Protein AF-0000000084923231 (afdb_homodimer)

Radius of gyration: 21.13 Å; Cα contacts (8 Å, |Δi|>4): 651; chains: 2; bounding box: 42×57×50 Å

Nearest PDB structures (foldseek):
  6bej-assembly1_A  TM=8.263E-01  e=1.837E-11  Xanthomonas citri
  1isc-assembly1_B  TM=8.095E-01  e=4.413E-11  Escherichia coli
  3tqj-assembly1_B  TM=8.158E-01  e=8.895E-11  Coxiella burnetii
  2bkb-assembly1_A  TM=8.047E-01  e=6.642E-11  Escherichia coli
  8avn-assembly1_B  TM=8.107E-01  e=8.895E-11  Candidatus Wolfebacteria bacterium GW2011_GWB1_47_1

Structure (mmCIF, N/CA/C/O backbone):
data_AF-0000000084923231-model_v1
#
loop_
_entity.id
_entity.type
_entity.pdbx_description
1 polymer 'superoxide dismutase'
#
loop_
_atom_site.group_PDB
_atom_site.id
_atom_site.type_symbol
_atom_site.label_atom_id
_atom_site.label_alt_id
_atom_site.label_comp_id
_atom_site.label_asym_id
_atom_site.label_entity_id
_atom_site.label_seq_id
_atom_site.pdbx_PDB_ins_code
_atom_site.Cartn_x
_atom_site.Cartn_y
_atom_site.Cartn_z
_atom_site.occupancy
_atom_site.B_iso_or_equiv
_atom_site.auth_seq_id
_atom_site.auth_comp_id
_atom_site.auth_asym_id
_atom_site.auth_atom_id
_atom_site.pdbx_PDB_model_num
ATOM 1 N N . MET A 1 1 ? 18.234 4.426 10.25 1 78.75 1 MET A N 1
ATOM 2 C CA . MET A 1 1 ? 18.688 3.047 10.125 1 78.75 1 MET A CA 1
ATOM 3 C C . MET A 1 1 ? 18.562 2.561 8.688 1 78.75 1 MET A C 1
ATOM 5 O O . MET A 1 1 ? 17.578 2.875 8.008 1 78.75 1 MET A O 1
ATOM 9 N N . ALA A 1 2 ? 19.641 1.895 8.102 1 93 2 ALA A N 1
ATOM 10 C CA . ALA A 1 2 ? 19.688 1.438 6.715 1 93 2 ALA A CA 1
ATOM 11 C C . ALA A 1 2 ? 19.094 0.041 6.578 1 93 2 ALA A C 1
ATOM 13 O O . ALA A 1 2 ? 19.25 -0.798 7.469 1 93 2 ALA A O 1
ATOM 14 N N . TYR A 1 3 ? 18.344 -0.172 5.562 1 98 3 TYR A N 1
ATOM 15 C CA . TYR A 1 3 ? 17.891 -1.513 5.207 1 98 3 TYR A CA 1
ATOM 16 C C . TYR A 1 3 ? 19.062 -2.371 4.727 1 98 3 TYR A C 1
ATOM 18 O O . TYR A 1 3 ? 19.984 -1.868 4.094 1 98 3 TYR A O 1
ATOM 26 N N . GLU A 1 4 ? 18.969 -3.639 5.039 1 98.06 4 GLU A N 1
ATOM 27 C CA . GLU A 1 4 ? 20 -4.578 4.633 1 98.06 4 GLU A CA 1
ATOM 28 C C . GLU A 1 4 ? 19.438 -5.699 3.77 1 98.06 4 GLU A C 1
ATOM 30 O O . GLU A 1 4 ? 18.344 -6.211 4.051 1 98.06 4 GLU A O 1
ATOM 35 N N . ALA A 1 5 ? 20.203 -6.055 2.727 1 97.94 5 ALA A N 1
ATOM 36 C CA . ALA A 1 5 ? 19.781 -7.16 1.874 1 97.94 5 ALA A CA 1
ATOM 37 C C . ALA A 1 5 ? 19.828 -8.484 2.635 1 97.94 5 ALA A C 1
ATOM 39 O O . ALA A 1 5 ? 20.75 -8.734 3.406 1 97.94 5 ALA A O 1
ATOM 40 N N . LYS A 1 6 ? 18.844 -9.289 2.455 1 98.12 6 LYS A N 1
ATOM 41 C CA . LYS A 1 6 ? 18.797 -10.625 3.031 1 98.12 6 LYS A CA 1
ATOM 42 C C . LYS A 1 6 ? 19.422 -11.656 2.09 1 98.12 6 LYS A C 1
ATOM 44 O O . LYS A 1 6 ? 19.594 -11.383 0.9 1 98.12 6 LYS A O 1
ATOM 49 N N . ASP A 1 7 ? 19.75 -12.711 2.748 1 98.19 7 ASP A N 1
ATOM 50 C CA . ASP A 1 7 ? 20.328 -13.805 1.969 1 98.19 7 ASP A CA 1
ATOM 51 C C . ASP A 1 7 ? 19.266 -14.844 1.615 1 98.19 7 ASP A C 1
ATOM 53 O O . ASP A 1 7 ? 18.688 -15.469 2.504 1 98.19 7 ASP A O 1
ATOM 57 N N . TYR A 1 8 ? 19.078 -15.031 0.314 1 98.5 8 TYR A N 1
ATOM 58 C CA . TYR A 1 8 ? 18.078 -16 -0.118 1 98.5 8 TYR A CA 1
ATOM 59 C C . TYR A 1 8 ? 18.719 -17.156 -0.878 1 98.5 8 TYR A C 1
ATOM 61 O O . TYR A 1 8 ? 18.047 -17.828 -1.669 1 98.5 8 TYR A O 1
ATOM 69 N N . ALA A 1 9 ? 19.953 -17.438 -0.635 1 97.94 9 ALA A N 1
ATOM 70 C CA . ALA A 1 9 ? 20.688 -18.5 -1.318 1 97.94 9 ALA A CA 1
ATOM 71 C C . ALA A 1 9 ? 20.078 -19.859 -1.055 1 97.94 9 ALA A C 1
ATOM 73 O O . ALA A 1 9 ? 20.25 -20.797 -1.843 1 97.94 9 ALA A O 1
ATOM 74 N N . LYS A 1 10 ? 19.391 -19.969 -0.03 1 98.06 10 LYS A N 1
ATOM 75 C CA . LYS A 1 10 ? 18.734 -21.234 0.32 1 98.06 10 LYS A CA 1
ATOM 76 C C . LYS A 1 10 ? 17.75 -21.656 -0.766 1 98.06 10 LYS A C 1
ATOM 78 O O . LYS A 1 10 ? 17.344 -22.812 -0.814 1 98.06 10 LYS A O 1
ATOM 83 N N . LEU A 1 11 ? 17.344 -20.719 -1.624 1 98.56 11 LEU A N 1
ATOM 84 C CA . LEU A 1 11 ? 16.375 -21 -2.666 1 98.56 11 LEU A CA 1
ATOM 85 C C . LEU A 1 11 ? 17.047 -21.641 -3.879 1 98.56 11 LEU A C 1
ATOM 87 O O . LEU A 1 11 ? 16.375 -22.156 -4.773 1 98.56 11 LEU A O 1
ATOM 91 N N . LEU A 1 12 ? 18.328 -21.531 -3.945 1 98.31 12 LEU A N 1
ATOM 92 C CA . LEU A 1 12 ? 19.047 -22.188 -5.051 1 98.31 12 LEU A CA 1
ATOM 93 C C . LEU A 1 12 ? 18.766 -23.688 -5.066 1 98.31 12 LEU A C 1
ATOM 95 O O . LEU A 1 12 ? 18.781 -24.328 -4.02 1 98.31 12 LEU A O 1
ATOM 99 N N . GLY A 1 13 ? 18.453 -24.203 -6.277 1 96.81 13 GLY A N 1
ATOM 100 C CA . GLY A 1 13 ? 18.125 -25.609 -6.418 1 96.81 13 GLY A CA 1
ATOM 101 C C . GLY A 1 13 ? 16.625 -25.859 -6.457 1 96.81 13 GLY A C 1
ATOM 102 O O . GLY A 1 13 ? 16.188 -27 -6.668 1 96.81 13 GLY A O 1
ATOM 103 N N . MET A 1 14 ? 15.891 -24.797 -6.281 1 96.81 14 MET A N 1
ATOM 104 C CA . MET A 1 14 ? 14.438 -24.906 -6.352 1 96.81 14 MET A CA 1
ATOM 105 C C . MET A 1 14 ? 13.992 -25.406 -7.723 1 96.81 14 MET A C 1
ATOM 107 O O . MET A 1 14 ? 14.43 -24.891 -8.75 1 96.81 14 MET A O 1
ATOM 111 N N . GLU A 1 15 ? 13.148 -26.375 -7.734 1 96.94 15 GLU A N 1
ATOM 112 C CA . GLU A 1 15 ? 12.68 -26.969 -8.984 1 96.94 15 GLU A CA 1
ATOM 113 C C . GLU A 1 15 ? 11.961 -25.922 -9.844 1 96.94 15 GLU A C 1
ATOM 115 O O . GLU A 1 15 ? 11.117 -25.172 -9.352 1 96.94 15 GLU A O 1
ATOM 120 N N . GLY A 1 16 ? 12.344 -25.812 -11.047 1 97.94 16 GLY A N 1
ATOM 121 C CA . GLY A 1 16 ? 11.664 -24.922 -11.977 1 97.94 16 GLY A CA 1
ATOM 122 C C . GLY A 1 16 ? 12.305 -23.547 -12.078 1 97.94 16 GLY A C 1
ATOM 123 O O . GLY A 1 16 ? 11.875 -22.719 -12.875 1 97.94 16 GLY A O 1
ATOM 124 N N . PHE A 1 17 ? 13.305 -23.297 -11.297 1 98.5 17 PHE A N 1
ATOM 125 C CA . PHE A 1 17 ? 14.047 -22.047 -11.336 1 98.5 17 PHE A CA 1
ATOM 126 C C . PHE A 1 17 ? 15.539 -22.312 -11.469 1 98.5 17 PHE A C 1
ATOM 128 O O . PHE A 1 17 ? 16.156 -22.875 -10.57 1 98.5 17 PHE A O 1
ATOM 135 N N . SER A 1 18 ? 16.047 -21.906 -12.57 1 98.69 18 SER A N 1
ATOM 136 C CA . SER A 1 18 ? 17.484 -22.109 -12.766 1 98.69 18 SER A CA 1
ATOM 137 C C . SER A 1 18 ? 18.297 -21.25 -11.82 1 98.69 18 SER A C 1
ATOM 139 O O . SER A 1 18 ? 17.812 -20.219 -11.328 1 98.69 18 SER A O 1
ATOM 141 N N . GLU A 1 19 ? 19.516 -21.688 -11.547 1 98.19 19 GLU A N 1
ATOM 142 C CA . GLU A 1 19 ? 20.422 -20.906 -10.719 1 98.19 19 GLU A CA 1
ATOM 143 C C . GLU A 1 19 ? 20.672 -19.531 -11.336 1 98.19 19 GLU A C 1
ATOM 145 O O . GLU A 1 19 ? 20.781 -18.531 -10.617 1 98.19 19 GLU A O 1
ATOM 150 N N . ALA A 1 20 ? 20.812 -19.516 -12.641 1 98.44 20 ALA A N 1
ATOM 151 C CA . ALA A 1 20 ? 21.062 -18.25 -13.344 1 98.44 20 ALA A CA 1
ATOM 152 C C . ALA A 1 20 ? 19.906 -17.266 -13.117 1 98.44 20 ALA A C 1
ATOM 154 O O . ALA A 1 20 ? 20.141 -16.094 -12.852 1 98.44 20 ALA A O 1
ATOM 155 N N . LEU A 1 21 ? 18.703 -17.734 -13.227 1 98.62 21 LEU A N 1
ATOM 156 C CA . LEU A 1 21 ? 17.531 -16.891 -13.008 1 98.62 21 LEU A CA 1
ATOM 157 C C . LEU A 1 21 ? 17.531 -16.328 -11.586 1 98.62 21 LEU A C 1
ATOM 159 O O . LEU A 1 21 ? 17.359 -15.125 -11.391 1 98.62 21 LEU A O 1
ATOM 163 N N . LEU A 1 22 ? 17.734 -17.172 -10.648 1 98.62 22 LEU A N 1
ATOM 164 C CA . LEU A 1 22 ? 17.656 -16.766 -9.242 1 98.62 22 LEU A CA 1
ATOM 165 C C . LEU A 1 22 ? 18.781 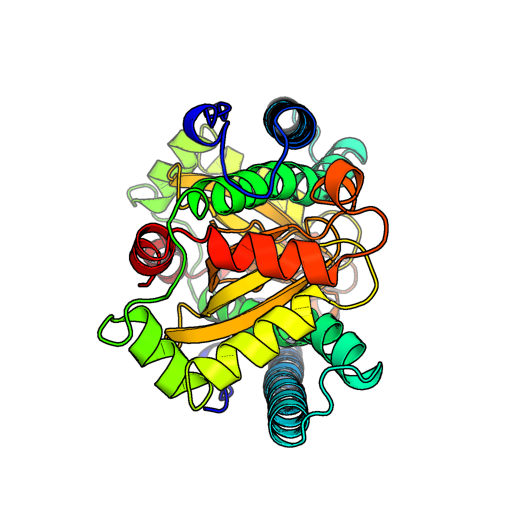-15.789 -8.891 1 98.62 22 LEU A C 1
ATOM 167 O O . LEU A 1 22 ? 18.531 -14.781 -8.227 1 98.62 22 LEU A O 1
ATOM 171 N N . LYS A 1 23 ? 19.938 -16.078 -9.336 1 98.44 23 LYS A N 1
ATOM 172 C CA . LYS A 1 23 ? 21.047 -15.195 -9.016 1 98.44 23 LYS A CA 1
ATOM 173 C C . LYS A 1 23 ? 20.859 -13.812 -9.617 1 98.44 23 LYS A C 1
ATOM 175 O O . LYS A 1 23 ? 21.141 -12.797 -8.969 1 98.44 23 LYS A O 1
ATOM 180 N N . ASN A 1 24 ? 20.391 -13.75 -10.883 1 98.5 24 ASN A N 1
ATOM 181 C CA . ASN A 1 24 ? 20.047 -12.461 -11.484 1 98.5 24 ASN A CA 1
ATOM 182 C C . ASN A 1 24 ? 18.969 -11.742 -10.688 1 98.5 24 ASN A C 1
ATOM 184 O O . ASN A 1 24 ? 19.047 -10.531 -10.492 1 98.5 24 ASN A O 1
ATOM 188 N N . HIS A 1 25 ? 18.031 -12.508 -10.273 1 98.62 25 HIS A N 1
ATOM 189 C CA . HIS A 1 25 ? 16.906 -11.969 -9.516 1 98.62 25 HIS A CA 1
ATOM 190 C C . HIS A 1 25 ? 17.359 -11.398 -8.172 1 98.62 25 HIS A C 1
ATOM 192 O O . HIS A 1 25 ? 16.938 -10.312 -7.777 1 98.62 25 HIS A O 1
ATOM 198 N N . PHE A 1 26 ? 18.266 -12.109 -7.496 1 98.69 26 PHE A N 1
ATOM 199 C CA . PHE A 1 26 ? 18.844 -11.648 -6.238 1 98.69 26 PHE A CA 1
ATOM 200 C C . PHE A 1 26 ? 19.594 -10.344 -6.441 1 98.69 26 PHE A C 1
ATOM 202 O O . PHE A 1 26 ? 19.516 -9.438 -5.605 1 98.69 26 PHE A O 1
ATOM 209 N N . THR A 1 27 ? 20.297 -10.297 -7.531 1 98.44 27 THR A N 1
ATOM 210 C CA . THR A 1 27 ? 21.094 -9.109 -7.824 1 98.44 27 THR A CA 1
ATOM 211 C C . THR A 1 27 ? 20.203 -7.891 -8.016 1 98.44 27 THR A C 1
ATOM 213 O O . THR A 1 27 ? 20.5 -6.801 -7.523 1 98.44 27 THR A O 1
ATOM 216 N N . LEU A 1 28 ? 19.156 -8.086 -8.75 1 98.44 28 LEU A N 1
ATOM 217 C CA . LEU A 1 28 ? 18.188 -7.016 -8.945 1 98.44 28 LEU A CA 1
ATOM 218 C C . LEU A 1 28 ? 17.625 -6.547 -7.613 1 98.44 28 LEU A C 1
ATOM 220 O O . LEU A 1 28 ? 17.531 -5.34 -7.363 1 98.44 28 LEU A O 1
ATOM 224 N N . TYR A 1 29 ? 17.219 -7.469 -6.754 1 98.69 29 TYR A N 1
ATOM 225 C CA . TYR A 1 29 ? 16.734 -7.176 -5.41 1 98.69 29 TYR A CA 1
ATOM 226 C C . TYR A 1 29 ? 17.75 -6.34 -4.637 1 98.69 29 TYR A C 1
ATOM 228 O O . TYR A 1 29 ? 17.391 -5.32 -4.043 1 98.69 29 TYR A O 1
ATOM 236 N N . GLN A 1 30 ? 19 -6.715 -4.691 1 98.69 30 GLN A N 1
ATOM 237 C CA . GLN A 1 30 ? 20.047 -5.992 -3.986 1 98.69 30 GLN A CA 1
ATOM 238 C C . GLN A 1 30 ? 20.125 -4.543 -4.465 1 98.69 30 GLN A C 1
ATOM 240 O O . GLN A 1 30 ? 20.406 -3.639 -3.672 1 98.69 30 GLN A O 1
ATOM 245 N N . GLY A 1 31 ? 19.938 -4.367 -5.75 1 98.69 31 GLY A N 1
ATOM 246 C CA . GLY A 1 31 ? 19.891 -3.018 -6.293 1 98.69 31 GLY A CA 1
ATOM 247 C C . GLY A 1 31 ? 18.812 -2.154 -5.672 1 98.69 31 GLY A C 1
ATOM 248 O O . GLY A 1 31 ? 19.047 -0.985 -5.363 1 98.69 31 GLY A O 1
ATOM 249 N N . TYR A 1 32 ? 17.656 -2.738 -5.48 1 98.75 32 TYR A N 1
ATOM 250 C CA . TYR A 1 32 ? 16.547 -1.995 -4.887 1 98.75 32 TYR A CA 1
ATOM 251 C C . TYR A 1 32 ? 16.844 -1.647 -3.432 1 98.75 32 TYR A C 1
ATOM 253 O O . TYR A 1 32 ? 16.469 -0.573 -2.957 1 98.75 32 TYR A O 1
ATOM 261 N N . VAL A 1 33 ? 17.469 -2.592 -2.67 1 98.75 33 VAL A N 1
ATOM 262 C CA . VAL A 1 33 ? 17.859 -2.309 -1.292 1 98.75 33 VAL A CA 1
ATOM 263 C C . VAL A 1 33 ? 18.797 -1.104 -1.258 1 98.75 33 VAL A C 1
ATOM 265 O O . VAL A 1 33 ? 18.578 -0.158 -0.497 1 98.75 33 VAL A O 1
ATOM 268 N N . THR A 1 34 ? 19.781 -1.169 -2.111 1 98.69 34 THR A N 1
ATOM 269 C CA . THR A 1 34 ? 20.781 -0.101 -2.186 1 98.69 34 THR A CA 1
ATOM 270 C C . THR A 1 34 ? 20.109 1.228 -2.537 1 98.69 34 THR A C 1
ATOM 272 O O . THR A 1 34 ? 20.359 2.244 -1.885 1 98.69 34 THR A O 1
ATOM 275 N N . ASN A 1 35 ? 19.281 1.207 -3.541 1 98.62 35 ASN A N 1
ATOM 276 C CA . ASN A 1 35 ? 18.656 2.438 -4.02 1 98.62 35 ASN A CA 1
ATOM 277 C C . ASN A 1 35 ? 17.656 2.99 -3.012 1 98.62 35 ASN A C 1
ATOM 279 O O . ASN A 1 35 ? 17.5 4.207 -2.893 1 98.62 35 ASN A O 1
ATOM 283 N N . THR A 1 36 ? 16.922 2.127 -2.301 1 98.69 36 THR A N 1
ATOM 284 C CA . THR A 1 36 ? 16.031 2.582 -1.231 1 98.69 36 THR A CA 1
ATOM 285 C C . THR A 1 36 ? 16.812 3.365 -0.181 1 98.69 36 THR A C 1
ATOM 287 O O . THR A 1 36 ? 16.422 4.473 0.192 1 98.69 36 THR A O 1
ATOM 290 N N . ASN A 1 37 ? 17.922 2.777 0.245 1 98.69 37 ASN A N 1
ATOM 291 C CA . ASN A 1 37 ? 18.766 3.447 1.228 1 98.69 37 ASN A CA 1
ATOM 292 C C . ASN A 1 37 ? 19.297 4.773 0.692 1 98.69 37 ASN A C 1
ATOM 294 O O . ASN A 1 37 ? 19.328 5.773 1.411 1 98.69 37 ASN A O 1
ATOM 298 N N . LYS A 1 38 ? 19.719 4.766 -0.534 1 98.56 38 LYS A N 1
ATOM 299 C CA . LYS A 1 38 ? 20.266 5.973 -1.144 1 98.56 38 LYS A CA 1
ATOM 300 C C . LYS A 1 38 ? 19.219 7.094 -1.163 1 98.56 38 LYS A C 1
ATOM 302 O O . LYS A 1 38 ? 19.516 8.227 -0.786 1 98.56 38 LYS A O 1
ATOM 307 N N . VAL A 1 39 ? 17.984 6.801 -1.634 1 98.56 39 VAL A N 1
ATOM 308 C CA . VAL A 1 39 ? 16.922 7.793 -1.692 1 98.56 39 VAL A CA 1
ATOM 309 C C . VAL A 1 39 ? 16.625 8.312 -0.29 1 98.56 39 VAL A C 1
ATOM 311 O O . VAL A 1 39 ? 16.531 9.531 -0.08 1 98.56 39 VAL A O 1
ATOM 314 N N . LEU A 1 40 ? 16.516 7.434 0.69 1 98.06 40 LEU A N 1
ATOM 315 C CA . LEU A 1 40 ? 16.219 7.82 2.066 1 98.06 40 LEU A CA 1
ATOM 316 C C . LEU A 1 40 ? 17.328 8.703 2.633 1 98.06 40 LEU A C 1
ATOM 318 O O . LEU A 1 40 ? 17.062 9.69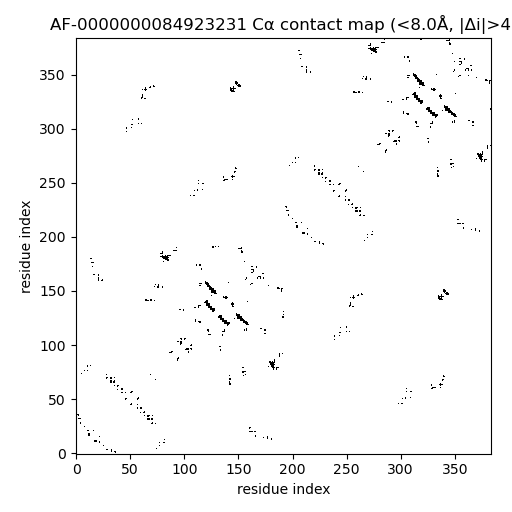5 3.307 1 98.06 40 LEU A O 1
ATOM 322 N N . ASP A 1 41 ? 18.594 8.336 2.328 1 97.94 41 ASP A N 1
ATOM 323 C CA . ASP A 1 41 ? 19.734 9.102 2.809 1 97.94 41 ASP A CA 1
ATOM 324 C C . ASP A 1 41 ? 19.734 10.523 2.24 1 97.94 41 ASP A C 1
ATOM 326 O O . ASP A 1 41 ? 19.984 11.484 2.965 1 97.94 41 ASP A O 1
ATOM 330 N N . ILE A 1 42 ? 19.484 10.648 0.981 1 98.31 42 ILE A N 1
ATOM 331 C CA . ILE A 1 42 ? 19.469 11.961 0.339 1 98.31 42 ILE A CA 1
ATOM 332 C C . ILE A 1 42 ? 18.328 12.805 0.919 1 98.31 42 ILE A C 1
ATOM 334 O O . ILE A 1 42 ? 18.516 13.984 1.227 1 98.31 42 ILE A O 1
ATOM 338 N N . LEU A 1 43 ? 17.203 12.195 1.117 1 97.88 43 LEU A N 1
ATOM 339 C CA . LEU A 1 43 ? 16.062 12.906 1.682 1 97.88 43 LEU A CA 1
ATOM 340 C C . LEU A 1 43 ? 16.359 13.383 3.1 1 97.88 43 LEU A C 1
ATOM 342 O O . LEU A 1 43 ? 16.047 14.516 3.461 1 97.88 43 LEU A O 1
ATOM 346 N N . ASP A 1 44 ? 16.953 12.492 3.85 1 97 44 ASP A N 1
ATOM 347 C CA . ASP A 1 44 ? 17.344 12.859 5.203 1 97 44 ASP A CA 1
ATOM 348 C C . ASP A 1 44 ? 18.312 14.047 5.191 1 97 44 ASP A C 1
ATOM 350 O O . ASP A 1 44 ? 18.172 14.977 5.984 1 97 44 ASP A O 1
ATOM 354 N N . GLY A 1 45 ? 19.266 13.961 4.332 1 97.44 45 GLY A N 1
ATOM 355 C CA . GLY A 1 45 ? 20.203 15.062 4.191 1 97.44 45 GLY A CA 1
ATOM 356 C C . GLY A 1 45 ? 19.531 16.375 3.801 1 97.44 45 GLY A C 1
ATOM 357 O O . GLY A 1 45 ? 19.859 17.438 4.34 1 97.44 45 GLY A O 1
ATOM 358 N N . MET A 1 46 ? 18.625 16.297 2.885 1 97.88 46 MET A N 1
ATOM 359 C CA . MET A 1 46 ? 17.906 17.484 2.428 1 97.88 46 MET A CA 1
ATOM 360 C C . MET A 1 46 ? 17.062 18.078 3.553 1 97.88 46 MET A C 1
ATOM 362 O O . MET A 1 46 ? 16.984 19.312 3.699 1 97.88 46 MET A O 1
ATOM 366 N N . LEU A 1 47 ? 16.453 17.219 4.305 1 96.69 47 LEU A N 1
ATOM 367 C CA . LEU A 1 47 ? 15.664 17.672 5.453 1 96.69 47 LEU A CA 1
ATOM 368 C C . LEU A 1 47 ? 16.547 18.422 6.445 1 96.69 47 LEU A C 1
ATOM 370 O O . LEU A 1 47 ? 16.203 19.531 6.863 1 96.69 47 LEU A O 1
ATOM 374 N N . LYS A 1 48 ? 17.688 17.891 6.746 1 96.69 48 LYS A N 1
ATOM 375 C CA . LYS A 1 48 ? 18.625 18.484 7.707 1 96.69 48 LYS A CA 1
ATOM 376 C C . LYS A 1 48 ? 19.156 19.828 7.195 1 96.69 48 LYS A C 1
ATOM 378 O O . LYS A 1 48 ? 19.391 20.75 7.98 1 96.69 48 LYS A O 1
ATOM 383 N N . ALA A 1 49 ? 19.234 19.922 5.918 1 97.31 49 ALA A N 1
ATOM 384 C CA . ALA A 1 49 ? 19.766 21.125 5.297 1 97.31 49 ALA A CA 1
ATOM 385 C C . ALA A 1 49 ? 18.672 22.172 5.082 1 97.31 49 ALA A C 1
ATOM 387 O O . ALA A 1 49 ? 18.953 23.297 4.664 1 97.31 49 ALA A O 1
ATOM 388 N N . GLY A 1 50 ? 17.438 21.781 5.27 1 96 50 GLY A N 1
ATOM 389 C CA . GLY A 1 50 ? 16.328 22.688 5.074 1 96 50 GLY A CA 1
ATOM 390 C C . GLY A 1 50 ? 15.938 22.859 3.615 1 96 50 GLY A C 1
ATOM 391 O O . GLY A 1 50 ? 15.328 23.859 3.238 1 96 50 GLY A O 1
ATOM 392 N N . ASN A 1 51 ? 16.281 21.922 2.75 1 97 51 ASN A N 1
ATOM 393 C CA . ASN A 1 51 ? 16.031 21.969 1.313 1 97 51 ASN A CA 1
ATOM 394 C C . ASN A 1 51 ? 14.797 21.156 0.925 1 97 51 ASN A C 1
ATOM 396 O O . ASN A 1 51 ? 14.82 20.422 -0.059 1 97 51 ASN A O 1
ATOM 400 N N . THR A 1 52 ? 13.719 21.219 1.701 1 96.62 52 THR A N 1
ATOM 401 C CA . THR A 1 52 ? 12.562 20.359 1.481 1 96.62 52 THR A CA 1
ATOM 402 C C . THR A 1 52 ? 11.617 20.984 0.451 1 96.62 52 THR A C 1
ATOM 404 O O . THR A 1 52 ? 10.688 20.328 -0.015 1 96.62 52 THR A O 1
ATOM 407 N N . ALA A 1 53 ? 11.867 22.188 0.06 1 95.5 53 ALA A N 1
ATOM 408 C CA . ALA A 1 53 ? 11.016 22.844 -0.931 1 95.5 53 ALA A CA 1
ATOM 409 C C . ALA A 1 53 ? 11.578 22.672 -2.338 1 95.5 53 ALA A C 1
ATOM 411 O O . ALA A 1 53 ? 10.945 23.062 -3.32 1 95.5 53 ALA A O 1
ATOM 412 N N . ALA A 1 54 ? 12.734 22.125 -2.486 1 95.75 54 ALA A N 1
ATOM 413 C CA . ALA A 1 54 ? 13.398 21.953 -3.775 1 95.75 54 ALA A CA 1
ATOM 414 C C . ALA A 1 54 ? 12.695 20.891 -4.613 1 95.75 54 ALA A C 1
ATOM 416 O O . ALA A 1 54 ? 12.172 19.906 -4.078 1 95.75 54 ALA A O 1
ATOM 417 N N . PRO A 1 55 ? 12.703 21.109 -5.973 1 96.5 55 PRO A N 1
ATOM 418 C CA . PRO A 1 55 ? 12.094 20.078 -6.828 1 96.5 55 PRO A CA 1
ATOM 419 C C . PRO A 1 55 ? 12.758 18.719 -6.672 1 96.5 55 PRO A C 1
ATOM 421 O O . PRO A 1 55 ? 12.094 17.688 -6.824 1 96.5 55 PRO A O 1
ATOM 424 N N . GLU A 1 56 ? 14.031 18.719 -6.348 1 96.94 56 GLU A N 1
ATOM 425 C CA . GLU A 1 56 ? 14.734 17.453 -6.125 1 96.94 56 GLU A CA 1
ATOM 426 C C . GLU A 1 56 ? 14.102 16.672 -4.98 1 96.94 56 GLU A C 1
ATOM 428 O O . GLU A 1 56 ? 13.961 15.445 -5.062 1 96.94 56 GLU A O 1
ATOM 433 N N . TYR A 1 57 ? 13.75 17.359 -3.941 1 97.81 57 TYR A N 1
ATOM 434 C CA . TYR A 1 57 ? 13.086 16.719 -2.805 1 97.81 57 TYR A CA 1
ATOM 435 C C . TYR A 1 57 ? 11.781 1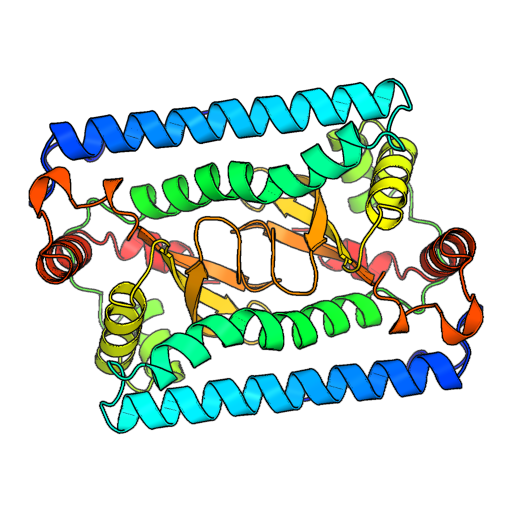6.062 -3.23 1 97.81 57 TYR A C 1
ATOM 437 O O . TYR A 1 57 ? 11.555 14.883 -2.934 1 97.81 57 TYR A O 1
ATOM 445 N N . ALA A 1 58 ? 11.016 16.812 -3.959 1 97.56 58 ALA A N 1
ATOM 446 C CA . ALA A 1 58 ? 9.719 16.328 -4.402 1 97.56 58 ALA A CA 1
ATOM 447 C C . ALA A 1 58 ? 9.867 15.094 -5.293 1 97.56 58 ALA A C 1
ATOM 449 O O . ALA A 1 58 ? 9.148 14.109 -5.129 1 97.56 58 ALA A O 1
ATOM 450 N N . GLU A 1 59 ? 10.758 15.172 -6.215 1 97.69 59 GLU A N 1
ATOM 451 C CA . GLU A 1 59 ? 10.914 14.062 -7.156 1 97.69 59 GLU A CA 1
ATOM 452 C C . GLU A 1 59 ? 11.477 12.828 -6.461 1 97.69 59 GLU A C 1
ATOM 454 O O . GLU A 1 59 ? 11.125 11.695 -6.816 1 97.69 59 GLU A O 1
ATOM 459 N N . LEU A 1 60 ? 12.352 13.055 -5.488 1 97.94 60 LEU A N 1
ATOM 460 C CA . LEU A 1 60 ? 12.859 11.922 -4.723 1 97.94 60 LEU A CA 1
ATOM 461 C C . LEU A 1 60 ? 11.758 11.32 -3.854 1 97.94 60 LEU A C 1
ATOM 463 O O . LEU A 1 60 ? 11.703 10.102 -3.678 1 97.94 60 LEU A O 1
ATOM 467 N N . LYS A 1 61 ? 10.906 12.148 -3.283 1 97.75 61 LYS A N 1
ATOM 468 C CA . LYS A 1 61 ? 9.75 11.641 -2.547 1 97.75 61 LYS A CA 1
ATOM 469 C C . LYS A 1 61 ? 8.867 10.773 -3.439 1 97.75 61 LYS A C 1
ATOM 471 O O . LYS A 1 61 ? 8.422 9.703 -3.023 1 97.75 61 LYS A O 1
ATOM 476 N N . ARG A 1 62 ? 8.703 11.195 -4.668 1 97.62 62 ARG A N 1
ATOM 477 C CA . ARG A 1 62 ? 7.883 10.438 -5.613 1 97.62 62 ARG A CA 1
ATOM 478 C C . ARG A 1 62 ? 8.562 9.125 -5.992 1 97.62 62 ARG A C 1
ATOM 480 O O . ARG A 1 62 ? 7.883 8.125 -6.246 1 97.62 62 ARG A O 1
ATOM 487 N N . ARG A 1 63 ? 9.859 9.148 -6.008 1 97.88 63 ARG A N 1
ATOM 488 C CA . ARG A 1 63 ? 10.633 7.977 -6.406 1 97.88 63 ARG A CA 1
ATOM 489 C C . ARG A 1 63 ? 10.656 6.938 -5.289 1 97.88 63 ARG A C 1
ATOM 491 O O . ARG A 1 63 ? 10.781 5.742 -5.555 1 97.88 63 ARG A O 1
ATOM 498 N N . LEU A 1 64 ? 10.477 7.332 -4.07 1 98.5 64 LEU A N 1
ATOM 499 C CA . LEU A 1 64 ? 10.688 6.496 -2.895 1 98.5 64 LEU A CA 1
ATOM 500 C C . LEU A 1 64 ? 9.812 5.246 -2.953 1 98.5 64 LEU A C 1
ATOM 502 O O . LEU A 1 64 ? 10.289 4.141 -2.674 1 98.5 64 LEU A O 1
ATOM 506 N N . GLY A 1 65 ? 8.539 5.383 -3.359 1 98.44 65 GLY A N 1
ATOM 507 C CA . GLY A 1 65 ? 7.637 4.242 -3.428 1 98.44 65 GLY A CA 1
ATOM 508 C C . GLY A 1 65 ? 8.125 3.148 -4.359 1 98.44 65 GLY A C 1
ATOM 509 O O . GLY A 1 65 ? 7.996 1.962 -4.055 1 98.44 65 GLY A O 1
ATOM 510 N N . TRP A 1 66 ? 8.703 3.572 -5.473 1 98.38 66 TRP A N 1
ATOM 511 C CA . TRP A 1 66 ? 9.211 2.623 -6.457 1 98.38 66 TRP A CA 1
ATOM 512 C C . TRP A 1 66 ? 10.352 1.792 -5.875 1 98.38 66 TRP A C 1
ATOM 514 O O . TRP A 1 66 ? 10.32 0.56 -5.93 1 98.38 66 TRP A O 1
ATOM 524 N N . GLU A 1 67 ? 11.328 2.471 -5.289 1 98.69 67 GLU A N 1
ATOM 525 C CA . GLU A 1 67 ? 12.5 1.771 -4.777 1 98.69 67 GLU A CA 1
ATOM 526 C C . GLU A 1 67 ? 12.148 0.915 -3.564 1 98.69 67 GLU A C 1
ATOM 528 O O . GLU A 1 67 ? 12.547 -0.248 -3.48 1 98.69 67 GLU A O 1
ATOM 533 N N . PHE A 1 68 ? 11.383 1.516 -2.641 1 98.81 68 PHE A N 1
ATOM 534 C CA . PHE A 1 68 ? 10.992 0.802 -1.432 1 98.81 68 PHE A CA 1
ATOM 535 C C . PHE A 1 68 ? 10.227 -0.468 -1.776 1 98.81 68 PHE A C 1
ATOM 537 O O . PHE A 1 68 ? 10.531 -1.545 -1.26 1 98.81 68 PHE A O 1
ATOM 544 N N . ASN A 1 69 ? 9.25 -0.368 -2.643 1 98.88 69 ASN A N 1
ATOM 545 C CA . ASN A 1 69 ? 8.414 -1.518 -2.979 1 98.88 69 ASN A CA 1
ATOM 546 C C . ASN A 1 69 ? 9.18 -2.545 -3.803 1 98.88 69 ASN A C 1
ATOM 548 O O . ASN A 1 69 ? 8.945 -3.748 -3.684 1 98.88 69 ASN A O 1
ATOM 552 N N . GLY A 1 70 ? 10.125 -2.018 -4.676 1 98.81 70 GLY A N 1
ATOM 553 C CA . GLY A 1 70 ? 11.023 -2.969 -5.316 1 98.81 70 GLY A CA 1
ATOM 554 C C . GLY A 1 70 ? 11.75 -3.859 -4.328 1 98.81 70 GLY A C 1
ATOM 555 O O . GLY A 1 70 ? 11.883 -5.062 -4.547 1 98.81 70 GLY A O 1
ATOM 556 N N . MET A 1 71 ? 12.18 -3.285 -3.254 1 98.81 71 MET A N 1
ATOM 557 C CA . MET A 1 71 ? 12.852 -4.031 -2.193 1 98.81 71 MET A CA 1
ATOM 558 C C . MET A 1 71 ? 11.867 -4.934 -1.457 1 98.81 71 MET A C 1
ATOM 560 O O . MET A 1 71 ? 12.055 -6.152 -1.404 1 98.81 71 MET A O 1
ATOM 564 N N . ARG A 1 72 ? 10.828 -4.383 -1.005 1 98.81 72 ARG A N 1
ATOM 565 C CA . ARG A 1 72 ? 9.938 -5.062 -0.071 1 98.81 72 ARG A CA 1
ATOM 566 C C . ARG A 1 72 ? 9.172 -6.191 -0.762 1 98.81 72 ARG A C 1
ATOM 568 O O . ARG A 1 72 ? 9.016 -7.277 -0.2 1 98.81 72 ARG A O 1
ATOM 575 N N . LEU A 1 73 ? 8.703 -5.961 -1.96 1 98.88 73 LEU A N 1
ATOM 576 C CA . LEU A 1 73 ? 7.969 -6.992 -2.688 1 98.88 73 LEU A CA 1
ATOM 577 C C . LEU A 1 73 ? 8.867 -8.188 -2.988 1 98.88 73 LEU A C 1
ATOM 579 O O . LEU A 1 73 ? 8.422 -9.336 -2.908 1 98.88 73 LEU A O 1
ATOM 583 N N . HIS A 1 74 ? 10.125 -7.887 -3.346 1 98.94 74 HIS A N 1
ATOM 584 C CA . HIS A 1 74 ? 11.039 -9 -3.57 1 98.94 74 HIS A CA 1
ATOM 585 C C . HIS A 1 74 ? 11.281 -9.789 -2.285 1 98.94 74 HIS A C 1
ATOM 587 O O . HIS A 1 74 ? 11.398 -11.016 -2.316 1 98.94 74 HIS A O 1
ATOM 593 N N . GLU A 1 75 ? 11.352 -9.07 -1.178 1 98.81 75 GLU A N 1
ATOM 594 C CA . GLU A 1 75 ? 11.523 -9.758 0.098 1 98.81 75 GLU A CA 1
ATOM 595 C C . GLU A 1 75 ? 10.352 -10.688 0.388 1 98.81 75 GLU A C 1
ATOM 597 O O . GLU A 1 75 ? 10.539 -11.859 0.711 1 98.81 75 GLU A O 1
ATOM 602 N N . PHE A 1 76 ? 9.156 -10.188 0.269 1 98.81 76 PHE A N 1
ATOM 603 C CA . PHE A 1 76 ? 7.977 -11.016 0.479 1 98.81 76 PHE A CA 1
ATOM 604 C C . PHE A 1 76 ? 7.953 -12.188 -0.496 1 98.81 76 PHE A C 1
ATOM 606 O O . PHE A 1 76 ? 7.621 -13.312 -0.115 1 98.81 76 PHE A O 1
ATOM 613 N N . TYR A 1 77 ? 8.289 -11.945 -1.78 1 98.94 77 TYR A N 1
ATOM 614 C CA . TYR A 1 77 ? 8.273 -12.953 -2.838 1 98.94 77 TYR A CA 1
ATOM 615 C C . TYR A 1 77 ? 9.234 -14.094 -2.521 1 98.94 77 TYR A C 1
ATOM 617 O O . TYR A 1 77 ? 8.844 -15.258 -2.516 1 98.94 77 TYR A O 1
ATOM 625 N N . PHE A 1 78 ? 10.461 -13.711 -2.227 1 98.94 78 PHE A N 1
ATOM 626 C CA . PHE A 1 78 ? 11.453 -14.742 -1.94 1 98.94 78 PHE A CA 1
ATOM 627 C C . PHE A 1 78 ? 11.086 -15.508 -0.673 1 98.94 78 PHE A C 1
ATOM 629 O O . PHE A 1 78 ? 11.312 -16.719 -0.584 1 98.94 78 PHE A O 1
ATOM 636 N N . GLU A 1 79 ? 10.492 -14.859 0.261 1 98.62 79 GLU A N 1
ATOM 637 C CA . GLU A 1 79 ? 10.211 -15.469 1.559 1 98.62 79 GLU A CA 1
ATOM 638 C C . GLU A 1 79 ? 9.039 -16.438 1.469 1 98.62 79 GLU A C 1
ATOM 640 O O . GLU A 1 79 ? 8.859 -17.297 2.34 1 98.62 79 GLU A O 1
ATOM 645 N N . ASN A 1 80 ? 8.188 -16.281 0.424 1 98.69 80 ASN A N 1
ATOM 646 C CA . ASN A 1 80 ? 7.098 -17.25 0.307 1 98.69 80 ASN A CA 1
ATOM 647 C C . ASN A 1 80 ? 7.402 -18.312 -0.739 1 98.69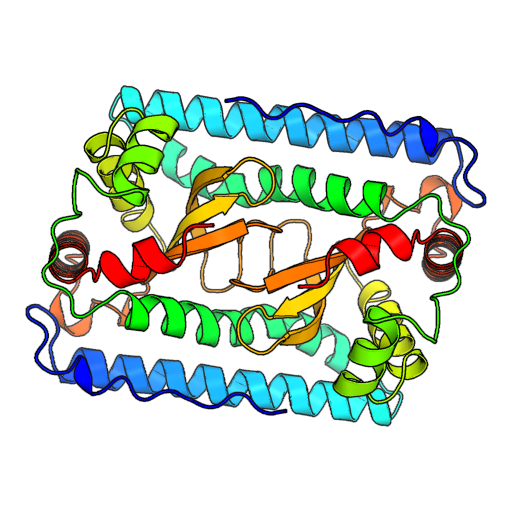 80 ASN A C 1
ATOM 649 O O . ASN A 1 80 ? 6.484 -18.938 -1.273 1 98.69 80 ASN A O 1
ATOM 653 N N . LEU A 1 81 ? 8.711 -18.516 -1.081 1 98.75 81 LEU A N 1
ATOM 654 C CA . LEU A 1 81 ? 9.172 -19.578 -1.969 1 98.75 81 LEU A CA 1
ATOM 655 C C . LEU A 1 81 ? 9.961 -20.625 -1.194 1 98.75 81 LEU A C 1
ATOM 657 O O . LEU A 1 81 ? 10.25 -20.453 -0.008 1 98.75 81 LEU A O 1
ATOM 661 N N . GLY A 1 82 ? 10.234 -21.766 -1.896 1 97.81 82 GLY A N 1
ATOM 662 C CA . GLY A 1 82 ? 11.047 -22.828 -1.321 1 97.81 82 GLY A CA 1
ATOM 663 C C . GLY A 1 82 ? 10.227 -23.891 -0.621 1 97.81 82 GLY A C 1
ATOM 664 O O . GLY A 1 82 ? 10.781 -24.75 0.076 1 97.81 82 GLY A O 1
ATOM 665 N N . GLY A 1 83 ? 8.961 -23.766 -0.744 1 97.38 83 GLY A N 1
ATOM 666 C CA . GLY A 1 83 ? 8.078 -24.781 -0.18 1 97.38 83 GLY A CA 1
ATOM 667 C C . GLY A 1 83 ? 7.773 -25.906 -1.146 1 97.38 83 GLY A C 1
ATOM 668 O O . GLY A 1 83 ? 8.469 -26.078 -2.15 1 97.38 83 GLY A O 1
ATOM 669 N N . LYS A 1 84 ? 6.863 -26.75 -0.813 1 94.81 84 LYS A N 1
ATOM 670 C CA . LYS A 1 84 ? 6.52 -27.922 -1.618 1 94.81 84 LYS A CA 1
ATOM 671 C C . LYS A 1 84 ? 5.184 -27.719 -2.33 1 94.81 84 LYS A C 1
ATOM 673 O O . LYS A 1 84 ? 4.645 -28.672 -2.92 1 94.81 84 LYS A O 1
ATOM 678 N N . GLY A 1 85 ? 4.758 -26.547 -2.248 1 94.5 85 GLY A N 1
ATOM 679 C CA . GLY A 1 85 ? 3.438 -26.297 -2.811 1 94.5 85 GLY A CA 1
ATOM 680 C C . GLY A 1 85 ? 2.322 -26.969 -2.029 1 94.5 85 GLY A C 1
ATOM 681 O O . GLY A 1 85 ? 2.535 -27.438 -0.91 1 94.5 85 GLY A O 1
ATOM 682 N N . GLY A 1 86 ? 1.12 -26.906 -2.512 1 95.06 86 GLY A N 1
ATOM 683 C CA . GLY A 1 86 ? -0.029 -27.547 -1.891 1 95.06 86 GLY A CA 1
ATOM 684 C C . GLY A 1 86 ? -0.451 -26.891 -0.592 1 95.06 86 GLY A C 1
ATOM 685 O O . GLY A 1 86 ? 0.101 -27.188 0.469 1 95.06 86 GLY A O 1
ATOM 686 N N . ILE A 1 87 ? -1.383 -26.094 -0.54 1 96.38 87 ILE A N 1
ATOM 687 C CA . ILE A 1 87 ? -1.888 -25.391 0.642 1 96.38 87 ILE A CA 1
ATOM 688 C C . ILE A 1 87 ? -2.562 -26.406 1.577 1 96.38 87 ILE A C 1
ATOM 690 O O . ILE A 1 87 ? -3.215 -27.344 1.121 1 96.38 87 ILE A O 1
ATOM 694 N N . ASP A 1 88 ? -2.314 -26.266 2.947 1 96.12 88 ASP A N 1
ATOM 695 C CA . ASP A 1 88 ? -3.025 -27.047 3.951 1 96.12 88 ASP A CA 1
ATOM 696 C C . ASP A 1 88 ? -4.512 -26.703 3.969 1 96.12 88 ASP A C 1
ATOM 698 O O . ASP A 1 88 ? -4.91 -25.688 4.527 1 96.12 88 ASP A O 1
ATOM 702 N N . GLN A 1 89 ? -5.277 -27.578 3.518 1 95.81 89 GLN A N 1
ATOM 703 C CA . GLN A 1 89 ? -6.711 -27.344 3.369 1 95.81 89 GLN A CA 1
ATOM 704 C C . GLN A 1 89 ? -7.379 -27.156 4.727 1 95.81 89 GLN A C 1
ATOM 706 O O . GLN A 1 89 ? -8.453 -26.562 4.816 1 95.81 89 GLN A O 1
ATOM 711 N N . ALA A 1 90 ? -6.75 -27.594 5.707 1 96.12 90 ALA A N 1
ATOM 712 C CA . ALA A 1 90 ? -7.312 -27.484 7.051 1 96.12 90 ALA A CA 1
ATOM 713 C C . ALA A 1 90 ? -6.77 -26.266 7.777 1 96.12 90 ALA A C 1
ATOM 715 O O . ALA A 1 90 ? -7.148 -25.984 8.914 1 96.12 90 ALA A O 1
ATOM 716 N N . GLY A 1 91 ? -5.883 -25.5 7.125 1 97.31 91 GLY A N 1
ATOM 717 C CA . GLY A 1 91 ? -5.246 -24.359 7.75 1 97.31 91 GLY A CA 1
ATOM 718 C C . GLY A 1 91 ? -6.121 -23.125 7.75 1 97.31 91 GLY A C 1
ATOM 719 O O . GLY A 1 91 ? -7.168 -23.094 7.105 1 97.31 91 GLY A O 1
ATOM 720 N N . LYS A 1 92 ? -5.707 -22.125 8.477 1 98 92 LYS A N 1
ATOM 721 C CA . LYS A 1 92 ? -6.449 -20.875 8.648 1 98 92 LYS A CA 1
ATOM 722 C C . LYS A 1 92 ? -6.551 -20.109 7.328 1 98 92 LYS A C 1
ATOM 724 O O . LYS A 1 92 ? -7.586 -19.516 7.031 1 98 92 LYS A O 1
ATOM 729 N N . LEU A 1 93 ? -5.492 -20.109 6.594 1 98.38 93 LEU A N 1
ATOM 730 C CA . LEU A 1 93 ? -5.484 -19.375 5.332 1 98.38 93 LEU A CA 1
ATOM 731 C C . LEU A 1 93 ? -6.465 -19.984 4.34 1 98.38 93 LEU A C 1
ATOM 733 O O . LEU A 1 93 ? -7.23 -19.266 3.691 1 98.38 93 LEU A O 1
ATOM 737 N N . ALA A 1 94 ? -6.441 -21.281 4.199 1 98.38 94 ALA A N 1
ATOM 738 C CA . ALA A 1 94 ? -7.383 -21.969 3.32 1 98.38 94 ALA A CA 1
ATOM 739 C C . ALA A 1 94 ? -8.828 -21.672 3.725 1 98.38 94 ALA A C 1
ATOM 741 O O . ALA A 1 94 ? -9.68 -21.406 2.869 1 98.38 94 ALA A O 1
ATOM 742 N N . ALA A 1 95 ? -9.078 -21.719 4.973 1 98.31 95 ALA A N 1
ATOM 743 C CA . ALA A 1 95 ? -10.422 -21.422 5.477 1 98.31 95 ALA A CA 1
ATOM 744 C C . ALA A 1 95 ? -10.852 -20.016 5.121 1 98.31 95 ALA A C 1
ATOM 746 O O . ALA A 1 95 ? -11.992 -19.781 4.723 1 98.31 95 ALA A O 1
ATOM 747 N N . LYS A 1 96 ? -9.945 -19.109 5.34 1 98.12 96 LYS A N 1
ATOM 748 C CA . LYS A 1 96 ? -10.242 -17.703 5.035 1 98.12 96 LYS A CA 1
ATOM 749 C C . LYS A 1 96 ? -10.461 -17.5 3.535 1 98.12 96 LYS A C 1
ATOM 751 O O . LYS A 1 96 ? -11.336 -16.734 3.127 1 98.12 96 LYS A O 1
ATOM 756 N N . MET A 1 97 ? -9.625 -18.109 2.68 1 98.12 97 MET A N 1
ATOM 757 C CA . MET A 1 97 ? -9.82 -18.047 1.234 1 98.12 97 MET A CA 1
ATOM 758 C C . MET A 1 97 ? -11.188 -18.594 0.849 1 98.12 97 MET A C 1
ATOM 760 O O . MET A 1 97 ? -11.891 -18 0.027 1 98.12 97 MET A O 1
ATOM 764 N N . ALA A 1 98 ? -11.539 -19.719 1.441 1 97.88 98 ALA A N 1
ATOM 765 C CA . ALA A 1 98 ? -12.844 -20.312 1.152 1 97.88 98 ALA A CA 1
ATOM 766 C C . ALA A 1 98 ? -13.969 -19.359 1.562 1 97.88 98 ALA A C 1
ATOM 768 O O . ALA A 1 98 ? -14.961 -19.219 0.842 1 97.88 98 ALA A O 1
ATOM 769 N N . ALA A 1 99 ? -13.859 -18.734 2.664 1 97.25 99 ALA A N 1
ATOM 770 C CA . ALA A 1 99 ? -14.883 -17.828 3.17 1 97.25 99 ALA A CA 1
ATOM 771 C C . ALA A 1 99 ? -15.031 -16.609 2.258 1 97.25 99 ALA A C 1
ATOM 773 O O . ALA A 1 99 ? -16.156 -16.141 2.02 1 97.25 99 ALA A O 1
ATOM 774 N N . ASP A 1 100 ? -13.945 -16.141 1.739 1 96.81 100 ASP A N 1
ATOM 775 C CA . ASP A 1 100 ? -13.977 -14.852 1.051 1 96.81 100 ASP A CA 1
ATOM 776 C C . ASP A 1 100 ? -14.172 -15.039 -0.453 1 96.81 100 ASP A C 1
ATOM 778 O O . ASP A 1 100 ? -14.719 -14.164 -1.127 1 96.81 100 ASP A O 1
ATOM 782 N N . PHE A 1 101 ? -13.719 -16.188 -1.002 1 97 101 PHE A N 1
ATOM 783 C CA . PHE A 1 101 ? -13.773 -16.391 -2.445 1 97 101 PHE A CA 1
ATOM 784 C C . PHE A 1 101 ? -14.758 -17.5 -2.803 1 97 101 PHE A C 1
ATOM 786 O O . PHE A 1 101 ? -15.07 -17.703 -3.979 1 97 101 PHE A O 1
ATOM 793 N N . GLY A 1 102 ? -15.281 -18.203 -1.827 1 96.88 102 GLY A N 1
ATOM 794 C CA . GLY A 1 102 ? -16.156 -19.344 -2.049 1 96.88 102 GLY A CA 1
ATOM 795 C C . GLY A 1 102 ? -15.453 -20.688 -1.929 1 96.88 102 GLY A C 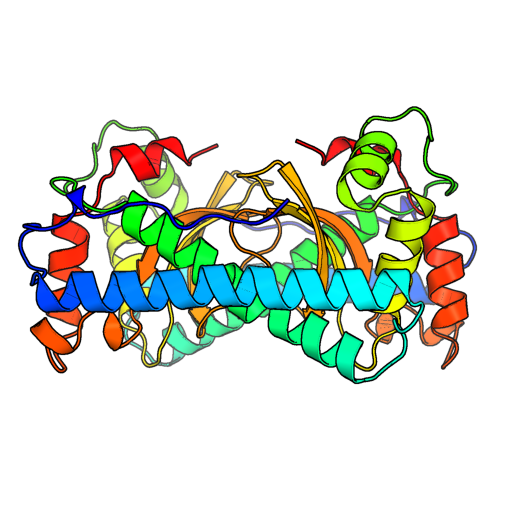1
ATOM 796 O O . GLY A 1 102 ? -16.016 -21.656 -1.427 1 96.88 102 GLY A O 1
ATOM 797 N N . SER A 1 103 ? -14.234 -20.781 -2.408 1 97.69 103 SER A N 1
ATOM 798 C CA . SER A 1 103 ? -13.367 -21.938 -2.293 1 97.69 103 SER A CA 1
ATOM 799 C C . SER A 1 103 ? -11.906 -21.562 -2.51 1 97.69 103 SER A C 1
ATOM 801 O O . SER A 1 103 ? -11.609 -20.484 -3.025 1 97.69 103 SER A O 1
ATOM 803 N N . VAL A 1 104 ? -11.047 -22.453 -2.051 1 98.31 104 VAL A N 1
ATOM 804 C CA . VAL A 1 104 ? -9.633 -22.234 -2.316 1 98.31 104 VAL A CA 1
ATOM 805 C C . VAL A 1 104 ? -9.375 -22.266 -3.82 1 98.31 104 VAL A C 1
ATOM 807 O O . VAL A 1 104 ? -8.578 -21.484 -4.336 1 98.31 104 VAL A O 1
ATOM 810 N N . GLU A 1 105 ? -10.047 -23.125 -4.52 1 97.56 105 GLU A N 1
ATOM 811 C CA . GLU A 1 105 ? -9.922 -23.219 -5.969 1 97.56 105 GLU A CA 1
ATOM 812 C C . GLU A 1 105 ? -10.336 -21.922 -6.652 1 97.56 105 GLU A C 1
ATOM 814 O O . GLU A 1 105 ? -9.703 -21.484 -7.609 1 97.56 105 GLU A O 1
ATOM 819 N N . ALA A 1 106 ? -11.414 -21.375 -6.223 1 97.56 106 ALA A N 1
ATOM 820 C CA . ALA A 1 106 ? -11.875 -20.109 -6.773 1 97.56 106 ALA A CA 1
ATOM 821 C C . ALA A 1 106 ? -10.844 -19 -6.543 1 97.56 106 ALA A C 1
ATOM 823 O O . ALA A 1 106 ? -10.578 -18.203 -7.438 1 97.56 106 ALA A O 1
ATOM 824 N N . TRP A 1 107 ? -10.273 -19 -5.352 1 98.44 107 TRP A N 1
ATOM 825 C CA . TRP A 1 107 ? -9.203 -18.047 -5.066 1 98.44 107 TRP A CA 1
ATOM 826 C C . TRP A 1 107 ? -8.039 -18.219 -6.039 1 98.44 107 TRP A C 1
ATOM 828 O O . TRP A 1 107 ? -7.543 -17.25 -6.605 1 98.44 107 TRP A O 1
ATOM 838 N N . GLU A 1 108 ? -7.621 -19.438 -6.141 1 98.56 108 GLU A N 1
ATOM 839 C CA . GLU A 1 108 ? -6.469 -19.719 -6.988 1 98.56 108 GLU A CA 1
ATOM 840 C C . GLU A 1 108 ? -6.719 -19.297 -8.43 1 98.56 108 GLU A C 1
ATOM 842 O O . GLU A 1 108 ? -5.832 -18.734 -9.078 1 98.56 108 GLU A O 1
ATOM 847 N N . LYS A 1 109 ? -7.895 -19.578 -8.93 1 98.06 109 LYS A N 1
ATOM 848 C CA . LYS A 1 109 ? -8.25 -19.156 -10.281 1 98.06 109 LYS A CA 1
ATOM 849 C C . LYS A 1 109 ? -8.109 -17.656 -10.445 1 98.06 109 LYS A C 1
ATOM 851 O O . LYS A 1 109 ? -7.531 -17.172 -11.43 1 98.06 109 LYS A O 1
ATOM 856 N N . ASP A 1 110 ? -8.648 -16.938 -9.555 1 98.44 110 ASP A N 1
ATOM 857 C CA . ASP A 1 110 ? -8.562 -15.484 -9.57 1 98.44 110 ASP A CA 1
ATOM 858 C C . ASP A 1 110 ? -7.109 -15.023 -9.484 1 98.44 110 ASP A C 1
ATOM 860 O O . ASP A 1 110 ? -6.699 -14.109 -10.211 1 98.44 110 ASP A O 1
ATOM 864 N N . PHE A 1 111 ? -6.316 -15.617 -8.602 1 98.81 111 PHE A N 1
ATOM 865 C CA . PHE A 1 111 ? -4.93 -15.234 -8.375 1 98.81 111 PHE A CA 1
ATOM 866 C C . PHE A 1 111 ? -4.086 -15.5 -9.617 1 98.81 111 PHE A C 1
ATOM 868 O O . PHE A 1 111 ? -3.309 -14.648 -10.047 1 98.81 111 PHE A O 1
ATOM 875 N N . ARG A 1 112 ? -4.254 -16.641 -10.188 1 98.62 112 ARG A N 1
ATOM 876 C CA . ARG A 1 112 ? -3.541 -17 -11.414 1 98.62 112 ARG A CA 1
ATOM 877 C C . ARG A 1 112 ? -3.924 -16.062 -12.555 1 98.62 112 ARG A C 1
ATOM 879 O O . ARG A 1 112 ? -3.064 -15.641 -13.336 1 98.62 112 ARG A O 1
ATOM 886 N N . ALA A 1 113 ? -5.211 -15.781 -12.688 1 98.5 113 ALA A N 1
ATOM 887 C CA . ALA A 1 113 ? -5.68 -14.875 -13.727 1 98.5 113 ALA A CA 1
ATOM 888 C C . ALA A 1 113 ? -5.066 -13.484 -13.57 1 98.5 113 ALA A C 1
ATOM 890 O O . ALA A 1 113 ? -4.695 -12.844 -14.555 1 98.5 113 ALA A O 1
ATOM 891 N N . THR A 1 114 ? -5.008 -13.008 -12.328 1 98.56 114 THR A N 1
ATOM 892 C CA . THR A 1 114 ? -4.379 -11.727 -12.039 1 98.56 114 THR A CA 1
ATOM 893 C C . THR A 1 114 ? -2.916 -11.734 -12.477 1 98.56 114 THR A C 1
ATOM 895 O O . THR A 1 114 ? -2.455 -10.797 -13.141 1 98.56 114 THR A O 1
ATOM 898 N N . GLY A 1 115 ? -2.227 -12.773 -12.188 1 98.38 115 GLY A N 1
ATOM 899 C CA . GLY A 1 115 ? -0.826 -12.898 -12.555 1 98.38 115 GLY A CA 1
ATOM 900 C C . GLY A 1 115 ? -0.614 -13.023 -14.055 1 98.38 115 GLY A C 1
ATOM 901 O O . GLY A 1 115 ? 0.467 -12.719 -14.555 1 98.38 115 GLY A O 1
ATOM 902 N N . ALA A 1 116 ? -1.622 -13.422 -14.719 1 97.69 116 ALA A N 1
ATOM 903 C CA . ALA A 1 116 ? -1.509 -13.672 -16.156 1 97.69 116 ALA A CA 1
ATOM 904 C C . ALA A 1 116 ? -1.877 -12.43 -16.953 1 97.69 116 ALA A C 1
ATOM 906 O O . ALA A 1 116 ? -1.728 -12.406 -18.172 1 97.69 116 ALA A O 1
ATOM 907 N N . MET A 1 117 ? -2.357 -11.445 -16.328 1 96.44 117 MET A N 1
ATOM 908 C CA . MET A 1 117 ? -2.738 -10.219 -17.016 1 96.44 117 MET A CA 1
ATOM 909 C C . MET A 1 117 ? -1.574 -9.664 -17.828 1 96.44 117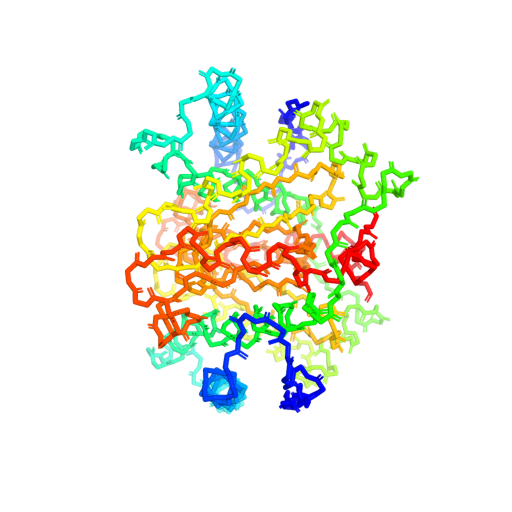 MET A C 1
ATOM 911 O O . MET A 1 117 ? -0.414 -9.812 -17.453 1 96.44 117 MET A O 1
ATOM 915 N N . ARG A 1 118 ? -1.949 -9.008 -18.906 1 94.75 118 ARG A N 1
ATOM 916 C CA . ARG A 1 118 ? -0.918 -8.359 -19.719 1 94.75 118 ARG A CA 1
ATOM 917 C C . ARG A 1 118 ? -0.272 -7.211 -18.938 1 94.75 118 ARG A C 1
ATOM 919 O O . ARG A 1 118 ? -0.956 -6.469 -18.234 1 94.75 118 ARG A O 1
ATOM 926 N N . GLY A 1 119 ? 1.087 -7.16 -19.109 1 94.12 119 GLY A N 1
ATOM 927 C CA . GLY A 1 119 ? 1.839 -6.121 -18.422 1 94.12 119 GLY A CA 1
ATOM 928 C C . GLY A 1 119 ? 2.875 -6.668 -17.469 1 94.12 119 GLY A C 1
ATOM 929 O O . GLY A 1 119 ? 2.959 -7.883 -17.25 1 94.12 119 GLY A O 1
ATOM 930 N N . ILE A 1 120 ? 3.711 -5.762 -16.922 1 97.06 120 ILE A N 1
ATOM 931 C CA . ILE A 1 120 ? 4.699 -6.117 -15.914 1 97.06 120 ILE A CA 1
ATOM 932 C C . ILE A 1 120 ? 4.203 -5.691 -14.531 1 97.06 120 ILE A C 1
ATOM 934 O O . ILE A 1 120 ? 3.576 -4.641 -14.391 1 97.06 120 ILE A O 1
ATOM 938 N N . GLY A 1 121 ? 4.434 -6.578 -13.547 1 98.25 121 GLY A N 1
ATOM 939 C CA . GLY A 1 121 ? 3.99 -6.242 -12.203 1 98.25 121 GLY A CA 1
ATOM 940 C C . GLY A 1 121 ? 3.969 -7.434 -11.266 1 98.25 121 GLY A C 1
ATOM 941 O O . GLY A 1 121 ? 4.891 -8.25 -11.266 1 98.25 121 GLY A O 1
ATOM 942 N N . TRP A 1 122 ? 2.977 -7.375 -10.375 1 98.88 122 TRP A N 1
ATOM 943 C CA . TRP A 1 122 ? 2.869 -8.383 -9.328 1 98.88 122 TRP A CA 1
ATOM 944 C C . TRP A 1 122 ? 1.416 -8.797 -9.117 1 98.88 122 TRP A C 1
ATOM 946 O O . TRP A 1 122 ? 0.511 -7.961 -9.188 1 98.88 122 TRP A O 1
ATOM 956 N N . ALA A 1 123 ? 1.144 -10.023 -8.898 1 98.88 123 ALA A N 1
ATOM 957 C CA . ALA A 1 123 ? -0.093 -10.461 -8.258 1 98.88 123 ALA A CA 1
ATOM 958 C C . ALA A 1 123 ? 0.103 -10.641 -6.754 1 98.88 123 ALA A C 1
ATOM 960 O O . ALA A 1 123 ? 1.021 -11.344 -6.32 1 98.88 123 ALA A O 1
ATOM 961 N N . VAL A 1 124 ? -0.724 -10.016 -5.988 1 98.94 124 VAL A N 1
ATOM 962 C CA . VAL A 1 124 ? -0.548 -10.055 -4.539 1 98.94 124 VAL A CA 1
ATOM 963 C C . VAL A 1 124 ? -1.883 -10.359 -3.863 1 98.94 124 VAL A C 1
ATOM 965 O O . VAL A 1 124 ? -2.9 -9.734 -4.172 1 98.94 124 VAL A O 1
ATOM 968 N N . LEU A 1 125 ? -1.89 -11.359 -3.02 1 98.94 125 LEU A N 1
ATOM 969 C CA . LEU A 1 125 ? -2.99 -11.562 -2.082 1 98.94 125 LEU A CA 1
ATOM 970 C C . LEU A 1 125 ? -2.83 -10.664 -0.859 1 98.94 125 LEU A C 1
ATOM 972 O O . LEU A 1 125 ? -1.838 -10.766 -0.135 1 98.94 125 LEU A O 1
ATOM 976 N N . TYR A 1 126 ? -3.773 -9.766 -0.695 1 98.81 126 TYR A N 1
ATOM 977 C CA . TYR A 1 126 ? -3.771 -8.867 0.455 1 98.81 126 TYR A CA 1
ATOM 978 C C . TYR A 1 126 ? -4.879 -9.234 1.434 1 98.81 126 TYR A C 1
ATOM 980 O O . TYR A 1 126 ? -5.902 -9.805 1.04 1 98.81 126 TYR A O 1
ATOM 988 N N . GLN A 1 127 ? -4.641 -8.977 2.697 1 98.69 127 GLN A N 1
ATOM 989 C CA . GLN A 1 127 ? -5.688 -8.969 3.715 1 98.69 127 GLN A CA 1
ATOM 990 C C . GLN A 1 127 ? -6 -7.551 4.172 1 98.69 127 GLN A C 1
ATOM 992 O O . GLN A 1 127 ? -5.105 -6.816 4.594 1 98.69 127 GLN A O 1
ATOM 997 N N . ASP A 1 128 ? -7.207 -7.145 4.047 1 98.06 128 ASP A N 1
ATOM 998 C CA . ASP A 1 128 ? -7.672 -5.871 4.582 1 98.06 128 ASP A CA 1
ATOM 999 C C . ASP A 1 128 ? -7.688 -5.891 6.109 1 98.06 128 ASP A C 1
ATOM 1001 O O . ASP A 1 128 ? -8.477 -6.621 6.715 1 98.06 128 ASP A O 1
ATOM 1005 N N . SER A 1 129 ? -6.926 -5.074 6.715 1 96.62 129 SER A N 1
ATOM 1006 C CA . SER A 1 129 ? -6.77 -5.117 8.164 1 96.62 129 SER A CA 1
ATOM 1007 C C . SER A 1 129 ? -8.047 -4.695 8.875 1 96.62 129 SER A C 1
ATOM 1009 O O . SER A 1 129 ? -8.297 -5.09 10.016 1 96.62 129 SER A O 1
ATOM 1011 N N . ALA A 1 130 ? -8.852 -3.941 8.258 1 95 130 ALA A N 1
ATOM 1012 C CA . ALA A 1 130 ? -10.078 -3.434 8.867 1 95 130 ALA A CA 1
ATOM 1013 C C . ALA A 1 130 ? -11.172 -4.496 8.867 1 95 130 ALA A C 1
ATOM 1015 O O . ALA A 1 130 ? -11.852 -4.695 9.875 1 95 130 ALA A O 1
ATOM 1016 N N . SER A 1 131 ? -11.32 -5.207 7.77 1 95.69 131 SER A N 1
ATOM 1017 C CA . SER A 1 131 ? -12.438 -6.133 7.621 1 95.69 131 SER A CA 1
ATOM 1018 C C . SER A 1 131 ? -11.969 -7.582 7.734 1 95.69 131 SER A C 1
ATOM 1020 O O . SER A 1 131 ? -12.789 -8.484 7.918 1 95.69 131 SER A O 1
ATOM 1022 N N . GLY A 1 132 ? -10.68 -7.82 7.535 1 97.38 132 GLY A N 1
ATOM 1023 C CA . GLY A 1 132 ? -10.148 -9.172 7.461 1 97.38 132 GLY A CA 1
ATOM 1024 C C . GLY A 1 132 ? -10.281 -9.789 6.082 1 97.38 132 GLY A C 1
ATOM 1025 O O . GLY A 1 132 ? -9.75 -10.875 5.828 1 97.38 132 GLY A O 1
ATOM 1026 N N . ARG A 1 133 ? -10.891 -9.125 5.195 1 97.56 133 ARG A N 1
ATOM 1027 C CA . ARG A 1 133 ? -11.188 -9.656 3.871 1 97.56 133 ARG A CA 1
ATOM 1028 C C . ARG A 1 133 ? -9.914 -9.891 3.076 1 97.56 133 ARG A C 1
ATOM 1030 O O . ARG A 1 133 ? -9 -9.062 3.098 1 97.56 133 ARG A O 1
ATOM 1037 N N . LEU A 1 134 ? -9.875 -11.031 2.447 1 98.5 134 LEU A N 1
ATOM 1038 C CA . LEU A 1 134 ? -8.797 -11.312 1.499 1 98.5 134 LEU A CA 1
ATOM 1039 C C . LEU A 1 134 ? -9.172 -10.836 0.099 1 98.5 134 LEU A C 1
ATOM 1041 O O . LEU A 1 134 ? -10.312 -11 -0.333 1 98.5 134 LEU A O 1
ATOM 1045 N N . MET A 1 135 ? -8.195 -10.203 -0.608 1 98.38 135 MET A N 1
ATOM 1046 C CA . MET A 1 135 ? -8.383 -9.742 -1.98 1 98.38 135 MET A CA 1
ATOM 1047 C C . MET A 1 135 ? -7.113 -9.93 -2.799 1 98.38 135 MET A C 1
ATOM 1049 O O . MET A 1 135 ? -6.008 -9.695 -2.301 1 98.38 135 MET A O 1
ATOM 1053 N N . ASN A 1 136 ? -7.262 -10.32 -4.062 1 98.81 136 ASN A N 1
ATOM 1054 C CA . ASN A 1 136 ? -6.141 -10.328 -4.996 1 98.81 136 ASN A CA 1
ATOM 1055 C C . ASN A 1 136 ? -5.996 -8.992 -5.715 1 98.81 136 ASN A C 1
ATOM 1057 O O . ASN A 1 136 ? -6.949 -8.5 -6.312 1 98.81 136 ASN A O 1
ATOM 1061 N N . PHE A 1 137 ? -4.84 -8.43 -5.664 1 98.81 137 PHE A N 1
ATOM 1062 C CA . PHE A 1 137 ? -4.539 -7.176 -6.34 1 98.81 137 PHE A CA 1
ATOM 1063 C C . PHE A 1 137 ? -3.484 -7.379 -7.422 1 98.81 137 PHE A C 1
ATOM 1065 O O . PHE A 1 137 ? -2.57 -8.188 -7.258 1 98.81 137 PHE A O 1
ATOM 1072 N N . TRP A 1 138 ? -3.645 -6.645 -8.492 1 98.69 138 TRP A N 1
ATOM 1073 C CA . TRP A 1 138 ? -2.561 -6.402 -9.438 1 98.69 138 TRP A CA 1
ATOM 1074 C C . TRP A 1 138 ? -1.773 -5.152 -9.055 1 98.69 138 TRP A C 1
ATOM 1076 O O . TRP A 1 138 ? -2.35 -4.074 -8.891 1 98.69 138 TRP A O 1
ATOM 1086 N N . ILE A 1 139 ? -0.503 -5.27 -8.812 1 98.69 139 ILE A N 1
ATOM 1087 C CA . ILE A 1 139 ? 0.383 -4.133 -8.594 1 98.69 139 ILE A CA 1
ATOM 1088 C C . ILE A 1 139 ? 1.164 -3.836 -9.867 1 98.69 139 ILE A C 1
ATOM 1090 O O . ILE A 1 139 ? 2.014 -4.629 -10.281 1 98.69 139 ILE A O 1
ATOM 1094 N N . ASN A 1 140 ? 0.788 -2.723 -10.438 1 97.69 140 ASN A N 1
ATOM 1095 C CA . ASN A 1 140 ? 1.456 -2.336 -11.672 1 97.69 140 ASN A CA 1
ATOM 1096 C C . ASN A 1 140 ? 2.865 -1.813 -11.414 1 97.69 140 ASN A C 1
ATOM 1098 O O . ASN A 1 140 ? 3.049 -0.864 -10.648 1 97.69 140 ASN A O 1
ATOM 1102 N N . GLU A 1 141 ? 3.809 -2.467 -12.031 1 96.44 141 GLU A N 1
ATOM 1103 C CA . GLU A 1 141 ? 5.23 -2.246 -11.773 1 96.44 141 GLU A CA 1
ATOM 1104 C C . GLU A 1 141 ? 5.559 -2.471 -10.297 1 96.44 141 GLU A C 1
ATOM 1106 O O . GLU A 1 141 ? 5.324 -3.557 -9.766 1 96.44 141 GLU A O 1
ATOM 1111 N N . HIS A 1 142 ? 6.027 -1.417 -9.586 1 98.25 142 HIS A N 1
ATOM 1112 C CA . HIS A 1 142 ? 6.355 -1.662 -8.188 1 98.25 142 HIS A CA 1
ATOM 1113 C C . HIS A 1 142 ? 5.406 -0.915 -7.254 1 98.25 142 HIS A C 1
ATOM 1115 O O . HIS A 1 142 ? 5.223 -1.312 -6.102 1 98.25 142 HIS A O 1
ATOM 1121 N N . ASP A 1 143 ? 4.773 0.093 -7.789 1 98.19 143 ASP A N 1
ATOM 1122 C CA . ASP A 1 143 ? 4.289 0.978 -6.734 1 98.19 143 ASP A CA 1
ATOM 1123 C C . ASP A 1 143 ? 2.891 1.498 -7.051 1 98.19 143 ASP A C 1
ATOM 1125 O O . ASP A 1 143 ? 2.449 2.496 -6.477 1 98.19 143 ASP A O 1
ATOM 1129 N N . VAL A 1 144 ? 2.156 0.829 -8 1 98.38 144 VAL A N 1
ATOM 1130 C CA . VAL A 1 144 ? 0.822 1.315 -8.336 1 98.38 144 VAL A CA 1
ATOM 1131 C C . VAL A 1 144 ? -0.226 0.302 -7.879 1 98.38 144 VAL A C 1
ATOM 1133 O O . VAL A 1 144 ? -0.167 -0.872 -8.25 1 98.38 144 VAL A O 1
ATOM 1136 N N . ALA A 1 145 ? -1.115 0.737 -7.008 1 98.44 145 ALA A N 1
ATOM 1137 C CA . ALA A 1 145 ? -2.369 0.048 -6.719 1 98.44 145 ALA A CA 1
ATOM 1138 C C . ALA A 1 145 ? -2.281 -0.721 -5.402 1 98.44 145 ALA A C 1
ATOM 1140 O O . ALA A 1 145 ? -3.213 -1.441 -5.035 1 98.44 145 ALA A O 1
ATOM 1141 N N . HIS A 1 146 ? -1.168 -0.583 -4.688 1 98.81 146 HIS A N 1
ATOM 1142 C CA . HIS A 1 146 ? -1.159 -1.19 -3.363 1 98.81 146 HIS A CA 1
ATOM 1143 C C . HIS A 1 146 ? -2.309 -0.667 -2.51 1 98.81 146 HIS A C 1
ATOM 1145 O O . HIS A 1 146 ? -2.57 0.538 -2.484 1 98.81 146 HIS A O 1
ATOM 1151 N N . PRO A 1 147 ? -3.02 -1.527 -1.848 1 98.75 147 PRO A N 1
ATOM 1152 C CA . PRO A 1 147 ? -4.129 -1.071 -1.006 1 98.75 147 PRO A CA 1
ATOM 1153 C C . PRO A 1 147 ? -3.67 -0.604 0.374 1 98.75 147 PRO A C 1
ATOM 1155 O O . PRO A 1 147 ? -3.115 -1.393 1.144 1 98.75 147 PRO A O 1
ATOM 1158 N N . ALA A 1 148 ? -3.932 0.641 0.672 1 98.5 148 ALA A N 1
ATOM 1159 C CA . ALA A 1 148 ? -3.588 1.192 1.979 1 98.5 148 ALA A CA 1
ATOM 1160 C C . ALA A 1 148 ? -4.285 0.425 3.1 1 98.5 148 ALA A C 1
ATOM 1162 O O . ALA A 1 148 ? -5.469 0.098 2.99 1 98.5 148 ALA A O 1
ATOM 1163 N N . GLY A 1 149 ? -3.537 0.117 4.188 1 97.88 149 GLY A N 1
ATOM 1164 C CA . GLY A 1 149 ? -4.125 -0.535 5.348 1 97.88 149 GLY A CA 1
ATOM 1165 C C . GLY A 1 149 ? -4.309 -2.029 5.164 1 97.88 149 GLY A C 1
ATOM 1166 O O . GLY A 1 149 ? -5.086 -2.658 5.883 1 97.88 149 GLY A O 1
ATOM 1167 N N . CYS A 1 150 ? -3.697 -2.555 4.145 1 98.56 150 CYS A N 1
ATOM 1168 C CA . CYS A 1 150 ? -3.779 -3.99 3.898 1 98.56 150 CYS A CA 1
ATOM 1169 C C . CYS A 1 150 ? -2.414 -4.648 4.051 1 98.56 150 CYS A C 1
ATOM 1171 O O . CYS A 1 150 ? -1.387 -4.027 3.771 1 98.56 150 CYS A O 1
ATOM 1173 N N . ALA A 1 151 ? -2.41 -5.879 4.477 1 98.19 151 ALA A N 1
ATOM 1174 C CA . ALA A 1 151 ? -1.179 -6.641 4.664 1 98.19 151 ALA A CA 1
ATOM 1175 C C . ALA A 1 151 ? -0.982 -7.645 3.531 1 98.19 151 ALA A C 1
ATOM 1177 O O . ALA A 1 151 ? -1.895 -8.406 3.203 1 98.19 151 ALA A O 1
ATOM 1178 N N . PRO A 1 152 ? 0.187 -7.617 2.939 1 98.69 152 PRO A N 1
ATOM 1179 C CA . PRO A 1 152 ? 0.44 -8.625 1.909 1 98.69 152 PRO A CA 1
ATOM 1180 C C . PRO A 1 152 ? 0.625 -10.031 2.486 1 98.69 152 PRO A C 1
ATOM 1182 O O . PRO A 1 152 ? 1.319 -10.195 3.492 1 98.69 152 PRO A O 1
ATOM 1185 N N . ILE A 1 153 ? 0.008 -11.023 1.863 1 98.81 153 ILE A N 1
ATOM 1186 C CA . ILE A 1 153 ? 0.024 -12.398 2.357 1 98.81 153 ILE A CA 1
ATOM 1187 C C . ILE A 1 153 ? 0.851 -13.273 1.418 1 98.81 153 ILE A C 1
ATOM 1189 O O . ILE A 1 153 ? 1.776 -13.961 1.855 1 98.81 153 ILE A O 1
ATOM 1193 N N . LEU A 1 154 ? 0.522 -13.25 0.156 1 98.88 154 LEU A N 1
ATOM 1194 C CA . LEU A 1 154 ? 1.202 -14.016 -0.884 1 98.88 154 LEU A CA 1
ATOM 1195 C C . LEU A 1 154 ? 1.56 -13.125 -2.068 1 98.88 154 LEU A C 1
ATOM 1197 O O . LEU A 1 154 ? 0.721 -12.359 -2.551 1 98.88 154 LEU A O 1
ATOM 1201 N N . ILE A 1 155 ? 2.807 -13.164 -2.529 1 98.94 155 ILE A N 1
ATOM 1202 C CA . ILE A 1 155 ? 3.318 -12.273 -3.564 1 98.94 155 ILE A CA 1
ATOM 1203 C C . ILE A 1 155 ? 3.896 -13.094 -4.715 1 98.94 155 ILE A C 1
ATOM 1205 O O . ILE A 1 155 ? 4.699 -14.008 -4.492 1 98.94 155 ILE A O 1
ATOM 1209 N N . MET A 1 156 ? 3.467 -12.797 -5.906 1 98.94 156 MET A N 1
ATOM 1210 C CA . MET A 1 156 ? 4.012 -13.406 -7.117 1 98.94 156 MET A CA 1
ATOM 1211 C C . MET A 1 156 ? 4.562 -12.344 -8.062 1 98.94 156 MET A C 1
ATOM 1213 O O . MET A 1 156 ? 3.84 -11.43 -8.461 1 98.94 156 MET A O 1
ATOM 1217 N N . ASP A 1 157 ? 5.855 -12.445 -8.359 1 98.94 157 ASP A N 1
ATOM 1218 C CA . ASP A 1 157 ? 6.523 -11.562 -9.312 1 98.94 157 ASP A CA 1
ATOM 1219 C C . ASP A 1 157 ? 6.254 -12 -10.75 1 98.94 157 ASP A C 1
ATOM 1221 O O . ASP A 1 157 ? 6.602 -13.117 -11.141 1 98.94 157 ASP A O 1
ATOM 1225 N N . VAL A 1 158 ? 5.691 -11.117 -11.547 1 98.69 158 VAL A N 1
ATOM 1226 C CA . VAL A 1 158 ? 5.477 -11.477 -12.945 1 98.69 158 VAL A CA 1
ATOM 1227 C C . VAL A 1 158 ? 6.137 -10.445 -13.859 1 98.69 158 VAL A C 1
ATOM 1229 O O . VAL A 1 158 ? 5.664 -10.195 -14.969 1 98.69 158 VAL A O 1
ATOM 1232 N N . PHE A 1 159 ? 7.102 -9.672 -13.336 1 98.38 159 PHE A N 1
ATOM 1233 C CA . PHE A 1 159 ? 8.047 -9.023 -14.234 1 98.38 159 PHE A CA 1
ATOM 1234 C C . PHE A 1 159 ? 8.773 -10.047 -15.094 1 98.38 159 PHE A C 1
ATOM 1236 O O . PHE A 1 159 ? 9.039 -11.164 -14.648 1 98.38 159 PHE A O 1
ATOM 1243 N N . GLU A 1 160 ? 9.242 -9.617 -16.188 1 97.75 160 GLU A N 1
ATOM 1244 C CA . GLU A 1 160 ? 9.875 -10.531 -17.125 1 97.75 160 GLU A CA 1
ATOM 1245 C C . GLU A 1 160 ? 11.156 -11.125 -16.547 1 97.75 160 GLU A C 1
ATOM 1247 O O . GLU A 1 160 ? 11.492 -12.281 -16.812 1 97.75 160 GLU A O 1
ATOM 1252 N N . HIS A 1 161 ? 11.867 -10.422 -15.734 1 98.25 161 HIS A N 1
ATOM 1253 C CA . HIS A 1 161 ? 13.109 -10.922 -15.156 1 98.25 161 HIS A CA 1
ATOM 1254 C C . HIS A 1 161 ? 12.852 -12.125 -14.258 1 98.25 161 HIS A C 1
ATOM 1256 O O . HIS A 1 161 ? 13.781 -12.875 -13.945 1 98.25 161 HIS A O 1
ATOM 1262 N N . ALA A 1 162 ? 11.648 -12.297 -13.812 1 98.25 162 ALA A N 1
ATOM 1263 C CA . ALA A 1 162 ? 11.328 -13.352 -12.859 1 98.25 162 ALA A CA 1
ATOM 1264 C C . ALA A 1 162 ? 11.195 -14.703 -13.57 1 98.25 162 ALA A C 1
ATOM 1266 O O . ALA A 1 162 ? 11.258 -15.75 -12.93 1 98.25 162 ALA A O 1
ATOM 1267 N N . PHE A 1 163 ? 10.969 -14.609 -14.906 1 97.81 163 PHE A N 1
ATOM 1268 C CA . PHE A 1 163 ? 10.625 -15.914 -15.453 1 97.81 163 PHE A CA 1
ATOM 1269 C C . PHE A 1 163 ? 11.156 -16.062 -16.875 1 97.81 163 PHE A C 1
ATOM 1271 O O . PHE A 1 163 ? 11.273 -17.188 -17.375 1 97.81 163 PHE A O 1
ATOM 1278 N N . MET A 1 164 ? 11.578 -15.016 -17.594 1 97.75 164 MET A N 1
ATOM 1279 C CA . MET A 1 164 ? 11.805 -15.109 -19.031 1 97.75 164 MET A CA 1
ATOM 1280 C C . MET A 1 164 ? 13.062 -15.922 -19.328 1 97.75 164 MET A C 1
ATOM 1282 O O . MET A 1 164 ? 13.133 -16.609 -20.344 1 97.75 164 MET A O 1
ATOM 1286 N N . LEU A 1 165 ? 14.047 -15.852 -18.516 1 98.12 165 LEU A N 1
ATOM 1287 C CA . LEU A 1 165 ? 15.281 -16.594 -18.719 1 98.12 165 LEU A CA 1
ATOM 1288 C C . LEU A 1 165 ? 14.992 -18.094 -18.844 1 98.12 165 LEU A C 1
ATOM 1290 O O . LEU A 1 165 ? 15.641 -18.797 -19.625 1 98.12 165 LEU A O 1
ATOM 1294 N N . ASP A 1 166 ? 14.07 -18.625 -18.047 1 98.62 166 ASP A N 1
ATOM 1295 C CA . ASP A 1 166 ? 13.781 -20.047 -18 1 98.62 166 ASP A CA 1
ATOM 1296 C C . ASP A 1 166 ? 12.602 -20.422 -18.891 1 98.62 166 ASP A C 1
ATOM 1298 O O . ASP A 1 166 ? 12.555 -21.516 -19.453 1 98.62 166 ASP A O 1
ATOM 1302 N N . TYR A 1 167 ? 11.703 -19.422 -19.094 1 98.62 167 TYR A N 1
ATOM 1303 C CA . TYR A 1 167 ? 10.422 -19.812 -19.656 1 98.62 167 TYR A CA 1
ATOM 1304 C C . TYR A 1 167 ? 10.125 -19.031 -20.922 1 98.62 167 TYR A C 1
ATOM 1306 O O . TYR A 1 167 ? 9.156 -19.312 -21.641 1 98.62 167 TYR A O 1
ATOM 1314 N N . GLY A 1 168 ? 10.93 -18.094 -21.328 1 97.75 168 GLY A N 1
ATOM 1315 C CA . GLY A 1 168 ? 10.617 -17.234 -22.453 1 97.75 168 GLY A CA 1
ATOM 1316 C C . GLY A 1 168 ? 9.258 -16.562 -22.344 1 97.75 168 GLY A C 1
ATOM 1317 O O . GLY A 1 168 ? 8.969 -15.906 -21.328 1 97.75 168 GLY A O 1
ATOM 1318 N N . LEU A 1 169 ? 8.398 -16.891 -23.328 1 96.62 169 LEU A N 1
ATOM 1319 C CA . LEU A 1 169 ? 7.086 -16.25 -23.359 1 96.62 169 LEU A CA 1
ATOM 1320 C C . LEU A 1 169 ? 6.051 -17.094 -22.609 1 96.62 169 LEU A C 1
ATOM 1322 O O . LEU A 1 169 ? 4.887 -16.688 -22.516 1 96.62 169 LEU A O 1
ATOM 1326 N N . LYS A 1 170 ? 6.445 -18.188 -22.062 1 97.88 170 LYS A N 1
ATOM 1327 C CA . LYS A 1 170 ? 5.516 -19.125 -21.438 1 97.88 170 LYS A CA 1
ATOM 1328 C C . LYS A 1 170 ? 5.277 -18.75 -19.969 1 97.88 170 LYS A C 1
ATOM 1330 O O . LYS A 1 170 ? 5.594 -19.531 -19.078 1 97.88 170 LYS A O 1
ATOM 1335 N N . ARG A 1 171 ? 4.617 -17.703 -19.781 1 97.62 171 ARG A N 1
ATOM 1336 C CA . ARG A 1 171 ? 4.305 -17.172 -18.453 1 97.62 171 ARG A CA 1
ATOM 1337 C C . ARG A 1 171 ? 3.451 -18.172 -17.656 1 97.62 171 ARG A C 1
ATOM 1339 O O . ARG A 1 171 ? 3.617 -18.312 -16.453 1 97.62 171 ARG A O 1
ATOM 1346 N N . ALA A 1 172 ? 2.6 -18.781 -18.312 1 97.75 172 ALA A N 1
ATOM 1347 C CA . ALA A 1 172 ? 1.721 -19.75 -17.656 1 97.75 172 ALA A CA 1
ATOM 1348 C C . ALA A 1 172 ? 2.527 -20.875 -17.016 1 97.75 172 ALA A C 1
ATOM 1350 O O . ALA A 1 172 ? 2.201 -21.328 -15.914 1 97.75 172 ALA A O 1
ATOM 1351 N N . ASP A 1 173 ? 3.539 -21.344 -17.703 1 98.56 173 ASP A N 1
ATOM 1352 C CA . ASP A 1 173 ? 4.398 -22.391 -17.156 1 98.56 173 ASP A CA 1
ATOM 1353 C C . ASP A 1 173 ? 5.148 -21.891 -15.914 1 98.56 173 ASP A C 1
ATOM 1355 O O . ASP A 1 173 ? 5.344 -22.641 -14.961 1 98.56 173 ASP A O 1
ATOM 1359 N N . TYR A 1 174 ? 5.605 -20.672 -15.922 1 98.62 174 TYR A N 1
ATOM 1360 C CA . TYR A 1 174 ? 6.234 -20.062 -14.758 1 98.62 174 TYR A CA 1
ATOM 1361 C C . TYR A 1 174 ? 5.266 -20.016 -13.578 1 98.62 174 TYR A C 1
ATOM 1363 O O . TYR A 1 174 ? 5.637 -20.344 -12.453 1 98.62 174 TYR A O 1
ATOM 1371 N N . ILE A 1 175 ? 4.012 -19.562 -13.828 1 98.75 175 ILE A N 1
ATOM 1372 C CA . ILE A 1 175 ? 3.016 -19.469 -12.766 1 98.75 175 ILE A CA 1
ATOM 1373 C C . ILE A 1 175 ? 2.779 -20.844 -12.148 1 98.75 175 ILE A C 1
ATOM 1375 O O . ILE A 1 175 ? 2.645 -20.969 -10.93 1 98.75 175 ILE A O 1
ATOM 1379 N N . GLU A 1 176 ? 2.811 -21.891 -12.992 1 98.44 176 GLU A N 1
ATOM 1380 C CA . GLU A 1 176 ? 2.713 -23.266 -12.484 1 98.44 176 GLU A CA 1
ATOM 1381 C C . GLU A 1 176 ? 3.895 -23.594 -11.578 1 98.44 176 GLU A C 1
ATOM 1383 O O . GLU A 1 176 ? 3.715 -24.172 -10.5 1 98.44 176 GLU A O 1
ATOM 1388 N N . ALA A 1 177 ? 5.055 -23.297 -12.039 1 98.56 177 ALA A N 1
ATOM 1389 C CA . ALA A 1 177 ? 6.258 -23.547 -11.25 1 98.56 177 ALA A CA 1
ATOM 1390 C C . ALA A 1 177 ? 6.211 -22.766 -9.93 1 98.56 177 ALA A C 1
ATOM 1392 O O . ALA A 1 177 ? 6.594 -23.297 -8.883 1 98.56 177 ALA A O 1
ATOM 1393 N N . PHE A 1 178 ? 5.777 -21.5 -9.984 1 98.81 178 PHE A N 1
ATOM 1394 C CA . PHE A 1 178 ? 5.613 -20.703 -8.781 1 98.81 178 PHE A CA 1
ATOM 1395 C C . PHE A 1 178 ? 4.727 -21.406 -7.766 1 98.81 178 PHE A C 1
ATOM 1397 O O . PHE A 1 178 ? 5.102 -21.547 -6.598 1 98.81 178 PHE A O 1
ATOM 1404 N N . PHE A 1 179 ? 3.566 -21.906 -8.188 1 98.69 179 PHE A N 1
ATOM 1405 C CA . PHE A 1 179 ? 2.602 -22.531 -7.285 1 98.69 179 PHE A CA 1
ATOM 1406 C C . PHE A 1 179 ? 3.168 -23.812 -6.688 1 98.69 179 PHE A C 1
ATOM 1408 O O . PHE A 1 179 ? 2.857 -24.156 -5.547 1 98.69 179 PHE A O 1
ATOM 1415 N N . ARG A 1 180 ? 4.035 -24.484 -7.422 1 98.19 180 ARG A N 1
ATOM 1416 C CA . ARG A 1 180 ? 4.633 -25.734 -6.938 1 98.19 180 ARG A CA 1
ATOM 1417 C C . ARG A 1 180 ? 5.676 -25.453 -5.855 1 98.19 180 ARG A C 1
ATOM 1419 O O . ARG A 1 180 ? 6.086 -26.359 -5.133 1 98.19 180 ARG A O 1
ATOM 1426 N N . ASN A 1 181 ? 6.078 -24.219 -5.723 1 98.62 181 ASN A N 1
ATOM 1427 C CA . ASN A 1 181 ? 7.18 -23.875 -4.824 1 98.62 181 ASN A CA 1
ATOM 1428 C C . ASN A 1 181 ? 6.727 -22.953 -3.699 1 98.62 181 ASN A C 1
ATOM 1430 O O . ASN A 1 181 ? 7.539 -22.5 -2.895 1 98.62 181 ASN A O 1
ATOM 1434 N N . ILE A 1 182 ? 5.457 -22.656 -3.596 1 98.69 182 ILE A N 1
ATOM 1435 C CA . ILE A 1 182 ? 4.969 -21.766 -2.557 1 98.69 182 ILE A CA 1
ATOM 1436 C C . ILE A 1 182 ? 5.223 -22.375 -1.182 1 98.69 182 ILE A C 1
ATOM 1438 O O . ILE A 1 182 ? 4.945 -23.562 -0.962 1 98.69 182 ILE A O 1
ATOM 1442 N N . ASP A 1 183 ? 5.832 -21.656 -0.286 1 98.56 183 ASP A N 1
ATOM 1443 C CA . ASP A 1 183 ? 5.848 -21.969 1.141 1 98.56 183 ASP A CA 1
ATOM 1444 C C . ASP A 1 183 ? 4.59 -21.438 1.828 1 98.56 183 ASP A C 1
ATOM 1446 O O . ASP A 1 183 ? 4.59 -20.344 2.383 1 98.56 183 ASP A O 1
ATOM 1450 N N . TRP A 1 184 ? 3.615 -22.281 1.904 1 98.5 184 TRP A N 1
ATOM 1451 C CA . TRP A 1 184 ? 2.311 -21.859 2.41 1 98.5 184 TRP A CA 1
ATOM 1452 C C . TRP A 1 184 ? 2.373 -21.578 3.906 1 98.5 184 TRP A C 1
ATOM 1454 O O . TRP A 1 184 ? 1.527 -20.859 4.441 1 98.5 184 TRP A O 1
ATOM 1464 N N . LYS A 1 185 ? 3.32 -22.188 4.562 1 97.88 185 LYS A N 1
ATOM 1465 C CA . LYS A 1 185 ? 3.498 -21.859 5.977 1 97.88 185 LYS A CA 1
ATOM 1466 C C . LYS A 1 185 ? 3.908 -20.406 6.156 1 97.88 185 LYS A C 1
ATOM 1468 O O . LYS A 1 185 ? 3.412 -19.719 7.055 1 97.88 185 LYS A O 1
ATOM 1473 N N . ALA A 1 186 ? 4.801 -19.969 5.309 1 98.12 186 ALA A N 1
ATOM 1474 C CA . ALA A 1 186 ? 5.211 -18.562 5.348 1 98.12 186 ALA A CA 1
ATOM 1475 C C . ALA A 1 186 ? 4.035 -17.641 5.051 1 98.12 186 ALA A C 1
ATOM 1477 O O . ALA A 1 186 ? 3.859 -16.625 5.723 1 98.12 186 ALA A O 1
ATOM 1478 N N . ALA A 1 187 ? 3.24 -17.953 4.047 1 98.44 187 ALA A N 1
ATOM 1479 C CA . ALA A 1 187 ? 2.074 -17.141 3.699 1 98.44 187 ALA A CA 1
ATOM 1480 C C . ALA A 1 187 ? 1.067 -17.109 4.848 1 98.44 187 ALA A C 1
ATOM 1482 O O . ALA A 1 187 ? 0.559 -16.047 5.203 1 98.44 187 ALA A O 1
ATOM 1483 N N . GLU A 1 188 ? 0.831 -18.297 5.422 1 98.25 188 GLU A N 1
ATOM 1484 C CA . GLU A 1 188 ? -0.145 -18.375 6.504 1 98.25 188 GLU A CA 1
ATOM 1485 C C . GLU A 1 188 ? 0.305 -17.578 7.723 1 98.25 188 GLU A C 1
ATOM 1487 O O . GLU A 1 188 ? -0.521 -17 8.43 1 98.25 188 GLU A O 1
ATOM 1492 N N . ALA A 1 189 ? 1.568 -17.547 7.969 1 97.81 189 ALA A N 1
ATOM 1493 C CA . ALA A 1 189 ? 2.123 -16.828 9.117 1 97.81 189 ALA A CA 1
ATOM 1494 C C . ALA A 1 189 ? 1.876 -15.336 8.992 1 97.81 189 ALA A C 1
ATOM 1496 O O . ALA A 1 189 ? 1.943 -14.602 9.984 1 97.81 189 ALA A O 1
ATOM 1497 N N . ARG A 1 190 ? 1.534 -14.844 7.809 1 97.88 190 ARG A N 1
ATOM 1498 C CA . ARG A 1 190 ? 1.319 -13.422 7.57 1 97.88 190 ARG A CA 1
ATOM 1499 C C . ARG A 1 190 ? -0.131 -13.031 7.84 1 97.88 190 ARG A C 1
ATOM 1501 O O . ARG A 1 190 ? -0.467 -11.852 7.871 1 97.88 190 ARG A O 1
ATOM 1508 N N . LEU A 1 191 ? -0.959 -14.047 7.98 1 97 191 LEU A N 1
ATOM 1509 C CA . LEU A 1 191 ? -2.361 -13.773 8.273 1 97 191 LEU A CA 1
ATOM 1510 C C . LEU A 1 191 ? -2.512 -13.117 9.648 1 97 191 LEU A C 1
ATOM 1512 O O . LEU A 1 191 ? -1.84 -13.508 10.602 1 97 191 LEU A O 1
ATOM 1516 N N . LYS A 1 192 ? -3.383 -12.172 9.703 1 89.56 192 LYS A N 1
ATOM 1517 C CA . LYS A 1 192 ? -3.652 -11.484 10.969 1 89.56 192 LYS A CA 1
ATOM 1518 C C . LYS A 1 192 ? -5.074 -11.75 11.445 1 89.56 192 LYS A C 1
ATOM 1520 O O . LYS A 1 192 ? -5.961 -12.047 10.641 1 89.56 192 LYS A O 1
ATOM 1525 N N . MET B 1 1 ? -18.656 -9.758 0.985 1 78.81 1 MET B N 1
ATOM 1526 C CA . MET B 1 1 ? -19.156 -8.727 1.896 1 78.81 1 MET B CA 1
ATOM 1527 C C . MET B 1 1 ? -18.875 -7.336 1.349 1 78.81 1 MET B C 1
ATOM 1529 O O . MET B 1 1 ? -17.812 -7.086 0.784 1 78.81 1 MET B O 1
ATOM 1533 N N . ALA B 1 2 ? -19.922 -6.398 1.363 1 93.06 2 ALA B N 1
ATOM 1534 C CA . ALA B 1 2 ? -19.828 -5.047 0.809 1 93.06 2 ALA B CA 1
ATOM 1535 C C . ALA B 1 2 ? -19.297 -4.062 1.847 1 93.06 2 ALA B C 1
ATOM 1537 O O . ALA B 1 2 ? -19.609 -4.18 3.035 1 93.06 2 ALA B O 1
ATOM 1538 N N . TYR B 1 3 ? -18.453 -3.197 1.449 1 98 3 TYR B N 1
ATOM 1539 C CA . TYR B 1 3 ? -18.031 -2.08 2.289 1 98 3 TYR B CA 1
ATOM 1540 C C . TYR B 1 3 ? -19.188 -1.092 2.486 1 98 3 TYR B C 1
ATOM 1542 O O . TYR B 1 3 ? -20 -0.888 1.584 1 98 3 TYR B O 1
ATOM 1550 N N . GLU B 1 4 ? -19.188 -0.509 3.654 1 98.06 4 GLU B N 1
ATOM 1551 C CA . GLU B 1 4 ? -20.234 0.471 3.971 1 98.06 4 GLU B CA 1
ATOM 1552 C C . GLU B 1 4 ? -19.609 1.822 4.328 1 98.06 4 GLU B C 1
ATOM 1554 O O . GLU B 1 4 ? -18.609 1.886 5.031 1 98.06 4 GLU B O 1
ATOM 1559 N N . ALA B 1 5 ? -20.281 2.881 3.836 1 97.94 5 ALA B N 1
ATOM 1560 C CA . ALA B 1 5 ? -19.828 4.227 4.176 1 97.94 5 ALA B CA 1
ATOM 1561 C C . ALA B 1 5 ? -20.031 4.512 5.66 1 97.94 5 ALA B C 1
ATOM 1563 O O . ALA B 1 5 ? -21.047 4.145 6.238 1 97.94 5 ALA B O 1
ATOM 1564 N N . LYS B 1 6 ? -19.078 5.121 6.266 1 98.12 6 LYS B N 1
ATOM 1565 C CA . LYS B 1 6 ? -19.172 5.555 7.656 1 98.12 6 LYS B CA 1
ATOM 1566 C C . LYS B 1 6 ? -19.734 6.969 7.754 1 98.12 6 LYS B C 1
ATOM 1568 O O . LYS B 1 6 ? -19.75 7.707 6.766 1 98.12 6 LYS B O 1
ATOM 1573 N N . ASP B 1 7 ? -20.203 7.184 8.93 1 98.19 7 ASP B N 1
ATOM 1574 C CA . ASP B 1 7 ? -20.75 8.516 9.188 1 98.19 7 ASP B CA 1
ATOM 1575 C C . ASP B 1 7 ? -19.719 9.406 9.883 1 98.19 7 ASP B C 1
ATOM 1577 O O . ASP B 1 7 ? -19.281 9.109 11 1 98.19 7 ASP B O 1
ATOM 1581 N N . TYR B 1 8 ? -19.375 10.5 9.188 1 98.5 8 TYR B N 1
ATOM 1582 C CA . TYR B 1 8 ? -18.391 11.398 9.766 1 98.5 8 TYR B CA 1
ATOM 1583 C C . TYR B 1 8 ? -19 12.758 10.07 1 98.5 8 TYR B C 1
ATOM 1585 O O . TYR B 1 8 ? -18.281 13.758 10.148 1 98.5 8 TYR B O 1
ATOM 1593 N N . ALA B 1 9 ? -20.266 12.836 10.289 1 97.94 9 ALA B N 1
ATOM 1594 C CA . ALA B 1 9 ? -20.969 14.078 10.555 1 97.94 9 ALA B CA 1
ATOM 1595 C C . ALA B 1 9 ? -20.469 14.742 11.836 1 97.94 9 ALA B C 1
ATOM 1597 O O . ALA B 1 9 ? -20.594 15.961 12.008 1 97.94 9 ALA B O 1
ATOM 1598 N N . LYS B 1 10 ? -19.922 14 12.664 1 98.06 10 LYS B N 1
ATOM 1599 C CA . LYS B 1 10 ? -19.391 14.523 13.922 1 98.06 10 LYS B CA 1
ATOM 1600 C C . LYS B 1 10 ? -18.312 15.57 13.664 1 98.06 10 LYS B C 1
ATOM 1602 O O . LYS B 1 10 ? -17.969 16.344 14.562 1 98.06 10 LYS B O 1
ATOM 1607 N N . LEU B 1 11 ? -17.75 15.578 12.445 1 98.56 11 LEU B N 1
ATOM 1608 C CA . LEU B 1 11 ? -16.672 16.5 12.117 1 98.56 11 LEU B CA 1
ATOM 1609 C C . LEU B 1 11 ? -17.219 17.875 11.734 1 98.56 11 LEU B C 1
ATOM 1611 O O . LEU B 1 11 ? -16.469 18.844 11.633 1 98.56 11 LEU B O 1
ATOM 1615 N N . LEU B 1 12 ? -18.484 17.922 11.453 1 98.31 12 LEU B N 1
ATOM 1616 C CA . LEU B 1 12 ? -19.094 19.219 11.148 1 98.31 12 LEU B CA 1
ATOM 1617 C C . LEU B 1 12 ? -18.906 20.203 12.305 1 98.31 12 LEU B C 1
ATOM 1619 O O . LEU B 1 12 ? -19.094 19.828 13.461 1 98.31 12 LEU B O 1
ATOM 1623 N N . GLY B 1 13 ? -18.469 21.438 11.961 1 96.81 13 GLY B N 1
ATOM 1624 C CA . GLY B 1 13 ? -18.203 22.438 12.977 1 96.81 13 GLY B CA 1
ATOM 1625 C C . GLY B 1 13 ? -16.719 22.547 13.32 1 96.81 13 GLY B C 1
ATOM 1626 O O . GLY B 1 13 ? -16.328 23.422 14.094 1 96.81 13 GLY B O 1
ATOM 1627 N N . MET B 1 14 ? -15.961 21.688 12.719 1 96.81 14 MET B N 1
ATOM 1628 C CA . MET B 1 14 ? -14.516 21.719 12.938 1 96.81 14 MET B CA 1
ATOM 1629 C C . MET B 1 14 ? -13.938 23.062 12.492 1 96.81 14 MET B C 1
ATOM 1631 O O . MET B 1 14 ? -14.211 23.516 11.383 1 96.81 14 MET B O 1
ATOM 1635 N N . GLU B 1 15 ? -13.156 23.656 13.328 1 97 15 GLU B N 1
ATOM 1636 C CA . GLU B 1 15 ? -12.578 24.969 13.016 1 97 15 GLU B CA 1
ATOM 1637 C C . GLU B 1 15 ? -11.703 24.891 11.766 1 97 15 GLU B C 1
ATOM 1639 O O . GLU B 1 15 ? -10.875 23.984 11.633 1 97 15 GLU B O 1
ATOM 1644 N N . GLY B 1 16 ? -11.922 25.75 10.859 1 97.94 16 GLY B N 1
ATOM 1645 C CA . GLY B 1 16 ? -11.086 25.844 9.68 1 97.94 16 GLY B CA 1
ATOM 1646 C C . GLY B 1 16 ? -11.625 25.047 8.5 1 97.94 16 GLY B C 1
ATOM 1647 O O . GLY B 1 16 ? -11.055 25.078 7.406 1 97.94 16 GLY B O 1
ATOM 1648 N N . PHE B 1 17 ? -12.703 24.344 8.688 1 98.5 17 PHE B N 1
ATOM 1649 C CA . PHE B 1 17 ? -13.359 23.594 7.621 1 98.5 17 PHE B CA 1
ATOM 1650 C C . PHE B 1 17 ? -14.844 23.938 7.551 1 98.5 17 PHE B C 1
ATOM 1652 O O . PHE B 1 17 ? -15.594 23.672 8.484 1 98.5 17 PHE B O 1
ATOM 1659 N N . SER B 1 18 ? -15.195 24.531 6.48 1 98.69 18 SER B N 1
ATOM 1660 C CA . SER B 1 18 ? -16.594 24.906 6.336 1 98.69 18 SER B CA 1
ATOM 1661 C C . SER B 1 18 ? -17.484 23.672 6.191 1 98.69 18 SER B C 1
ATOM 1663 O O . SER B 1 18 ? -17 22.609 5.789 1 98.69 18 SER B O 1
ATOM 1665 N N . GLU B 1 19 ? -18.734 23.828 6.555 1 98.19 19 GLU B N 1
ATOM 1666 C CA . GLU B 1 19 ? -19.703 22.75 6.375 1 98.19 19 GLU B CA 1
ATOM 1667 C C . GLU B 1 19 ? -19.797 22.328 4.914 1 98.19 19 GLU B C 1
ATOM 1669 O O . GLU B 1 19 ? -19.922 21.141 4.605 1 98.19 19 GLU B O 1
ATOM 1674 N N . ALA B 1 20 ? -19.766 23.312 4.039 1 98.44 20 ALA B N 1
ATOM 1675 C CA . ALA B 1 20 ? -19.844 23.031 2.607 1 98.44 20 ALA B CA 1
ATOM 1676 C C . ALA B 1 20 ? -18.672 22.156 2.148 1 98.44 20 ALA B C 1
ATOM 1678 O O . ALA B 1 20 ? -18.875 21.203 1.396 1 98.44 20 ALA B O 1
ATOM 1679 N N . LEU B 1 21 ? -17.5 22.484 2.582 1 98.62 21 LEU B N 1
ATOM 1680 C CA . LEU B 1 21 ? -16.328 21.703 2.225 1 98.62 21 LEU B CA 1
ATOM 1681 C C . LEU B 1 21 ? -16.453 20.266 2.717 1 98.62 21 LEU B C 1
ATOM 1683 O O . LEU B 1 21 ? -16.25 19.328 1.951 1 98.62 21 LEU B O 1
ATOM 1687 N N . LEU B 1 22 ? -16.828 20.094 3.922 1 98.62 22 LEU B N 1
ATOM 1688 C CA . LEU B 1 22 ? -16.906 18.766 4.531 1 98.62 22 LEU B CA 1
ATOM 1689 C C . LEU B 1 22 ? -18 17.922 3.883 1 98.62 22 LEU B C 1
ATOM 1691 O O . LEU B 1 22 ? -17.781 16.75 3.574 1 98.62 22 LEU B O 1
ATOM 1695 N N . LYS B 1 23 ? -19.094 18.531 3.674 1 98.44 23 LYS B N 1
ATOM 1696 C CA . LYS B 1 23 ? -20.203 17.766 3.08 1 98.44 23 LYS B CA 1
ATOM 1697 C C . LYS B 1 23 ? -19.859 17.312 1.665 1 98.44 23 LYS B C 1
ATOM 1699 O O . LYS B 1 23 ? -20.156 16.188 1.283 1 98.44 23 LYS B O 1
ATOM 1704 N N . ASN B 1 24 ? -19.25 18.203 0.871 1 98.5 24 ASN B N 1
ATOM 1705 C CA . ASN B 1 24 ? -18.766 17.797 -0.447 1 98.5 24 ASN B CA 1
ATOM 1706 C C . ASN B 1 24 ? -17.734 16.672 -0.351 1 98.5 24 ASN B C 1
ATOM 1708 O O . ASN B 1 24 ? -17.781 15.727 -1.149 1 98.5 24 ASN B O 1
ATOM 1712 N N . HIS B 1 25 ? -16.906 16.797 0.603 1 98.62 25 HIS B N 1
ATOM 1713 C CA . HIS B 1 25 ? -15.859 15.812 0.817 1 98.62 25 HIS B CA 1
ATOM 1714 C C . HIS B 1 25 ? -16.453 14.453 1.195 1 98.62 25 HIS B C 1
ATOM 1716 O O . HIS B 1 25 ? -16.016 13.422 0.677 1 98.62 25 HIS B O 1
ATOM 1722 N N . PHE B 1 26 ? -17.453 14.453 2.061 1 98.69 26 PHE B N 1
ATOM 1723 C CA . PHE B 1 26 ? -18.156 13.234 2.449 1 98.69 26 PHE B CA 1
ATOM 1724 C C . PHE B 1 26 ? -18.797 12.57 1.24 1 98.69 26 PHE B C 1
ATOM 1726 O O . PHE B 1 26 ? -18.766 11.352 1.103 1 98.69 26 PHE B O 1
ATOM 1733 N N . THR B 1 27 ? -19.359 13.414 0.422 1 98.44 27 THR B N 1
ATOM 1734 C CA . THR B 1 27 ? -20.047 12.898 -0.761 1 98.44 27 THR B CA 1
ATOM 1735 C C . THR B 1 27 ? -19.062 12.203 -1.695 1 98.44 27 THR B C 1
ATOM 1737 O O . THR B 1 27 ? -19.359 11.141 -2.238 1 98.44 27 THR B O 1
ATOM 1740 N N . LEU B 1 28 ? -17.969 12.828 -1.887 1 98.44 28 LEU B N 1
ATOM 1741 C CA . LEU B 1 28 ? -16.922 12.227 -2.705 1 98.44 28 LEU B CA 1
ATOM 1742 C C . LEU B 1 28 ? -16.484 10.875 -2.133 1 98.44 28 LEU B C 1
ATOM 1744 O O . LEU B 1 28 ? -16.359 9.898 -2.871 1 98.44 28 LEU B O 1
ATOM 1748 N N . TYR B 1 29 ? -16.25 10.805 -0.832 1 98.69 29 TYR B N 1
ATOM 1749 C CA . TYR B 1 29 ? -15.906 9.57 -0.131 1 98.69 29 TYR B CA 1
ATOM 1750 C C . TYR B 1 29 ? -16.953 8.492 -0.386 1 98.69 29 TYR B C 1
ATOM 1752 O O . TYR B 1 29 ? -16.625 7.359 -0.73 1 98.69 29 TYR B O 1
ATOM 1760 N N . GLN B 1 30 ? -18.219 8.859 -0.288 1 98.62 30 GLN B N 1
ATOM 1761 C CA . GLN B 1 30 ? -19.297 7.91 -0.507 1 98.62 30 GLN B CA 1
ATOM 1762 C C . GLN B 1 30 ? -19.25 7.328 -1.917 1 98.62 30 GLN B C 1
ATOM 1764 O O . GLN B 1 30 ? -19.562 6.156 -2.123 1 98.62 30 GLN B O 1
ATOM 1769 N N . GLY B 1 31 ? -18.906 8.18 -2.855 1 98.69 31 GLY B N 1
ATOM 1770 C CA . GLY B 1 31 ? -18.719 7.707 -4.219 1 98.69 31 GLY B CA 1
ATOM 1771 C C . GLY B 1 31 ? -17.672 6.613 -4.34 1 98.69 31 GLY B C 1
ATOM 1772 O O . GLY B 1 31 ? -17.875 5.629 -5.051 1 98.69 31 GLY B O 1
ATOM 1773 N N . TYR B 1 32 ? -16.578 6.785 -3.633 1 98.75 32 TYR B N 1
ATOM 1774 C CA . TYR B 1 32 ? -15.508 5.789 -3.682 1 98.75 32 TYR B CA 1
ATOM 1775 C C . TYR B 1 32 ? -15.953 4.48 -3.039 1 98.75 32 TYR B C 1
ATOM 1777 O O . TYR B 1 32 ? -15.578 3.398 -3.498 1 98.75 32 TYR B O 1
ATOM 1785 N N . VAL B 1 33 ? -16.703 4.555 -1.917 1 98.75 33 VAL B N 1
ATOM 1786 C CA . VAL B 1 33 ? -17.25 3.35 -1.291 1 98.75 33 VAL B CA 1
ATOM 1787 C C . VAL B 1 33 ? -18.109 2.588 -2.291 1 98.75 33 VAL B C 1
ATOM 1789 O O . VAL B 1 33 ? -17.922 1.385 -2.49 1 98.75 33 VAL B O 1
ATOM 1792 N N . THR B 1 34 ? -19.016 3.338 -2.91 1 98.69 34 THR B N 1
ATOM 1793 C CA . THR B 1 34 ? -19.922 2.748 -3.885 1 98.69 34 THR B CA 1
ATOM 1794 C C . THR B 1 34 ? -19.141 2.111 -5.035 1 98.69 34 THR B C 1
ATOM 1796 O O . THR B 1 34 ? -19.406 0.968 -5.414 1 98.69 34 THR B O 1
ATOM 1799 N N . ASN B 1 35 ? -18.203 2.832 -5.562 1 98.62 35 ASN B N 1
ATOM 1800 C CA . ASN B 1 35 ? -17.453 2.355 -6.727 1 98.62 35 ASN B CA 1
ATOM 1801 C C . ASN B 1 35 ? -16.547 1.18 -6.375 1 98.62 35 ASN B C 1
ATOM 1803 O O . ASN B 1 35 ? -16.344 0.287 -7.195 1 98.62 35 ASN B O 1
ATOM 1807 N N . THR B 1 36 ? -15.953 1.161 -5.172 1 98.69 36 THR B N 1
ATOM 1808 C CA . THR B 1 36 ? -15.18 0.007 -4.719 1 98.69 36 THR B CA 1
ATOM 1809 C C . THR B 1 36 ? -16.047 -1.254 -4.73 1 98.69 36 THR B C 1
ATOM 1811 O O . THR B 1 36 ? -15.641 -2.281 -5.285 1 98.69 36 THR B O 1
ATOM 1814 N N . ASN B 1 37 ? -17.203 -1.13 -4.141 1 98.69 37 ASN B N 1
ATOM 1815 C CA . ASN B 1 37 ? -18.125 -2.264 -4.117 1 98.69 37 ASN B CA 1
ATOM 1816 C C . ASN B 1 37 ? -18.516 -2.693 -5.527 1 98.69 37 ASN B C 1
ATOM 1818 O O . ASN B 1 37 ? -18.578 -3.889 -5.82 1 98.69 37 ASN B O 1
ATOM 1822 N N . LYS B 1 38 ? -18.781 -1.741 -6.352 1 98.56 38 LYS B N 1
ATOM 1823 C CA . LYS B 1 38 ? -19.188 -2.039 -7.723 1 98.56 38 LYS B CA 1
ATOM 1824 C C . LYS B 1 38 ? -18.094 -2.811 -8.461 1 98.56 38 LYS B C 1
ATOM 1826 O O . LYS B 1 38 ? -18.375 -3.82 -9.109 1 98.56 38 LYS B O 1
ATOM 1831 N N . VAL B 1 39 ? -16.844 -2.334 -8.406 1 98.56 39 VAL B N 1
ATOM 1832 C CA . VAL B 1 39 ? -15.719 -2.996 -9.062 1 98.56 39 VAL B CA 1
ATOM 1833 C C . VAL B 1 39 ? -15.562 -4.414 -8.523 1 98.56 39 VAL B C 1
ATOM 1835 O O . VAL B 1 39 ? -15.422 -5.367 -9.297 1 98.56 39 VAL B O 1
ATOM 1838 N N . LEU B 1 40 ? -15.625 -4.582 -7.211 1 98.06 40 LEU B N 1
ATOM 1839 C CA . LEU B 1 40 ? -15.477 -5.891 -6.582 1 98.06 40 LEU B CA 1
ATOM 1840 C C . LEU B 1 40 ? -16.594 -6.832 -7.02 1 98.06 40 LEU B C 1
ATOM 1842 O O . LEU B 1 40 ? -16.344 -8.008 -7.309 1 98.06 40 LEU B O 1
ATOM 1846 N N . ASP B 1 41 ? -17.828 -6.289 -7.09 1 97.94 41 ASP B N 1
ATOM 1847 C CA . ASP B 1 41 ? -18.984 -7.09 -7.5 1 97.94 41 ASP B CA 1
ATOM 1848 C C . ASP B 1 41 ? -18.812 -7.586 -8.938 1 97.94 41 ASP B C 1
ATOM 1850 O O . ASP B 1 41 ? -19.094 -8.75 -9.234 1 97.94 41 ASP B O 1
ATOM 1854 N N . ILE B 1 42 ? -18.422 -6.73 -9.812 1 98.38 42 ILE B N 1
ATOM 1855 C CA . ILE B 1 42 ? -18.25 -7.098 -11.211 1 98.38 42 ILE B CA 1
ATOM 1856 C C . ILE B 1 42 ? -17.156 -8.148 -11.344 1 98.38 42 ILE B C 1
ATOM 1858 O O . ILE B 1 42 ? -17.312 -9.141 -12.062 1 98.38 42 ILE B O 1
ATOM 1862 N N . LEU B 1 43 ? -16.094 -7.977 -10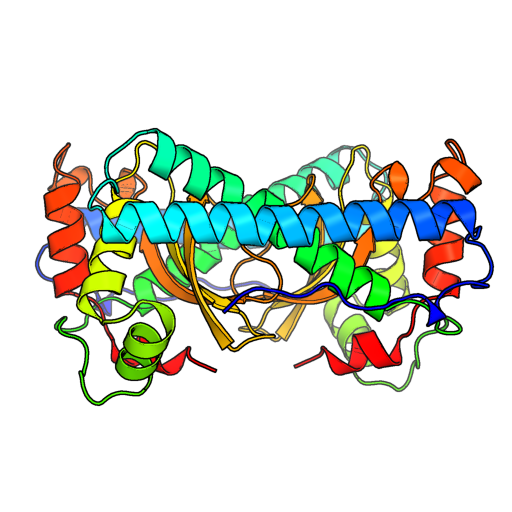.617 1 97.94 43 LEU B N 1
ATOM 1863 C CA . LEU B 1 43 ? -14.992 -8.93 -10.656 1 97.94 43 LEU B CA 1
ATOM 1864 C C . LEU B 1 43 ? -15.438 -10.297 -10.141 1 97.94 43 LEU B C 1
ATOM 1866 O O . LEU B 1 43 ? -15.102 -11.32 -10.734 1 97.94 43 LEU B O 1
ATOM 1870 N N . ASP B 1 44 ? -16.141 -10.25 -9.062 1 97 44 ASP B N 1
ATOM 1871 C CA . ASP B 1 44 ? -16.688 -11.492 -8.523 1 97 44 ASP B CA 1
ATOM 1872 C C . ASP B 1 44 ? -17.562 -12.203 -9.539 1 97 44 ASP B C 1
ATOM 1874 O O . ASP B 1 44 ? -17.469 -13.414 -9.719 1 97 44 ASP B O 1
ATOM 1878 N N . GLY B 1 45 ? -18.422 -11.445 -10.141 1 97.5 45 GLY B N 1
ATOM 1879 C CA . GLY B 1 45 ? -19.266 -12 -11.18 1 97.5 45 GLY B CA 1
ATOM 1880 C C . GLY B 1 45 ? -18.484 -12.594 -12.336 1 97.5 45 GLY B C 1
ATOM 1881 O O . GLY B 1 45 ? -18.812 -13.672 -12.836 1 97.5 45 GLY B O 1
ATOM 1882 N N . MET B 1 46 ? -17.484 -11.906 -12.766 1 97.88 46 MET B N 1
ATOM 1883 C CA . MET B 1 46 ? -16.656 -12.383 -13.875 1 97.88 46 MET B CA 1
ATOM 1884 C C . MET B 1 46 ? -15.922 -13.664 -13.5 1 97.88 46 MET B C 1
ATOM 1886 O O . MET B 1 46 ? -15.789 -14.57 -14.32 1 97.88 46 MET B O 1
ATOM 1890 N N . LEU B 1 47 ? -15.438 -13.695 -12.289 1 96.69 47 LEU B N 1
ATOM 1891 C CA . LEU B 1 47 ? -14.781 -14.906 -11.797 1 96.69 47 LEU B CA 1
ATOM 1892 C C . LEU B 1 47 ? -15.727 -16.094 -11.844 1 96.69 47 LEU B C 1
ATOM 1894 O O . LEU B 1 47 ? -15.375 -17.156 -12.367 1 96.69 47 LEU B O 1
ATOM 1898 N N . LYS B 1 48 ? -16.938 -15.93 -11.375 1 96.69 48 LYS B N 1
ATOM 1899 C CA . LYS B 1 48 ? -17.938 -16.984 -11.32 1 96.69 48 LYS B CA 1
ATOM 1900 C C . LYS B 1 48 ? -18.344 -17.438 -12.727 1 96.69 48 LYS B C 1
ATOM 1902 O O . LYS B 1 48 ? -18.609 -18.625 -12.945 1 96.69 48 LYS B O 1
ATOM 1907 N N . ALA B 1 49 ? -18.234 -16.516 -13.625 1 97.38 49 ALA B N 1
ATOM 1908 C CA . ALA B 1 49 ? -18.641 -16.812 -15 1 97.38 49 ALA B CA 1
ATOM 1909 C C . ALA B 1 49 ? -17.469 -17.391 -15.797 1 97.38 49 ALA B C 1
ATOM 1911 O O . ALA B 1 49 ? -17.625 -17.797 -16.938 1 97.38 49 ALA B O 1
ATOM 1912 N N . GLY B 1 50 ? -16.297 -17.359 -15.242 1 96 50 GLY B N 1
ATOM 1913 C CA . GLY B 1 50 ? -15.125 -17.875 -15.93 1 96 50 GLY B CA 1
ATOM 1914 C C . GLY B 1 50 ? -14.547 -16.891 -16.938 1 96 50 GLY B C 1
ATOM 1915 O O . GLY B 1 50 ? -13.844 -17.297 -17.859 1 96 50 GLY B O 1
ATOM 1916 N N . ASN B 1 51 ? -14.812 -15.609 -16.828 1 97 51 ASN B N 1
ATOM 1917 C CA . ASN B 1 51 ? -14.391 -14.578 -17.766 1 97 51 ASN B CA 1
ATOM 1918 C C . ASN B 1 51 ? -13.172 -13.82 -17.25 1 97 51 ASN B C 1
ATOM 1920 O O . ASN B 1 51 ? -13.117 -12.586 -17.344 1 97 51 ASN B O 1
ATOM 1924 N N . THR B 1 52 ? -12.211 -14.508 -16.656 1 96.62 52 THR B N 1
ATOM 1925 C CA . THR B 1 52 ? -11.086 -13.844 -16 1 96.62 52 THR B CA 1
ATOM 1926 C C . THR B 1 52 ? -9.992 -13.516 -17.016 1 96.62 52 THR B C 1
ATOM 1928 O O . THR B 1 52 ? -9.047 -12.789 -16.703 1 96.62 52 THR B O 1
ATOM 1931 N N . ALA B 1 53 ? -10.117 -13.984 -18.219 1 95.56 53 ALA B N 1
ATOM 1932 C CA . ALA B 1 53 ? -9.117 -13.703 -19.234 1 95.56 53 ALA B CA 1
ATOM 1933 C C . ALA B 1 53 ? -9.516 -12.492 -20.078 1 95.56 53 ALA B C 1
ATOM 1935 O O . ALA B 1 53 ? -8.75 -12.047 -20.938 1 95.56 53 ALA B O 1
ATOM 1936 N N . ALA B 1 54 ? -10.68 -11.984 -19.906 1 95.88 54 ALA B N 1
ATOM 1937 C CA . ALA B 1 54 ? -11.188 -10.852 -20.672 1 95.88 54 ALA B CA 1
ATOM 1938 C C . ALA B 1 54 ? -10.445 -9.57 -20.328 1 95.88 54 ALA B C 1
ATOM 1940 O O . ALA B 1 54 ? -10.047 -9.367 -19.172 1 95.88 54 ALA B O 1
ATOM 1941 N N . PRO B 1 55 ? -10.273 -8.688 -21.359 1 96.5 55 PRO B N 1
ATOM 1942 C CA . PRO B 1 55 ? -9.617 -7.406 -21.062 1 96.5 55 PRO B CA 1
ATOM 1943 C C . PRO B 1 55 ? -10.367 -6.594 -20.016 1 96.5 55 PRO B C 1
ATOM 1945 O O . PRO B 1 55 ? -9.742 -5.844 -19.25 1 96.5 55 PRO B O 1
ATOM 1948 N N . GLU B 1 56 ? -11.672 -6.758 -19.953 1 97 56 GLU B N 1
ATOM 1949 C CA . GLU B 1 56 ? -12.461 -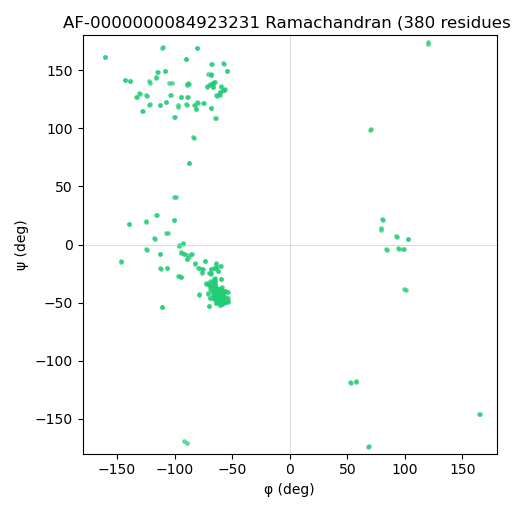6.059 -18.953 1 97 56 GLU B CA 1
ATOM 1950 C C . GLU B 1 56 ? -12.016 -6.449 -17.547 1 97 56 GLU B C 1
ATOM 1952 O O . GLU B 1 56 ? -11.945 -5.598 -16.656 1 97 56 GLU B O 1
ATOM 1957 N N . TYR B 1 57 ? -11.758 -7.699 -17.344 1 97.88 57 TYR B N 1
ATOM 1958 C CA . TYR B 1 57 ? -11.281 -8.18 -16.047 1 97.88 57 TYR B CA 1
ATOM 1959 C C . TYR B 1 57 ? -9.977 -7.504 -15.664 1 97.88 57 TYR B C 1
ATOM 1961 O O . TYR B 1 57 ? -9.844 -6.98 -14.555 1 97.88 57 TYR B O 1
ATOM 1969 N N . ALA B 1 58 ? -9.086 -7.496 -16.625 1 97.62 58 ALA B N 1
ATOM 1970 C CA . ALA B 1 58 ? -7.766 -6.918 -16.375 1 97.62 58 ALA B CA 1
ATOM 1971 C C . ALA B 1 58 ? -7.871 -5.434 -16.047 1 97.62 58 ALA B C 1
ATOM 1973 O O . ALA B 1 58 ? -7.23 -4.953 -15.102 1 97.62 58 ALA B O 1
ATOM 1974 N N . GLU B 1 59 ? -8.625 -4.742 -16.797 1 97.75 59 GLU B N 1
ATOM 1975 C CA . GLU B 1 59 ? -8.727 -3.301 -16.578 1 97.75 59 GLU B CA 1
ATOM 1976 C C . GLU B 1 59 ? -9.438 -2.984 -15.266 1 97.75 59 GLU B C 1
ATOM 1978 O O . GLU B 1 59 ? -9.109 -2.002 -14.602 1 97.75 59 GLU B O 1
ATOM 1983 N N . LEU B 1 60 ? -10.43 -3.818 -14.922 1 98 60 LEU B N 1
ATOM 1984 C CA . LEU B 1 60 ? -11.086 -3.629 -13.633 1 98 60 LEU B CA 1
ATOM 1985 C C . LEU B 1 60 ? -10.141 -3.953 -12.484 1 98 60 LEU B C 1
ATOM 1987 O O . LEU B 1 60 ? -10.172 -3.295 -11.445 1 98 60 LEU B O 1
ATOM 1991 N N . LYS B 1 61 ? -9.32 -4.969 -12.641 1 97.75 61 LYS B N 1
ATOM 1992 C CA . LYS B 1 61 ? -8.297 -5.266 -11.648 1 97.75 61 LYS B CA 1
ATOM 1993 C C . LYS B 1 61 ? -7.355 -4.078 -11.461 1 97.75 61 LYS B C 1
ATOM 1995 O O . LYS B 1 61 ? -7.02 -3.719 -10.328 1 97.75 61 LYS B O 1
ATOM 2000 N N . ARG B 1 62 ? -7.004 -3.434 -12.547 1 97.69 62 ARG B N 1
ATOM 2001 C CA . ARG B 1 62 ? -6.121 -2.275 -12.484 1 97.69 62 ARG B CA 1
ATOM 2002 C C . ARG B 1 62 ? -6.816 -1.093 -11.812 1 97.69 62 ARG B C 1
ATOM 2004 O O . ARG B 1 62 ? -6.172 -0.291 -11.133 1 97.69 62 ARG B O 1
ATOM 2011 N N . ARG B 1 63 ? -8.102 -1.021 -12 1 97.88 63 ARG B N 1
ATOM 2012 C CA . ARG B 1 63 ? -8.883 0.09 -11.461 1 97.88 63 ARG B CA 1
ATOM 2013 C C . ARG B 1 63 ? -9.109 -0.073 -9.961 1 97.88 63 ARG B C 1
ATOM 2015 O O . ARG B 1 63 ? -9.266 0.914 -9.242 1 97.88 63 ARG B O 1
ATOM 2022 N N . LEU B 1 64 ? -9.055 -1.265 -9.453 1 98.56 64 LEU B N 1
ATOM 2023 C CA . LEU B 1 64 ? -9.461 -1.594 -8.094 1 98.56 64 LEU B CA 1
ATOM 2024 C C . LEU B 1 64 ? -8.656 -0.781 -7.078 1 98.56 64 LEU B C 1
ATOM 2026 O O . LEU B 1 64 ? -9.227 -0.247 -6.121 1 98.56 64 LEU B O 1
ATOM 2030 N N . GLY B 1 65 ? -7.332 -0.639 -7.293 1 98.44 65 GLY B N 1
ATOM 2031 C CA . GLY B 1 65 ? -6.492 0.105 -6.363 1 98.44 65 GLY B CA 1
ATOM 2032 C C . GLY B 1 65 ? -6.926 1.55 -6.199 1 98.44 65 GLY B C 1
ATOM 2033 O O . GLY B 1 65 ? -6.898 2.088 -5.09 1 98.44 65 GLY B O 1
ATOM 2034 N N . TRP B 1 66 ? -7.344 2.152 -7.305 1 98.38 66 TRP B N 1
ATOM 2035 C CA . TRP B 1 66 ? -7.781 3.543 -7.285 1 98.38 66 TRP B CA 1
ATOM 2036 C C . TRP B 1 66 ? -9.023 3.711 -6.422 1 98.38 66 TRP B C 1
ATOM 2038 O O . TRP B 1 66 ? -9.055 4.551 -5.52 1 98.38 66 TRP B O 1
ATOM 2048 N N . GLU B 1 67 ? -10.023 2.875 -6.68 1 98.69 67 GLU B N 1
ATOM 2049 C CA . GLU B 1 67 ? -11.289 3.012 -5.965 1 98.69 67 GLU B CA 1
ATOM 2050 C C . GLU B 1 67 ? -11.133 2.637 -4.492 1 98.69 67 GLU B C 1
ATOM 2052 O O . GLU B 1 67 ? -11.609 3.357 -3.611 1 98.69 67 GLU B O 1
ATOM 2057 N N . PHE B 1 68 ? -10.461 1.502 -4.262 1 98.81 68 PHE B N 1
ATOM 2058 C CA . PHE B 1 68 ? -10.266 1.031 -2.896 1 98.81 68 PHE B CA 1
ATOM 2059 C C . PHE B 1 68 ? -9.531 2.078 -2.066 1 98.81 68 PHE B C 1
ATOM 2061 O O . PHE B 1 68 ? -9.961 2.41 -0.959 1 98.81 68 PHE B O 1
ATOM 2068 N N . ASN B 1 69 ? -8.453 2.613 -2.582 1 98.88 69 ASN B N 1
ATOM 2069 C CA . ASN B 1 69 ? -7.652 3.572 -1.829 1 98.88 69 ASN B CA 1
ATOM 2070 C C . ASN B 1 69 ? -8.375 4.91 -1.68 1 98.88 69 ASN B C 1
ATOM 2072 O O . ASN B 1 69 ? -8.219 5.594 -0.666 1 98.88 69 ASN B O 1
ATOM 2076 N N . GLY B 1 70 ? -9.164 5.289 -2.746 1 98.81 70 GLY B N 1
ATOM 2077 C CA . GLY B 1 70 ? -10.031 6.441 -2.553 1 98.81 70 GLY B CA 1
ATOM 2078 C C . GLY B 1 70 ? -10.922 6.316 -1.335 1 98.81 70 GLY B C 1
ATOM 2079 O O . GLY B 1 70 ? -11.102 7.277 -0.585 1 98.81 70 GLY B O 1
ATOM 2080 N N . MET B 1 71 ? -11.453 5.148 -1.127 1 98.81 71 MET B N 1
ATOM 2081 C CA . MET B 1 71 ? -12.289 4.875 0.038 1 98.81 71 MET B CA 1
ATOM 2082 C C . MET B 1 71 ? -11.453 4.852 1.313 1 98.81 71 MET B C 1
ATOM 2084 O O . MET B 1 71 ? -11.711 5.613 2.244 1 98.81 71 MET B O 1
ATOM 2088 N N . ARG B 1 72 ? -10.438 4.098 1.313 1 98.81 72 ARG B N 1
ATOM 2089 C CA . ARG B 1 72 ? -9.703 3.783 2.535 1 98.81 72 ARG B CA 1
ATOM 2090 C C . ARG B 1 72 ? -8.93 5 3.035 1 98.81 72 ARG B C 1
ATOM 2092 O O . ARG B 1 72 ? -8.914 5.277 4.238 1 98.81 72 ARG B O 1
ATOM 2099 N N . LEU B 1 73 ? -8.305 5.723 2.148 1 98.88 73 LEU B N 1
ATOM 2100 C CA . LEU B 1 73 ? -7.551 6.906 2.545 1 98.88 73 LEU B CA 1
ATOM 2101 C C . LEU B 1 73 ? -8.469 7.965 3.146 1 98.88 73 LEU B C 1
ATOM 2103 O O . LEU B 1 73 ? -8.102 8.633 4.117 1 98.88 73 LEU B O 1
ATOM 2107 N N . HIS B 1 74 ? -9.664 8.102 2.547 1 98.94 74 HIS B N 1
ATOM 2108 C CA . HIS B 1 74 ? -10.602 9.055 3.129 1 98.94 74 HIS B CA 1
ATOM 2109 C C . HIS B 1 74 ? -11.047 8.609 4.52 1 98.94 74 HIS B C 1
ATOM 2111 O O . HIS B 1 74 ? -11.234 9.438 5.41 1 98.94 74 HIS B O 1
ATOM 2117 N N . GLU B 1 75 ? -11.211 7.316 4.684 1 98.81 75 GLU B N 1
ATOM 2118 C CA . GLU B 1 75 ? -11.578 6.812 6.004 1 98.81 75 GLU B CA 1
ATOM 2119 C C . GLU B 1 75 ? -10.5 7.133 7.035 1 98.81 75 GLU B C 1
ATOM 2121 O O . GLU B 1 75 ? -10.797 7.672 8.109 1 98.81 75 GLU B O 1
ATOM 2126 N N . PHE B 1 76 ? -9.281 6.832 6.723 1 98.81 76 PHE B N 1
ATOM 2127 C CA . PHE B 1 76 ? -8.18 7.148 7.625 1 98.81 76 PHE B CA 1
ATOM 2128 C C . PHE B 1 76 ? -8.094 8.648 7.883 1 98.81 76 PHE B C 1
ATOM 2130 O O . PHE B 1 76 ? -7.871 9.078 9.016 1 98.81 76 PHE B O 1
ATOM 2137 N N . TYR B 1 77 ? -8.258 9.477 6.836 1 98.94 77 TYR B N 1
ATOM 2138 C CA . TYR B 1 77 ? -8.18 10.93 6.91 1 98.94 77 TYR B CA 1
ATOM 2139 C C . TYR B 1 77 ? -9.234 11.492 7.855 1 98.94 77 TYR B C 1
ATOM 2141 O O . TYR B 1 77 ? -8.906 12.227 8.789 1 98.94 77 TYR B O 1
ATOM 2149 N N . PHE B 1 78 ? -10.461 11.086 7.613 1 98.94 78 PHE B N 1
ATOM 2150 C CA . PHE B 1 78 ? -11.531 11.602 8.453 1 98.94 78 PHE B CA 1
ATOM 2151 C C . PHE B 1 78 ? -11.367 11.117 9.891 1 98.94 78 PHE B C 1
ATOM 2153 O O . PHE B 1 78 ? -11.664 11.852 10.836 1 98.94 78 PHE B O 1
ATOM 2160 N N . GLU B 1 79 ? -10.852 9.961 10.07 1 98.62 79 GLU B N 1
ATOM 2161 C CA . GLU B 1 79 ? -10.758 9.359 11.398 1 98.62 79 GLU B CA 1
ATOM 2162 C C . GLU B 1 79 ? -9.633 9.992 12.211 1 98.62 79 GLU B C 1
ATOM 2164 O O . GLU B 1 79 ? -9.609 9.875 13.445 1 98.62 79 GLU B O 1
ATOM 2169 N N . ASN B 1 80 ? -8.664 10.633 11.523 1 98.69 80 ASN B N 1
ATOM 2170 C CA . ASN B 1 80 ? -7.617 11.289 12.305 1 98.69 80 ASN B CA 1
ATOM 2171 C C . ASN B 1 80 ? -7.855 12.797 12.406 1 98.69 80 ASN B C 1
ATOM 2173 O O . ASN B 1 80 ? -6.918 13.562 12.648 1 98.69 80 ASN B O 1
ATOM 2177 N N . LEU B 1 81 ? -9.117 13.258 12.188 1 98.75 81 LEU B N 1
ATOM 2178 C CA . LEU B 1 81 ? -9.531 14.641 12.367 1 98.75 81 LEU B CA 1
ATOM 2179 C C . LEU B 1 81 ? -10.461 14.781 13.57 1 98.75 81 LEU B C 1
ATOM 2181 O O . LEU B 1 81 ? -10.867 13.773 14.164 1 98.75 81 LEU B O 1
ATOM 2185 N N . GLY B 1 82 ? -10.719 16.062 13.945 1 97.81 82 GLY B N 1
ATOM 2186 C CA . GLY B 1 82 ? -11.648 16.359 15.016 1 97.81 82 GLY B CA 1
ATOM 2187 C C . GLY B 1 82 ? -10.984 16.469 16.375 1 97.81 82 GLY B C 1
ATOM 2188 O O . GLY B 1 82 ? -11.656 16.531 17.406 1 97.81 82 GLY B O 1
ATOM 2189 N N . GLY B 1 83 ? -9.703 16.438 16.359 1 97.38 83 GLY B N 1
ATOM 2190 C CA . GLY B 1 83 ? -8.961 16.609 17.594 1 97.38 83 GLY B CA 1
ATOM 2191 C C . GLY B 1 83 ? -8.602 18.062 17.859 1 97.38 83 GLY B C 1
ATOM 2192 O O . GLY B 1 83 ? -9.18 18.969 17.266 1 97.38 83 GLY B O 1
ATOM 2193 N N . LYS B 1 84 ? -7.77 18.312 18.812 1 94.75 84 LYS B N 1
ATOM 2194 C CA . LYS B 1 84 ? -7.395 19.656 19.219 1 94.75 84 LYS B CA 1
ATOM 2195 C C . LYS B 1 84 ? -5.973 20 18.781 1 94.75 84 LYS B C 1
ATOM 2197 O O . LYS B 1 84 ? -5.418 21.016 19.188 1 94.75 84 LYS B O 1
ATOM 2202 N N . GLY B 1 85 ? -5.504 19.141 18 1 94.5 85 GLY B N 1
ATOM 2203 C CA . GLY B 1 85 ? -4.113 19.328 17.609 1 94.5 85 GLY B CA 1
ATOM 2204 C C . GLY B 1 85 ? -3.143 19.109 18.75 1 94.5 85 GLY B C 1
ATOM 2205 O O . GLY B 1 85 ? -3.518 18.578 19.797 1 94.5 85 GLY B O 1
ATOM 2206 N N . GLY B 1 86 ? -1.884 19.375 18.547 1 95.12 86 GLY B N 1
ATOM 2207 C CA . GLY B 1 86 ? -0.856 19.25 19.578 1 95.12 86 GLY B CA 1
ATOM 2208 C C . GLY B 1 86 ? -0.56 17.812 19.953 1 95.12 86 GLY B C 1
ATOM 2209 O O . GLY B 1 86 ? -1.25 17.234 20.797 1 95.12 86 GLY B O 1
ATOM 2210 N N . ILE B 1 87 ? 0.399 17.188 19.5 1 96.38 87 ILE B N 1
ATOM 2211 C CA . ILE B 1 87 ? 0.794 15.82 19.797 1 96.38 87 ILE B CA 1
ATOM 2212 C C . ILE B 1 87 ? 1.298 15.734 21.234 1 96.38 87 ILE B C 1
ATOM 2214 O O . ILE B 1 87 ? 1.946 16.656 21.734 1 96.38 87 ILE B O 1
ATOM 2218 N N . ASP B 1 88 ? 0.893 14.633 22 1 96.06 88 ASP B N 1
ATOM 2219 C CA . ASP B 1 88 ? 1.432 14.344 23.328 1 96.06 88 ASP B CA 1
ATOM 2220 C C . ASP B 1 88 ? 2.922 14.023 23.25 1 96.06 88 ASP B C 1
ATOM 2222 O O . ASP B 1 88 ? 3.307 12.914 22.891 1 96.06 88 ASP B O 1
ATOM 2226 N N . GLN B 1 89 ? 3.686 14.891 23.719 1 95.81 89 GLN B N 1
ATOM 2227 C CA . GLN B 1 89 ? 5.137 14.766 23.625 1 95.81 89 GLN B CA 1
ATOM 2228 C C . GLN B 1 89 ? 5.645 13.578 24.422 1 95.81 89 GLN B C 1
ATOM 2230 O O . GLN B 1 89 ? 6.734 13.062 24.172 1 95.81 89 GLN B O 1
ATOM 2235 N N . ALA B 1 90 ? 4.875 13.164 25.312 1 96.19 90 ALA B N 1
ATOM 2236 C CA . ALA B 1 90 ? 5.281 12.047 26.172 1 96.19 90 ALA B CA 1
ATOM 2237 C C . ALA B 1 90 ? 4.719 10.727 25.641 1 96.19 90 ALA B C 1
ATOM 2239 O O . ALA B 1 90 ? 4.977 9.664 26.203 1 96.19 90 ALA B O 1
ATOM 2240 N N . GLY B 1 91 ? 3.967 10.781 24.547 1 97.25 91 GLY B N 1
ATOM 2241 C CA . GLY B 1 91 ? 3.322 9.594 24 1 97.25 91 GLY B CA 1
ATOM 2242 C C . GLY B 1 91 ? 4.254 8.734 23.156 1 97.25 91 GLY B C 1
ATOM 2243 O O . GLY B 1 91 ? 5.371 9.148 22.844 1 97.25 91 GLY B O 1
ATOM 2244 N N . LYS B 1 92 ? 3.803 7.559 22.828 1 97.94 92 LYS B N 1
ATOM 2245 C CA . LYS B 1 92 ? 4.582 6.578 22.078 1 97.94 92 LYS B CA 1
ATOM 2246 C C . LYS B 1 92 ? 4.887 7.074 20.672 1 97.94 92 LYS B C 1
ATOM 2248 O O . LYS B 1 92 ? 5.98 6.852 20.141 1 97.94 92 LYS B O 1
ATOM 2253 N N . LEU B 1 93 ? 3.934 7.691 20.062 1 98.38 93 LEU B N 1
ATOM 2254 C CA . LEU B 1 93 ? 4.117 8.164 18.703 1 98.38 93 LEU B CA 1
ATOM 2255 C C . LEU B 1 93 ? 5.176 9.258 18.641 1 98.38 93 LEU B C 1
ATOM 2257 O O . LEU B 1 93 ? 6.055 9.242 17.766 1 98.38 93 LEU B O 1
ATOM 2261 N N . ALA B 1 94 ? 5.098 10.219 19.516 1 98.38 94 ALA B N 1
ATOM 2262 C CA . ALA B 1 94 ? 6.102 11.281 19.578 1 98.38 94 ALA B CA 1
ATOM 2263 C C . ALA B 1 94 ? 7.496 10.695 19.797 1 98.38 94 ALA B C 1
ATOM 2265 O O . ALA B 1 94 ? 8.461 11.133 19.156 1 98.38 94 ALA B O 1
ATOM 2266 N N . ALA B 1 95 ? 7.59 9.758 20.672 1 98.31 95 ALA B N 1
ATOM 2267 C CA . ALA B 1 95 ? 8.875 9.117 20.938 1 98.31 95 ALA B CA 1
ATOM 2268 C C . ALA B 1 95 ? 9.422 8.438 19.688 1 98.31 95 ALA B C 1
ATOM 2270 O O . ALA B 1 95 ? 10.617 8.523 19.406 1 98.31 95 ALA B O 1
ATOM 2271 N N . LYS B 1 96 ? 8.562 7.734 19.031 1 98.12 96 LYS B N 1
ATOM 2272 C CA . LYS B 1 96 ? 8.969 7.039 17.812 1 98.12 96 LYS B CA 1
ATOM 2273 C C . LYS B 1 96 ? 9.375 8.031 16.734 1 98.12 96 LYS B C 1
ATOM 2275 O O . LYS B 1 96 ? 10.336 7.789 15.992 1 98.12 96 LYS B O 1
ATOM 2280 N N . MET B 1 97 ? 8.609 9.109 16.531 1 98.12 97 MET B N 1
ATOM 2281 C CA . MET B 1 97 ? 8.977 10.164 15.586 1 98.12 97 MET B CA 1
ATOM 2282 C C . MET B 1 97 ? 10.352 10.734 15.914 1 98.12 97 MET B C 1
ATOM 2284 O O . MET B 1 97 ? 11.18 10.922 15.023 1 98.12 97 MET B O 1
ATOM 2288 N N . ALA B 1 98 ? 10.562 11 17.188 1 97.88 98 ALA B N 1
ATOM 2289 C CA . ALA B 1 98 ? 11.859 11.531 17.609 1 97.88 98 ALA B CA 1
ATOM 2290 C C . ALA B 1 98 ? 12.984 10.539 17.297 1 97.88 98 ALA B C 1
ATOM 2292 O O . ALA B 1 98 ? 14.062 10.938 16.844 1 97.88 98 ALA B O 1
ATOM 2293 N N . ALA B 1 99 ? 12.773 9.305 17.516 1 97.19 99 ALA B N 1
ATOM 2294 C CA . ALA B 1 99 ? 13.781 8.273 17.281 1 97.19 99 ALA B CA 1
ATOM 2295 C C . ALA B 1 99 ? 14.109 8.164 15.797 1 97.19 99 ALA B C 1
ATOM 2297 O O . ALA B 1 99 ? 15.273 7.98 15.43 1 97.19 99 ALA B O 1
ATOM 2298 N N . ASP B 1 100 ? 13.117 8.312 14.961 1 96.88 100 ASP B N 1
ATOM 2299 C CA . ASP B 1 100 ? 13.312 7.992 13.555 1 96.88 100 ASP B CA 1
ATOM 2300 C C . ASP B 1 100 ? 13.68 9.242 12.75 1 96.88 100 ASP B C 1
ATOM 2302 O O . ASP B 1 100 ? 14.359 9.148 11.727 1 96.88 100 ASP B O 1
ATOM 2306 N N . PHE B 1 101 ? 13.227 10.43 13.219 1 97 101 PHE B N 1
ATOM 2307 C CA . PHE B 1 101 ? 13.445 11.648 12.453 1 97 101 PHE B CA 1
ATOM 2308 C C . PHE B 1 101 ? 14.406 12.586 13.18 1 97 101 PHE B C 1
ATOM 2310 O O . PHE B 1 101 ? 14.844 13.594 12.617 1 97 101 PHE B O 1
ATOM 2317 N N . GLY B 1 102 ? 14.758 12.289 14.406 1 96.88 102 GLY B N 1
ATOM 2318 C CA . GLY B 1 102 ? 15.594 13.148 15.227 1 96.88 102 GLY B CA 1
ATOM 2319 C C . GLY B 1 102 ? 14.805 13.969 16.234 1 96.88 102 GLY B C 1
ATOM 2320 O O . GLY B 1 102 ? 15.258 14.195 17.344 1 96.88 102 GLY B O 1
ATOM 2321 N N . SER B 1 103 ? 13.656 14.453 15.844 1 97.69 103 SER B N 1
ATOM 2322 C CA . SER B 1 103 ? 12.719 15.172 16.688 1 97.69 103 SER B CA 1
ATOM 2323 C C . SER B 1 103 ? 11.312 15.172 16.094 1 97.69 103 SER B C 1
ATOM 2325 O O . SER B 1 103 ? 11.141 14.875 14.906 1 97.69 103 SER B O 1
ATOM 2327 N N . VAL B 1 104 ? 10.359 15.445 16.953 1 98.31 104 VAL B N 1
ATOM 2328 C CA . VAL B 1 104 ? 9 15.594 16.453 1 98.31 104 VAL B CA 1
ATOM 2329 C C . VAL B 1 104 ? 8.93 16.766 15.469 1 98.31 104 VAL B C 1
ATOM 2331 O O . VAL B 1 104 ? 8.242 16.688 14.445 1 98.31 104 VAL B O 1
ATOM 2334 N N . GLU B 1 105 ? 9.625 17.812 15.75 1 97.56 105 GLU B N 1
ATOM 2335 C CA . GLU B 1 105 ? 9.672 18.984 14.875 1 97.56 105 GLU B CA 1
ATOM 2336 C C . GLU B 1 105 ? 10.242 18.625 13.508 1 97.56 105 GLU B C 1
ATOM 2338 O O . GLU B 1 105 ? 9.758 19.094 12.484 1 97.56 105 GLU B O 1
ATOM 2343 N N . ALA B 1 106 ? 11.289 17.875 13.5 1 97.56 106 ALA B N 1
ATOM 2344 C CA . ALA B 1 106 ? 11.883 17.438 12.242 1 97.56 106 ALA B CA 1
ATOM 2345 C C . ALA B 1 106 ? 10.898 16.609 11.43 1 97.56 106 ALA B C 1
ATOM 2347 O O . ALA B 1 106 ? 10.789 16.781 10.211 1 97.56 106 ALA B O 1
ATOM 2348 N N . TRP B 1 107 ? 10.188 15.742 12.117 1 98.44 107 TRP B N 1
ATOM 2349 C CA . TRP B 1 107 ? 9.148 14.969 11.453 1 98.44 107 TRP B CA 1
ATOM 2350 C C . TRP B 1 107 ? 8.109 15.883 10.82 1 98.44 107 TRP B C 1
ATOM 2352 O O . TRP B 1 107 ? 7.734 15.703 9.656 1 98.44 107 TRP B O 1
ATOM 2362 N N . GLU B 1 108 ? 7.637 16.766 11.617 1 98.5 108 GLU B N 1
ATOM 2363 C CA . GLU B 1 108 ? 6.578 17.656 11.164 1 98.5 108 GLU B CA 1
ATOM 2364 C C . GLU B 1 108 ? 7.023 18.453 9.938 1 98.5 108 GLU B C 1
ATOM 2366 O O . GLU B 1 108 ? 6.254 18.625 8.984 1 98.5 108 GLU B O 1
ATOM 2371 N N . LYS B 1 109 ? 8.227 18.969 9.969 1 98 109 LYS B N 1
ATOM 2372 C CA . LYS B 1 109 ? 8.773 19.688 8.82 1 98 109 LYS B CA 1
ATOM 2373 C C . LYS B 1 109 ? 8.727 18.828 7.559 1 98 109 LYS B C 1
ATOM 2375 O O . LYS B 1 109 ? 8.305 19.297 6.5 1 98 109 LYS B O 1
ATOM 2380 N N . ASP B 1 110 ? 9.188 17.672 7.668 1 98.38 110 ASP B N 1
ATOM 2381 C CA . ASP B 1 110 ? 9.188 16.734 6.543 1 98.38 110 ASP B CA 1
ATOM 2382 C C . ASP B 1 110 ? 7.766 16.453 6.07 1 98.38 110 ASP B C 1
ATOM 2384 O O . ASP B 1 110 ? 7.496 16.422 4.867 1 98.38 110 ASP B O 1
ATOM 2388 N N . PHE B 1 111 ? 6.84 16.219 7 1 98.81 111 PHE B N 1
ATOM 2389 C CA . PHE B 1 111 ? 5.461 15.867 6.68 1 98.81 111 PHE B CA 1
ATOM 2390 C C . PHE B 1 111 ? 4.758 17.031 5.988 1 98.81 111 PHE B C 1
ATOM 2392 O O . PHE B 1 111 ? 4.086 16.828 4.973 1 98.81 111 PHE B O 1
ATOM 2399 N N . ARG B 1 112 ? 4.926 18.203 6.504 1 98.62 112 ARG B N 1
ATOM 2400 C CA . ARG B 1 112 ? 4.344 19.391 5.898 1 98.62 112 ARG B CA 1
ATOM 2401 C C . ARG B 1 112 ? 4.918 19.625 4.504 1 98.62 112 ARG B C 1
ATOM 2403 O O . ARG B 1 112 ? 4.184 19.984 3.58 1 98.62 112 ARG B O 1
ATOM 2410 N N . ALA B 1 113 ? 6.223 19.469 4.359 1 98.44 113 ALA B N 1
ATOM 2411 C CA . ALA B 1 113 ? 6.863 19.641 3.059 1 98.44 113 ALA B CA 1
ATOM 2412 C C . ALA B 1 113 ? 6.312 18.641 2.041 1 98.44 113 ALA B C 1
ATOM 2414 O O . ALA B 1 113 ? 6.098 19 0.877 1 98.44 113 ALA B O 1
ATOM 2415 N N . THR B 1 114 ? 6.137 17.406 2.469 1 98.56 114 THR B N 1
ATOM 2416 C CA . THR B 1 114 ? 5.547 16.391 1.606 1 98.56 114 THR B CA 1
ATOM 2417 C C . THR B 1 114 ? 4.152 16.797 1.151 1 98.56 114 THR B C 1
ATOM 2419 O O . THR B 1 114 ? 3.83 16.719 -0.036 1 98.56 114 THR B O 1
ATOM 2422 N N . GLY B 1 115 ? 3.375 17.297 2.043 1 98.38 115 GLY B N 1
ATOM 2423 C CA . GLY B 1 115 ? 2.025 17.734 1.729 1 98.38 115 GLY B CA 1
ATOM 2424 C C . GLY B 1 115 ? 1.99 18.969 0.837 1 98.38 115 GLY B C 1
ATOM 2425 O O . GLY B 1 115 ? 0.999 19.203 0.146 1 98.38 115 GLY B O 1
ATOM 2426 N N . ALA B 1 116 ? 3.047 19.672 0.832 1 97.62 116 ALA B N 1
ATOM 2427 C CA . ALA B 1 116 ? 3.098 20.922 0.086 1 97.62 116 ALA B CA 1
ATOM 2428 C C . ALA B 1 116 ? 3.627 20.703 -1.327 1 97.62 116 ALA B C 1
ATOM 2430 O O . ALA B 1 116 ? 3.631 21.625 -2.148 1 97.62 116 ALA B O 1
ATOM 2431 N N . MET B 1 117 ? 4.086 19.562 -1.616 1 96.38 117 MET B N 1
ATOM 2432 C CA . MET B 1 117 ? 4.617 19.266 -2.943 1 96.38 117 MET B CA 1
ATOM 2433 C C . MET B 1 117 ? 3.59 19.594 -4.023 1 96.38 117 MET B C 1
ATOM 2435 O O . MET B 1 117 ? 2.385 19.453 -3.801 1 96.38 117 MET B O 1
ATOM 2439 N N . ARG B 1 118 ? 4.133 19.969 -5.164 1 94.62 118 ARG B N 1
ATOM 2440 C CA . ARG B 1 118 ? 3.246 20.203 -6.293 1 94.62 118 ARG B CA 1
ATOM 2441 C C . ARG B 1 118 ? 2.58 18.922 -6.758 1 94.62 118 ARG B C 1
ATOM 2443 O O . ARG B 1 118 ? 3.217 17.859 -6.789 1 94.62 118 ARG B O 1
ATOM 2450 N N . GLY B 1 119 ? 1.246 19.078 -7.07 1 93.75 119 GLY B N 1
ATOM 2451 C CA . GLY B 1 119 ? 0.479 17.922 -7.516 1 93.75 119 GLY B CA 1
ATOM 2452 C C . GLY B 1 119 ? -0.697 17.609 -6.613 1 93.75 119 GLY B C 1
ATOM 2453 O O . GLY B 1 119 ? -0.899 18.266 -5.59 1 93.75 119 GLY B O 1
ATOM 2454 N N . ILE B 1 120 ? -1.515 16.625 -7.035 1 96.94 120 ILE B N 1
ATOM 2455 C CA . ILE B 1 120 ? -2.641 16.156 -6.238 1 96.94 120 ILE B CA 1
ATOM 2456 C C . ILE B 1 120 ? -2.299 14.805 -5.609 1 96.94 120 ILE B C 1
ATOM 2458 O O . ILE B 1 120 ? -1.634 13.977 -6.23 1 96.94 120 ILE B O 1
ATOM 2462 N N . GLY B 1 121 ? -2.703 14.656 -4.34 1 98.19 121 GLY B N 1
ATOM 2463 C CA . GLY B 1 121 ? -2.412 13.398 -3.672 1 98.19 121 GLY B CA 1
ATOM 2464 C C . GLY B 1 121 ? -2.572 13.469 -2.166 1 98.19 121 GLY B C 1
ATOM 2465 O O . GLY B 1 121 ? -3.527 14.07 -1.666 1 98.19 121 GLY B O 1
ATOM 2466 N N . TRP B 1 122 ? -1.694 12.703 -1.517 1 98.88 122 TRP B N 1
ATOM 2467 C CA . TRP B 1 122 ? -1.771 12.562 -0.066 1 98.88 122 TRP B CA 1
ATOM 2468 C C . TRP B 1 122 ? -0.379 12.594 0.557 1 98.88 122 TRP B C 1
ATOM 2470 O O . TRP B 1 122 ? 0.575 12.055 -0.014 1 98.88 122 TRP B O 1
ATOM 2480 N N . ALA B 1 123 ? -0.205 13.211 1.659 1 98.88 123 ALA B N 1
ATOM 2481 C CA . ALA B 1 123 ? 0.917 12.938 2.555 1 98.88 123 ALA B CA 1
ATOM 2482 C C . ALA B 1 123 ? 0.531 11.93 3.633 1 98.88 123 ALA B C 1
ATOM 2484 O O . ALA B 1 123 ? -0.47 12.109 4.332 1 98.88 123 ALA B O 1
ATOM 2485 N N . VAL B 1 124 ? 1.294 10.898 3.752 1 98.94 124 VAL B N 1
ATOM 2486 C CA . VAL B 1 124 ? 0.944 9.836 4.691 1 98.94 124 VAL B CA 1
ATOM 2487 C C . VAL B 1 124 ? 2.168 9.453 5.52 1 98.94 124 VAL B C 1
ATOM 2489 O O . VAL B 1 124 ? 3.25 9.227 4.973 1 98.94 124 VAL B O 1
ATOM 2492 N N . LEU B 1 125 ? 2.014 9.469 6.82 1 98.94 125 LEU B N 1
ATOM 2493 C CA . LEU B 1 125 ? 2.979 8.828 7.707 1 98.94 125 LEU B CA 1
ATOM 2494 C C . LEU B 1 125 ? 2.723 7.324 7.797 1 98.94 125 LEU B C 1
ATOM 2496 O O . LEU B 1 125 ? 1.646 6.895 8.219 1 98.94 125 LEU B O 1
ATOM 2500 N N . TYR B 1 126 ? 3.682 6.559 7.34 1 98.88 126 TYR B N 1
ATOM 2501 C CA . TYR B 1 126 ? 3.592 5.105 7.402 1 98.88 126 TYR B CA 1
ATOM 2502 C C . TYR B 1 126 ? 4.551 4.543 8.445 1 98.88 126 TYR B C 1
ATOM 2504 O O . TYR B 1 126 ? 5.582 5.152 8.742 1 98.88 126 TYR B O 1
ATOM 2512 N N . GLN B 1 127 ? 4.18 3.432 9.039 1 98.69 127 GLN B N 1
ATOM 2513 C CA . GLN B 1 127 ? 5.09 2.6 9.812 1 98.69 127 GLN B CA 1
ATOM 2514 C C . GLN B 1 127 ? 5.426 1.309 9.07 1 98.69 127 GLN B C 1
ATOM 2516 O O . GLN B 1 127 ? 4.527 0.561 8.68 1 98.69 127 GLN B O 1
ATOM 2521 N N . ASP B 1 128 ? 6.656 1.072 8.828 1 98.06 128 ASP B N 1
ATOM 2522 C CA . ASP B 1 128 ? 7.117 -0.192 8.266 1 98.06 128 ASP B CA 1
ATOM 2523 C C . ASP B 1 128 ? 6.945 -1.334 9.266 1 98.06 128 ASP B C 1
ATOM 2525 O O . ASP B 1 128 ? 7.609 -1.363 10.305 1 98.06 128 ASP B O 1
ATOM 2529 N N . SER B 1 129 ? 6.16 -2.277 8.945 1 96.56 129 SER B N 1
ATOM 2530 C CA . SER B 1 129 ? 5.824 -3.336 9.891 1 96.56 129 SER B CA 1
ATOM 2531 C C . SER B 1 129 ? 7.027 -4.223 10.188 1 96.56 129 SER B C 1
ATOM 2533 O O . SER B 1 129 ? 7.109 -4.844 11.242 1 96.56 129 SER B O 1
ATOM 2535 N N . ALA B 1 130 ? 7.941 -4.293 9.312 1 94.94 130 ALA B N 1
ATOM 2536 C CA . ALA B 1 130 ? 9.109 -5.16 9.469 1 94.94 130 ALA B CA 1
ATOM 2537 C C . ALA B 1 130 ? 10.133 -4.527 10.406 1 94.94 130 ALA B C 1
ATOM 2539 O O . ALA B 1 130 ? 10.672 -5.199 11.289 1 94.94 130 ALA B O 1
ATOM 2540 N N . SER B 1 131 ? 10.375 -3.24 10.258 1 95.62 131 SER B N 1
ATOM 2541 C CA . SER B 1 131 ? 11.445 -2.59 11 1 95.62 131 SER B CA 1
ATOM 2542 C C . SER B 1 131 ? 10.891 -1.703 12.109 1 95.62 131 SER B C 1
ATOM 2544 O O . SER B 1 131 ? 11.625 -1.303 13.016 1 95.62 131 SER B O 1
ATOM 2546 N N . GLY B 1 132 ? 9.633 -1.312 12 1 97.31 132 GLY B N 1
ATOM 2547 C CA . GLY B 1 132 ? 9.047 -0.346 12.914 1 97.31 132 GLY B CA 1
ATOM 2548 C C . GLY B 1 132 ? 9.305 1.093 12.516 1 97.31 132 GLY B C 1
ATOM 2549 O O . GLY B 1 132 ? 8.75 2.02 13.109 1 97.31 132 GLY B O 1
ATOM 2550 N N . ARG B 1 133 ? 10.055 1.298 11.516 1 97.56 133 ARG B N 1
ATOM 2551 C CA . ARG B 1 133 ? 10.484 2.629 11.102 1 97.56 133 ARG B CA 1
ATOM 2552 C C . ARG B 1 133 ? 9.305 3.457 10.609 1 97.56 133 ARG B C 1
ATOM 2554 O O . ARG B 1 133 ? 8.438 2.951 9.891 1 97.56 133 ARG B O 1
ATOM 2561 N N . LEU B 1 134 ? 9.273 4.676 11.055 1 98.5 134 LEU B N 1
ATOM 2562 C CA . LEU B 1 134 ? 8.312 5.629 10.523 1 98.5 134 LEU B CA 1
ATOM 2563 C C . LEU B 1 134 ? 8.875 6.355 9.312 1 98.5 134 LEU B C 1
ATOM 2565 O O . LEU B 1 134 ? 10.055 6.727 9.297 1 98.5 134 LEU B O 1
ATOM 2569 N N . MET B 1 135 ? 8.031 6.535 8.258 1 98.38 135 MET B N 1
ATOM 2570 C CA . MET B 1 135 ? 8.414 7.258 7.047 1 98.38 135 MET B CA 1
ATOM 2571 C C . MET B 1 135 ? 7.238 8.07 6.508 1 98.38 135 MET B C 1
ATOM 2573 O O . MET B 1 135 ? 6.098 7.605 6.52 1 98.38 135 MET B O 1
ATOM 2577 N N . ASN B 1 136 ? 7.516 9.273 6.008 1 98.81 136 ASN B N 1
ATOM 2578 C CA . ASN B 1 136 ? 6.52 10.047 5.277 1 98.81 136 ASN B CA 1
ATOM 2579 C C . ASN B 1 136 ? 6.535 9.719 3.787 1 98.81 136 ASN B C 1
ATOM 2581 O O . ASN B 1 136 ? 7.582 9.797 3.143 1 98.81 136 ASN B O 1
ATOM 2585 N N . PHE B 1 137 ? 5.414 9.383 3.262 1 98.81 137 PHE B N 1
ATOM 2586 C CA . PHE B 1 137 ? 5.266 9.086 1.843 1 98.81 137 PHE B CA 1
ATOM 2587 C C . PHE B 1 137 ? 4.34 10.094 1.173 1 98.81 137 PHE B C 1
ATOM 2589 O O . PHE B 1 137 ? 3.365 10.547 1.776 1 98.81 137 PHE B O 1
ATOM 2596 N N . TRP B 1 138 ? 4.672 10.43 -0.049 1 98.69 138 TRP B N 1
ATOM 2597 C CA . TRP B 1 138 ? 3.727 11.047 -0.974 1 98.69 138 TRP B CA 1
ATOM 2598 C C . TRP B 1 138 ? 2.969 9.984 -1.765 1 98.69 138 TRP B C 1
ATOM 2600 O O . TRP B 1 138 ? 3.578 9.125 -2.41 1 98.69 138 TRP B O 1
ATOM 2610 N N . ILE B 1 139 ? 1.682 9.945 -1.665 1 98.69 139 ILE B N 1
ATOM 2611 C CA . ILE B 1 139 ? 0.84 9.086 -2.494 1 98.69 139 ILE B CA 1
ATOM 2612 C C . ILE B 1 139 ? 0.237 9.906 -3.635 1 98.69 139 ILE B C 1
ATOM 2614 O O . ILE B 1 139 ? -0.6 10.781 -3.404 1 98.69 139 ILE B O 1
ATOM 2618 N N . ASN B 1 140 ? 0.739 9.594 -4.797 1 97.69 140 ASN B N 1
ATOM 2619 C CA . ASN B 1 140 ? 0.248 10.32 -5.969 1 97.69 140 ASN B CA 1
ATOM 2620 C C . ASN B 1 140 ? -1.146 9.852 -6.371 1 97.69 140 ASN B C 1
ATOM 2622 O O . ASN B 1 140 ? -1.358 8.664 -6.625 1 97.69 140 ASN B O 1
ATOM 2626 N N . GLU B 1 141 ? -2.051 10.789 -6.387 1 96.5 141 GLU B N 1
ATOM 2627 C CA . GLU B 1 141 ? -3.475 10.516 -6.562 1 96.5 141 GLU B CA 1
ATOM 2628 C C . GLU B 1 141 ? -3.992 9.57 -5.48 1 96.5 141 GLU B C 1
ATOM 2630 O O . GLU B 1 141 ? -3.895 9.867 -4.289 1 96.5 141 GLU B O 1
ATOM 2635 N N . HIS B 1 142 ? -4.492 8.375 -5.875 1 98.25 142 HIS B N 1
ATOM 2636 C CA . HIS B 1 142 ? -5.004 7.5 -4.828 1 98.25 142 HIS B CA 1
ATOM 2637 C C . HIS B 1 142 ? -4.129 6.258 -4.672 1 98.25 142 HIS B C 1
ATOM 2639 O O . HIS B 1 142 ? -4.105 5.641 -3.604 1 98.25 142 HIS B O 1
ATOM 2645 N N . ASP B 1 143 ? -3.381 5.965 -5.707 1 98.25 143 ASP B N 1
ATOM 2646 C CA . ASP B 1 143 ? -2.975 4.566 -5.633 1 98.25 143 ASP B CA 1
ATOM 2647 C C . ASP B 1 143 ? -1.518 4.395 -6.059 1 98.25 143 ASP B C 1
ATOM 2649 O O . ASP B 1 143 ? -1.086 3.283 -6.379 1 98.25 143 ASP B O 1
ATOM 2653 N N . VAL B 1 144 ? -0.71 5.52 -6.078 1 98.31 144 VAL B N 1
ATOM 2654 C CA . VAL B 1 144 ? 0.68 5.383 -6.5 1 98.31 144 VAL B CA 1
ATOM 2655 C C . VAL B 1 144 ? 1.606 5.641 -5.312 1 98.31 144 VAL B C 1
ATOM 2657 O O . VAL B 1 144 ? 1.528 6.691 -4.676 1 98.31 144 VAL B O 1
ATOM 2660 N N . ALA B 1 145 ? 2.408 4.641 -4.973 1 98.38 145 ALA B N 1
ATOM 2661 C CA . ALA B 1 145 ? 3.578 4.797 -4.113 1 98.38 145 ALA B CA 1
ATOM 2662 C C . ALA B 1 145 ? 3.291 4.305 -2.699 1 98.38 145 ALA B C 1
ATOM 2664 O O . ALA B 1 145 ? 4.133 4.434 -1.807 1 98.38 145 ALA B O 1
ATOM 2665 N N . HIS B 1 146 ? 2.1 3.729 -2.479 1 98.75 146 HIS B N 1
ATOM 2666 C CA . HIS B 1 146 ? 1.896 3.123 -1.168 1 98.75 146 HIS B CA 1
ATOM 2667 C C . HIS B 1 146 ? 2.961 2.07 -0.875 1 98.75 146 HIS B C 1
ATOM 2669 O O . HIS B 1 146 ? 3.283 1.253 -1.739 1 98.75 146 HIS B O 1
ATOM 2675 N N . PRO B 1 147 ? 3.535 2.1 0.286 1 98.75 147 PRO B N 1
ATOM 2676 C CA . PRO B 1 147 ? 4.559 1.104 0.616 1 98.75 147 PRO B CA 1
ATOM 2677 C C . PRO B 1 147 ? 3.963 -0.218 1.093 1 98.75 147 PRO B C 1
ATOM 2679 O O . PRO B 1 147 ? 3.273 -0.256 2.115 1 98.75 147 PRO B O 1
ATOM 2682 N N . ALA B 1 148 ? 4.258 -1.272 0.382 1 98.44 148 ALA B N 1
ATOM 2683 C CA . ALA B 1 148 ? 3.789 -2.604 0.761 1 98.44 148 ALA B CA 1
ATOM 2684 C C . ALA B 1 148 ? 4.293 -2.988 2.148 1 98.44 148 ALA B C 1
ATOM 2686 O O . ALA B 1 148 ? 5.457 -2.76 2.479 1 98.44 148 ALA B O 1
ATOM 2687 N N . GLY B 1 149 ? 3.391 -3.566 2.988 1 97.81 149 GLY B N 1
ATOM 2688 C CA . GLY B 1 149 ? 3.785 -4.051 4.301 1 97.81 149 GLY B CA 1
ATOM 2689 C C . GLY B 1 149 ? 3.916 -2.945 5.332 1 97.81 149 GLY B C 1
ATOM 2690 O O . GLY B 1 149 ? 4.57 -3.125 6.363 1 97.81 149 GLY B O 1
ATOM 2691 N N . CYS B 1 150 ? 3.4 -1.8 5.004 1 98.56 150 CYS B N 1
ATOM 2692 C CA . CYS B 1 150 ? 3.438 -0.68 5.938 1 98.56 150 CYS B CA 1
ATOM 2693 C C . CYS B 1 150 ? 2.029 -0.284 6.371 1 98.56 150 CYS B C 1
ATOM 2695 O O . CYS B 1 150 ? 1.08 -0.41 5.598 1 98.56 150 CYS B O 1
ATOM 2697 N N . ALA B 1 151 ? 1.91 0.183 7.566 1 98.25 151 ALA B N 1
ATOM 2698 C CA . ALA B 1 151 ? 0.626 0.612 8.117 1 98.25 151 ALA B CA 1
ATOM 2699 C C . ALA B 1 151 ? 0.513 2.133 8.117 1 98.25 151 ALA B C 1
ATOM 2701 O O . ALA B 1 151 ? 1.412 2.828 8.594 1 98.25 151 ALA B O 1
ATOM 2702 N N . PRO B 1 152 ? -0.572 2.625 7.574 1 98.69 152 PRO B N 1
ATOM 2703 C CA . PRO B 1 152 ? -0.754 4.078 7.641 1 98.69 152 PRO B CA 1
ATOM 2704 C C . PRO B 1 152 ? -1.09 4.566 9.047 1 98.69 152 PRO B C 1
ATOM 2706 O O . PRO B 1 152 ? -1.912 3.957 9.742 1 98.69 152 PRO B O 1
ATOM 2709 N N . ILE B 1 153 ? -0.452 5.652 9.469 1 98.81 153 ILE B N 1
ATOM 2710 C CA . ILE B 1 153 ? -0.609 6.176 10.82 1 98.81 153 ILE B CA 1
ATOM 2711 C C . ILE B 1 153 ? -1.363 7.504 10.781 1 98.81 153 ILE B C 1
ATOM 2713 O O . ILE B 1 153 ? -2.381 7.668 11.453 1 98.81 153 ILE B O 1
ATOM 2717 N N . LEU B 1 154 ? -0.875 8.43 10 1 98.94 154 LEU B N 1
ATOM 2718 C CA . LEU B 1 154 ? -1.464 9.758 9.828 1 98.94 154 LEU B CA 1
ATOM 2719 C C . LEU B 1 154 ? -1.626 10.086 8.344 1 98.94 154 LEU B C 1
ATOM 2721 O O . LEU B 1 154 ? -0.696 9.898 7.559 1 98.94 154 LEU B O 1
ATOM 2725 N N . ILE B 1 155 ? -2.811 10.523 7.926 1 98.94 155 ILE B N 1
ATOM 2726 C CA . ILE B 1 155 ? -3.143 10.758 6.523 1 98.94 155 ILE B CA 1
ATOM 2727 C C . ILE B 1 155 ? -3.619 12.195 6.336 1 98.94 155 ILE B C 1
ATOM 2729 O O . ILE B 1 155 ? -4.488 12.672 7.074 1 98.94 155 ILE B O 1
ATOM 2733 N N . MET B 1 156 ? -3.025 12.891 5.402 1 98.94 156 MET B N 1
ATOM 2734 C CA . MET B 1 156 ? -3.453 14.227 5.012 1 98.94 156 MET B CA 1
ATOM 2735 C C . MET B 1 156 ? -3.822 14.273 3.533 1 98.94 156 MET B C 1
ATOM 2737 O O . MET B 1 156 ? -3.002 13.945 2.674 1 98.94 156 MET B O 1
ATOM 2741 N N . ASP B 1 157 ? -5.07 14.641 3.264 1 98.94 157 ASP B N 1
ATOM 2742 C CA . ASP B 1 157 ? -5.562 14.82 1.902 1 98.94 157 ASP B CA 1
ATOM 2743 C C . ASP B 1 157 ? -5.152 16.172 1.343 1 98.94 157 ASP B C 1
ATOM 2745 O O . ASP B 1 157 ? -5.512 17.219 1.896 1 98.94 157 ASP B O 1
ATOM 2749 N N . VAL B 1 158 ? -4.457 16.172 0.223 1 98.62 158 VAL B N 1
ATOM 2750 C CA . VAL B 1 158 ? -4.094 17.469 -0.369 1 98.62 158 VAL B CA 1
ATOM 2751 C C . VAL B 1 158 ? -4.582 17.516 -1.814 1 98.62 158 VAL B C 1
ATOM 2753 O O . VAL B 1 158 ? -3.975 18.188 -2.654 1 98.62 158 VAL B O 1
ATOM 2756 N N . PHE B 1 159 ? -5.555 16.656 -2.188 1 98.38 159 PHE B N 1
ATOM 2757 C CA . PHE B 1 159 ? -6.348 16.969 -3.373 1 98.38 159 PHE B CA 1
ATOM 2758 C C . PHE B 1 159 ? -7.02 18.328 -3.238 1 98.38 159 PHE B C 1
ATOM 2760 O O . PHE B 1 159 ? -7.398 18.734 -2.139 1 98.38 159 PHE B O 1
ATOM 2767 N N . GLU B 1 160 ? -7.316 18.906 -4.316 1 97.69 160 GLU B N 1
ATOM 2768 C CA . GLU B 1 160 ? -7.883 20.25 -4.305 1 97.69 160 GLU B CA 1
ATOM 2769 C C . GLU B 1 160 ? -9.258 20.266 -3.641 1 97.69 160 GLU B C 1
ATOM 2771 O O . GLU B 1 160 ? -9.625 21.234 -2.98 1 97.69 160 GLU B O 1
ATOM 2776 N N . HIS B 1 161 ? -10.016 19.234 -3.732 1 98.19 161 HIS B N 1
ATOM 2777 C CA . HIS B 1 161 ? -11.344 19.188 -3.135 1 98.19 161 HIS B CA 1
ATOM 2778 C C . HIS B 1 161 ? -11.266 19.281 -1.614 1 98.19 161 HIS B C 1
ATOM 2780 O O . HIS B 1 161 ? -12.266 19.578 -0.957 1 98.19 161 HIS B O 1
ATOM 2786 N N . ALA B 1 162 ? -10.133 18.984 -1.062 1 98.19 162 ALA B N 1
ATOM 2787 C CA . ALA B 1 162 ? -9.992 18.938 0.39 1 98.19 162 ALA B CA 1
ATOM 2788 C C . ALA B 1 162 ? -9.852 20.344 0.971 1 98.19 162 ALA B C 1
ATOM 2790 O O . ALA B 1 162 ? -10.055 20.547 2.17 1 98.19 162 ALA B O 1
ATOM 2791 N N . PHE B 1 163 ? -9.461 21.281 0.068 1 97.75 163 PHE B N 1
ATOM 2792 C CA . PHE B 1 163 ? -9.141 22.531 0.754 1 97.75 163 PHE B CA 1
ATOM 2793 C C . PHE B 1 163 ? -9.5 23.734 -0.107 1 97.75 163 PHE B C 1
ATOM 2795 O O . PHE B 1 163 ? -9.617 24.844 0.398 1 97.75 163 PHE B O 1
ATOM 2802 N N . MET B 1 164 ? -9.773 23.609 -1.419 1 97.69 164 MET B N 1
ATOM 2803 C CA . MET B 1 164 ? -9.828 24.766 -2.299 1 97.69 164 MET B CA 1
ATOM 2804 C C . MET B 1 164 ? -11.086 25.594 -2.031 1 97.69 164 MET B C 1
ATOM 2806 O O . MET B 1 164 ? -11.07 26.812 -2.17 1 97.69 164 MET B O 1
ATOM 2810 N N . LEU B 1 165 ? -12.141 24.984 -1.676 1 98.12 165 LEU B N 1
ATOM 2811 C CA . LEU B 1 165 ? -13.383 25.688 -1.388 1 98.12 165 LEU B CA 1
ATOM 2812 C C . LEU B 1 165 ? -13.172 26.75 -0.301 1 98.12 165 LEU B C 1
ATOM 2814 O O . LEU B 1 165 ? -13.766 27.828 -0.349 1 98.12 165 LEU B O 1
ATOM 2818 N N . ASP B 1 166 ? -12.383 26.453 0.717 1 98.62 166 ASP B N 1
ATOM 2819 C CA . ASP B 1 166 ? -12.188 27.328 1.87 1 98.62 166 ASP B CA 1
ATOM 2820 C C . ASP B 1 166 ? -10.922 28.172 1.711 1 98.62 166 ASP B C 1
ATOM 2822 O O . ASP B 1 166 ? -10.867 29.297 2.186 1 98.62 166 ASP B O 1
ATOM 2826 N N . TYR B 1 167 ? -9.969 27.625 0.937 1 98.62 167 TYR B N 1
ATOM 2827 C CA . TYR B 1 167 ? -8.648 28.234 1.024 1 98.62 167 TYR B CA 1
ATOM 2828 C C . TYR B 1 167 ? -8.156 28.672 -0.352 1 98.62 167 TYR B C 1
ATOM 2830 O O . TYR B 1 167 ? -7.133 29.344 -0.468 1 98.62 167 TYR B O 1
ATOM 2838 N N . GLY B 1 168 ? -8.852 28.406 -1.413 1 97.69 168 GLY B N 1
ATOM 2839 C CA . GLY B 1 168 ? -8.352 28.688 -2.75 1 97.69 168 GLY B CA 1
ATOM 2840 C C . GLY B 1 168 ? -6.984 28.078 -3.018 1 97.69 168 GLY B C 1
ATOM 2841 O O . GLY B 1 168 ? -6.781 26.875 -2.828 1 97.69 168 GLY B O 1
ATOM 2842 N N . LEU B 1 169 ? -6.02 29 -3.297 1 96.56 169 LEU B N 1
ATOM 2843 C CA . LEU B 1 169 ? -4.68 28.531 -3.645 1 96.56 169 LEU B CA 1
ATOM 2844 C C . LEU B 1 169 ? -3.793 28.453 -2.406 1 96.56 169 LEU B C 1
ATOM 2846 O O . LEU B 1 169 ? -2.631 28.047 -2.494 1 96.56 169 LEU B O 1
ATOM 2850 N N . LYS B 1 170 ? -4.316 28.766 -1.255 1 97.81 170 LYS B N 1
ATOM 2851 C CA . LYS B 1 170 ? -3.523 28.844 -0.031 1 97.81 170 LYS B CA 1
ATOM 2852 C C . LYS B 1 170 ? -3.443 27.484 0.659 1 97.81 170 LYS B C 1
ATOM 2854 O O . LYS B 1 170 ? -3.91 27.328 1.789 1 97.81 170 LYS B O 1
ATOM 2859 N N . ARG B 1 171 ? -2.75 26.625 0.061 1 97.62 171 ARG B N 1
ATOM 2860 C CA . ARG B 1 171 ? -2.568 25.266 0.555 1 97.62 171 ARG B CA 1
ATOM 2861 C C . ARG B 1 171 ? -1.878 25.266 1.915 1 97.62 171 ARG B C 1
ATOM 2863 O O . ARG B 1 171 ? -2.199 24.438 2.779 1 97.62 171 ARG B O 1
ATOM 2870 N N . ALA B 1 172 ? -0.985 26.109 2.059 1 97.69 172 ALA B N 1
ATOM 2871 C CA . ALA B 1 172 ? -0.25 26.203 3.318 1 97.69 172 ALA B CA 1
ATOM 2872 C C . ALA B 1 172 ? -1.189 26.484 4.484 1 97.69 172 ALA B C 1
ATOM 2874 O O . ALA B 1 172 ? -1.024 25.938 5.574 1 97.69 172 ALA B O 1
ATOM 2875 N N . ASP B 1 173 ? -2.137 27.359 4.281 1 98.56 173 ASP B N 1
ATOM 2876 C CA . ASP B 1 173 ? -3.113 27.672 5.32 1 98.56 173 ASP B CA 1
ATOM 2877 C C . ASP B 1 173 ? -3.98 26.469 5.648 1 98.56 173 ASP B C 1
ATOM 2879 O O . ASP B 1 173 ? -4.332 26.234 6.809 1 98.56 173 ASP B O 1
ATOM 2883 N N . TYR B 1 174 ? -4.363 25.703 4.664 1 98.62 174 TYR B N 1
ATOM 2884 C CA . TYR B 1 174 ? -5.09 24.453 4.875 1 98.62 174 TYR B CA 1
ATOM 2885 C C . TYR B 1 174 ? -4.273 23.484 5.711 1 98.62 174 TYR B C 1
ATOM 2887 O O . TYR B 1 174 ? -4.793 22.875 6.648 1 98.62 174 TYR B O 1
ATOM 2895 N N . ILE B 1 175 ? -2.977 23.312 5.363 1 98.75 175 ILE B N 1
ATOM 2896 C CA . ILE B 1 175 ? -2.115 22.391 6.094 1 98.75 175 ILE B CA 1
ATOM 2897 C C . ILE B 1 175 ? -2.033 22.797 7.559 1 98.75 175 ILE B C 1
ATOM 2899 O O . ILE B 1 175 ? -2.057 21.953 8.453 1 98.75 175 ILE B O 1
ATOM 2903 N N . GLU B 1 176 ? -2.01 24.125 7.812 1 98.44 176 GLU B N 1
ATOM 2904 C CA . GLU B 1 176 ? -2.051 24.625 9.188 1 98.44 176 GLU B CA 1
ATOM 2905 C C . GLU B 1 176 ? -3.352 24.219 9.875 1 98.44 176 GLU B C 1
ATOM 2907 O O . GLU B 1 176 ? -3.336 23.781 11.023 1 98.44 176 GLU B O 1
ATOM 2912 N N . ALA B 1 177 ? -4.438 24.438 9.211 1 98.56 177 ALA B N 1
ATOM 2913 C CA . ALA B 1 177 ? -5.738 24.078 9.766 1 98.56 177 ALA B CA 1
ATOM 2914 C C . ALA B 1 177 ? -5.812 22.578 10.031 1 98.56 177 ALA B C 1
ATOM 2916 O O . ALA B 1 177 ? -6.348 22.141 11.055 1 98.56 177 ALA B O 1
ATOM 2917 N N . PHE B 1 178 ? -5.305 21.766 9.086 1 98.81 178 PHE B N 1
ATOM 2918 C CA . PHE B 1 178 ? -5.242 20.312 9.266 1 98.81 178 PHE B CA 1
ATOM 2919 C C . PHE B 1 178 ? -4.523 19.953 10.562 1 98.81 178 PHE B C 1
ATOM 2921 O O . PHE B 1 178 ? -5.047 19.203 11.383 1 98.81 178 PHE B O 1
ATOM 2928 N N . PHE B 1 179 ? -3.344 20.531 10.812 1 98.62 179 PHE B N 1
ATOM 2929 C CA . PHE B 1 179 ? -2.531 20.203 11.977 1 98.62 179 PHE B CA 1
ATOM 2930 C C . PHE B 1 179 ? -3.234 20.625 13.266 1 98.62 179 PHE B C 1
ATOM 2932 O O . PHE B 1 179 ? -3.086 19.969 14.297 1 98.62 179 PHE B O 1
ATOM 2939 N N . ARG B 1 180 ? -4.051 21.672 13.203 1 98.25 180 ARG B N 1
ATOM 2940 C CA . ARG B 1 180 ? -4.773 22.156 14.375 1 98.25 180 ARG B CA 1
ATOM 2941 C C . ARG B 1 180 ? -5.918 21.219 14.734 1 98.25 180 ARG B C 1
ATOM 2943 O O . ARG B 1 180 ? -6.457 21.281 15.844 1 98.25 180 ARG B O 1
ATOM 2950 N N . ASN B 1 181 ? -6.266 20.328 13.844 1 98.62 181 ASN B N 1
ATOM 2951 C CA . ASN B 1 181 ? -7.445 19.484 14.039 1 98.62 181 ASN B CA 1
ATOM 2952 C C . ASN B 1 181 ? -7.082 18 14.109 1 98.62 181 ASN B C 1
ATOM 2954 O O . ASN B 1 181 ? -7.965 17.156 14.188 1 98.62 181 ASN B O 1
ATOM 2958 N N . ILE B 1 182 ? -5.82 17.672 14.109 1 98.69 182 ILE B N 1
ATOM 2959 C CA . ILE B 1 182 ? -5.414 16.266 14.156 1 98.69 182 ILE B CA 1
ATOM 2960 C C . ILE B 1 182 ? -5.867 15.648 15.469 1 98.69 182 ILE B C 1
ATOM 2962 O O . ILE B 1 182 ? -5.684 16.234 16.547 1 98.69 182 ILE B O 1
ATOM 2966 N N . ASP B 1 183 ? -6.535 14.531 15.438 1 98.56 183 ASP B N 1
ATOM 2967 C CA . ASP B 1 183 ? -6.738 13.656 16.578 1 98.56 183 ASP B CA 1
ATOM 2968 C C . ASP B 1 183 ? -5.547 12.719 16.781 1 98.56 183 ASP B C 1
ATOM 2970 O O . ASP B 1 183 ? -5.555 11.586 16.297 1 98.56 183 ASP B O 1
ATOM 2974 N N . TRP B 1 184 ? -4.637 13.156 17.578 1 98.5 184 TRP B N 1
ATOM 2975 C CA . TRP B 1 184 ? -3.383 12.422 17.75 1 98.5 184 TRP B CA 1
ATOM 2976 C C . TRP B 1 184 ? -3.611 11.109 18.484 1 98.5 184 TRP B C 1
ATOM 2978 O O . TRP B 1 184 ? -2.799 10.188 18.391 1 98.5 184 TRP B O 1
ATOM 2988 N N . LYS B 1 185 ? -4.664 11.062 19.25 1 97.81 185 LYS B N 1
ATOM 2989 C CA . LYS B 1 185 ? -5 9.797 19.891 1 97.81 185 LYS B CA 1
ATOM 2990 C C . LYS B 1 185 ? -5.344 8.734 18.859 1 97.81 185 LYS B C 1
ATOM 2992 O O . LYS B 1 185 ? -4.926 7.578 18.984 1 97.81 185 LYS B O 1
ATOM 2997 N N . ALA B 1 186 ? -6.102 9.141 17.875 1 98.12 186 ALA B N 1
ATOM 2998 C CA . ALA B 1 186 ? -6.438 8.219 16.781 1 98.12 186 ALA B CA 1
ATOM 2999 C C . ALA B 1 186 ? -5.184 7.77 16.047 1 98.12 186 ALA B C 1
ATOM 3001 O O . ALA B 1 186 ? -5.031 6.59 15.727 1 98.12 186 ALA B O 1
ATOM 3002 N N . ALA B 1 187 ? -4.289 8.688 15.734 1 98.44 187 ALA B N 1
ATOM 3003 C CA . ALA B 1 187 ? -3.043 8.359 15.039 1 98.44 187 ALA B CA 1
ATOM 3004 C C . ALA B 1 187 ? -2.186 7.414 15.875 1 98.44 187 ALA B C 1
ATOM 3006 O O . ALA B 1 187 ? -1.666 6.418 15.359 1 98.44 187 ALA B O 1
ATOM 3007 N N . GLU B 1 188 ? -2.088 7.73 17.172 1 98.19 188 GLU B N 1
ATOM 3008 C CA . GLU B 1 188 ? -1.26 6.914 18.047 1 98.19 188 GLU B CA 1
ATOM 3009 C C . GLU B 1 188 ? -1.811 5.496 18.172 1 98.19 188 GLU B C 1
ATOM 3011 O O . GLU B 1 188 ? -1.046 4.535 18.281 1 98.19 188 GLU B O 1
ATOM 3016 N N . ALA B 1 189 ? -3.088 5.371 18.156 1 97.81 189 ALA B N 1
ATOM 3017 C CA . ALA B 1 189 ? -3.738 4.07 18.281 1 97.81 189 ALA B CA 1
ATOM 3018 C C . ALA B 1 189 ? -3.398 3.172 17.094 1 97.81 189 ALA B C 1
ATOM 3020 O O . ALA B 1 189 ? -3.549 1.949 17.172 1 97.81 189 ALA B O 1
ATOM 3021 N N . ARG B 1 190 ? -2.889 3.729 16.016 1 97.94 190 ARG B N 1
ATOM 3022 C CA . ARG B 1 190 ? -2.57 2.969 14.805 1 97.94 190 ARG B CA 1
ATOM 3023 C C . ARG B 1 190 ? -1.144 2.432 14.859 1 97.94 190 ARG B C 1
ATOM 3025 O O . ARG B 1 190 ? -0.749 1.619 14.023 1 97.94 190 ARG B O 1
ATOM 3032 N N . LEU B 1 191 ? -0.396 2.938 15.82 1 97 191 LEU B N 1
ATOM 3033 C CA . LEU B 1 191 ? 0.973 2.455 15.969 1 97 191 LEU B CA 1
ATOM 3034 C C . LEU B 1 191 ? 0.99 0.984 16.375 1 97 191 LEU B C 1
ATOM 3036 O O . LEU B 1 191 ? 0.188 0.554 17.203 1 97 191 LEU B O 1
ATOM 3040 N N . LYS B 1 192 ? 1.905 0.265 15.797 1 89.62 192 LYS B N 1
ATOM 3041 C CA . LYS B 1 192 ? 2.057 -1.151 16.125 1 89.62 192 LYS B CA 1
ATOM 3042 C C . LYS B 1 192 ? 3.4 -1.423 16.781 1 89.62 192 LYS B C 1
ATOM 3044 O O . LYS B 1 192 ? 4.355 -0.667 16.594 1 89.62 192 LYS B O 1
#

Solvent-accessible surface area (backbone atoms only — not comparable to full-atom values): 20044 Å² total; per-residue (Å²): 138,79,76,74,78,77,85,66,69,84,48,61,77,39,79,87,48,53,60,68,45,49,53,55,44,50,51,53,37,44,50,21,34,52,49,29,41,49,52,52,49,52,49,52,51,30,53,76,70,65,44,50,83,39,70,67,43,47,53,48,44,58,45,42,15,40,28,44,18,41,27,46,50,46,50,51,27,59,59,31,41,75,32,79,23,78,73,56,74,85,37,71,54,38,49,50,35,22,72,63,52,71,26,53,66,50,38,48,51,53,45,53,37,50,50,63,39,90,71,53,21,30,22,31,36,30,31,33,67,87,79,62,48,64,46,75,40,42,26,48,56,53,19,30,24,47,51,72,51,27,40,65,38,45,52,42,73,44,33,63,74,68,39,32,86,83,39,57,86,41,56,68,60,45,54,51,36,51,52,47,22,27,19,52,67,52,26,45,68,53,62,128,138,78,76,75,77,78,86,65,68,84,47,62,78,40,78,86,47,54,60,68,45,51,54,53,45,51,50,53,36,44,50,22,33,53,49,31,40,49,52,53,50,51,48,52,51,30,53,76,69,67,42,50,83,39,68,66,42,47,53,48,44,58,45,43,15,40,28,44,18,40,25,46,51,46,51,50,27,59,59,31,42,75,33,77,23,78,74,57,75,86,36,71,52,38,47,49,36,22,71,64,53,71,27,52,66,51,38,48,52,53,45,52,37,50,48,63,41,90,72,52,22,30,22,32,37,31,30,32,68,86,79,61,48,65,47,75,40,43,26,48,55,55,18,30,23,47,54,74,49,26,42,65,38,46,53,43,72,44,34,61,74,69,40,32,86,83,41,56,88,41,56,66,59,44,53,52,36,50,52,48,22,26,17,52,66,51,26,44,69,52,63,125

Foldseek 3Di:
DADDQDDLCVCAPQPQAHPVLVVVLSVQLRVLSVVLRVLVVVLVVCVVVVNCVDVVNVVSVVCNLQSVQSNVLSVQASLQFQAQFDADCPAPVQVLCCVQQVGPVSVVVVQLVLLPDPAFFKWWWKAQQVPRHIDIDTGHNRHPDDDPRIFTQHMDGNGCSNRCVRQNPPSVVVVVSSNRTGNNVSSSVRRD/DADDQDDLCVCAPQPQAHPVLVVVLSVQLRVLSVVLRVLVVVLVVCVVVVNCVDVVNVVSVVCNLQSVQSNVLSVLASLQFQAQFDADCVAPVQVLCCVQQVGPVSVVVVQLVLLVDPAFFKWWWKAQQVPRHIDIDTGHNRHPDDDPRIFTQHMDGNGCSNRCVRQNPPSVVVVVSSNRTGNNVSSSVRRD

Secondary structure (DSSP, 8-state):
----PPP-GGGTT-TT--HHHHHHHHHHHHHHHHHHHHHHHHHHHHHHHT-TTSHHHHHHHHHHHHHHHHHHHHHHHHHTBSS-----TTSHHHHHHHHHHSSHHHHHHHHHHHHHSSSSEEEEEEEETTT--EEEEEEETTTBSPPTTEEEEEEEE-SGGGTHHHHTT-HHHHHHHHHHTB-HHHHHHT--/----PPP-GGGTT-TT--HHHHHHHHHHHHHHHHHHHHHHHHHHHHHHHT-TTSHHHHHHHHHHHHHHHHHHHHHHHHHT-SS-----TTSHHHHHHHHHHSSHHHHHHHHHHHHHSSSSEEEEEEEETTT--EEEEEEETTTBSPPTTEEEEEEEE-SGGGTHHHHTT-HHHHHHHHHHT--HHHHHHT--

InterPro domains:
  IPR001189 Manganese/iron superoxide dismutase [PIRSF000349] (14-192)
  IPR019832 Manganese/iron superoxide dismutase, C-terminal [PF02777] (90-190)
  IPR036314 Manganese/iron superoxide dismutase, C-terminal domain superfamily [G3DSA:3.55.40.20] (80-192)
  IPR036314 Manganese/iron superoxide dismutase, C-terminal domain superfamily [SSF54719] (85-191)
  IPR036324 Manganese/iron superoxide dismutase, N-terminal domain superfamily [SSF46609] (13-82)
  IPR050265 Iron/Manganese Superoxide Dismutase [PTHR11404] (17-191)

pLDDT: mean 97.8, std 1.82, range [78.75, 98.94]

Organism: Geobacter metallireducens (strain ATCC 53774 / DSM 7210 / GS-15) (NCBI:txid269799)

Sequence (384 aa):
MAYEAKDYAKLLGMEGFSEALLKNHFTLYQGYVTNTNKVLDILDGMLKAGNTAAPEYAELKRRLGWEFNGMRLHEFYFENLGGKGGIDQAGKLAAKMAADFGSVEAWEKDFRATGAMRGIGWAVLYQDSASGRLMNFWINEHDVAHPAGCAPILIMDVFEHAFMLDYGLKRADYIEAFFRNIDWKAAEARLKMAYEAKDYAKLLGMEGFSEALLKNHFTLYQGYVTNTNKVLDILDGMLKAGNTAAPEYAELKRRLGWEFNGMRLHEFYFENLGGKGGIDQAGKLAAKMAADFGSVEAWEKDFRATGAMRGIGWAVLYQDSASGRLMNFWINEHDVAHPAGCAPILIMDVFEHAFMLDYGLKRADYIEAFFRNIDWKAAEARLK